Protein AF-A0A1Y1WB66-F1 (afdb_monomer)

Secondary structure (DSSP, 8-state):
--------------HHHHHHHHTTS----TT-PPPHHHHHHHHHHHHHHHHHHHHHHHHHHHHHHHTT--SS-HHHHHHHHHHHHHHHHHHS--HHHHHHHS--HHHIIIIIHHHHHHHHHHH--HHHHHHHHHHHHHIIIIIHHHHHHHHHHHHHHHHHTTGGG----HHHHHHHHHHTT---SHHHHHHHHHHTB-HHHHHHHHHHHHHHHHHHHHHHHHHHHHHHTT----GGGHHHHHHHHHHHHHHHHHHHHHHHHHHHHHHHHS-GGG-HHHHHHHHHHHHHHHHHHHHHTTS-HHHHHHHHHHHHHHTHHHHS-HHHHHHHHHHHHHHHHHHHHHHHHHHHHHHHH-S-----HHHHHHHHHHHHHHHHHHHHHHHHHHHHHHHHH-TT--GGG-SS-HHHHHHHHHT----HHHHHHHHH--STTHHHHHHHHHHHHHHHIIIIIHHHHHHHHHTT--B-PPPTTTTSSS--------------------S-PPPPPPP---------------------PPPPPPP----

Sequence (539 aa):
MADSIPTSTATGPSMTALATEIATLGVPDSTEEPLPEEEEKVSAQALLILVSLLIMALLTSYYLQRWRIRTVHETVLSIFAGMAVGLVLRFSTGHYIKRMVTFDHTVFFNMLLPPIILNCGYGLQKTQVGRNLVPVLTFAFLGTAISAVVIGVLVQIYSWTGIERIEFSLLDSLILGTILSATDPVTILAVFEQLKVEPKLFSIIFGETVFNDAVAIVLFVTLSGLRAAGREFTLAAVPGMLGSFMFVFSMSLLVGVGMGVMVSLMCKHTRLYEYPSIEASLVLLISYQSYLFANAIELSGIVSLLFCAATTRQYAYKSLSKKSKRATRYLFHLLSGLAENFVFIYLGISLFTAEDVKLKPVFIVFVMVATCISRYSAIFPLARVLNAVFKYRHPSAPSSAQPVTHEEQTMLFWAGLRGAVAVALASEVSGENGALLRTTVLCVVVLSVTIFGGTTPQVVQKLGIRTGVGQPDSSDDDDGEDGPDGEAPRLSSVLWASSNMPVRAPAGDDACRALPALSTDGSFSALPPLPAPTNTAPF

Foldseek 3Di:
DDDDDDDDDDDDDDPVVVVVVVVPDDDPPPDDPDDPVVLVVLLVVLVVVLVVLLVVLVVVVVVCVVVVVPLDASLLVLLVSLQVVLQVVLVDPPPSSLVSLADDLCCCQQPLQLLQLLLLLLPQDPPQCVVLVVLLVLCLAQLLQLQLLLQLVLVCVVCVVCVVNDHDASLNSSLLSLLLSAFDLPLLLVLCVVQAFDPNLNNNLSSNRLSNLLNSVLLNVLSVVCVVVVHHDDPVCVVVSVVVSVVLLVVLLVLLLVLLVVLLVCLQVDPCQVPLVVNLVCLSVSLSVSLVVCVVVVGHSSSSSSNSSNSNSVRNLVSHHPSNNVVNNVVSVVSSVSSSSSLSSSLSSNLSSPPLPPDDPVVLVSSLVSSLVSLCVSQPVSLVVQQVVVCVVPVPDDPVPGSADPLSSVLSSLSRQNGSSSLSSLCVDDDPCSSVSNNSSSSSNSVRCNVSSSCNSVSCVVSVGDGDDPDPPVPPSDDDDDDDDDDDDDDDDDDDDDDDDDDDDDDDDDDDDDDDDDDDDDDDDDDDDDDDDDDDDDD

InterPro domains:
  IPR004709 Na+/H+ exchanger [PR01084] (107-118)
  IPR004709 Na+/H+ exchanger [PR01084] (121-135)
  IPR004709 Na+/H+ exchanger [PR01084] (136-144)
  IPR004709 Na+/H+ exchanger [PR01084] (177-187)
  IPR004709 Na+/H+ exchanger [TIGR00840] (39-478)
  IPR006153 Cation/H+ exchanger, transmembrane domain [PF00999] (57-461)
  IPR018422 Cation/H+ exchanger, CPA1 family [PTHR10110] (35-474)

Mean predicted aligned error: 13.96 Å

Radius of gyration: 33.6 Å; Cα contacts (8 Å, |Δi|>4): 610; chains: 1; bounding box: 82×120×128 Å

Solvent-accessible surface area (backbone atoms only — not comparable to full-atom values): 30304 Å² total; per-residue (Å²): 133,89,88,89,86,86,90,83,90,79,93,76,83,59,74,66,59,61,55,54,59,61,71,68,59,85,69,84,74,91,76,73,79,75,56,71,71,56,52,51,52,45,52,52,52,33,51,48,55,52,52,51,50,47,52,50,41,53,50,48,42,52,50,38,64,74,68,64,54,83,72,64,49,61,64,51,49,26,23,52,54,17,32,54,51,13,45,52,52,57,73,44,87,54,66,67,48,51,63,68,59,42,86,54,52,66,54,40,61,71,62,37,44,53,37,38,41,38,29,50,20,48,61,62,53,70,78,56,43,69,75,43,39,66,64,18,52,45,45,13,51,54,23,28,54,44,17,11,50,44,26,11,51,53,48,38,54,49,31,72,68,47,66,90,73,45,88,62,53,67,56,58,22,32,44,52,9,21,32,66,36,18,32,33,42,62,74,52,48,58,56,36,62,77,49,24,44,46,67,69,59,51,45,37,51,46,43,20,23,56,45,15,37,47,48,23,52,54,51,32,54,53,52,51,52,38,53,74,69,72,50,79,86,47,82,84,49,50,65,57,54,54,50,51,49,53,48,41,52,51,53,15,37,50,51,4,39,50,49,11,48,49,54,23,49,47,46,62,76,41,79,39,56,82,42,35,72,59,42,31,48,48,55,52,52,55,37,54,45,32,20,56,54,28,45,76,71,77,30,42,18,65,46,5,21,28,38,10,22,36,34,27,50,70,53,24,56,75,54,49,31,78,64,18,51,53,50,40,55,49,50,30,49,51,46,18,55,53,32,50,51,47,50,34,22,47,53,19,21,33,74,49,55,55,88,60,73,59,82,51,67,69,59,37,54,49,50,46,53,36,51,52,51,15,45,50,63,20,48,57,55,50,44,51,52,53,39,49,55,47,42,70,77,39,74,87,58,58,85,87,71,46,90,61,49,74,61,55,50,53,47,53,52,59,54,61,26,39,26,68,66,24,46,48,53,30,62,74,44,74,63,97,61,20,46,39,50,30,49,36,45,45,52,40,25,55,50,33,36,49,55,39,56,44,42,43,68,60,50,47,62,72,60,65,58,62,54,70,56,77,65,90,72,77,73,81,79,79,88,80,88,86,74,84,90,82,82,86,87,83,90,78,77,86,87,88,89,88,84,85,80,86,88,80,84,83,88,83,83,85,82,86,87,81,90,83,84,88,81,90,86,88,83,89,83,85,88,85,83,88,83,82,91,82,88,78,84,90,135

pLDDT: mean 74.99, std 20.72, range [24.7, 96.19]

Organism: NCBI:txid61395

Structure (mmCIF, N/CA/C/O backbone):
data_AF-A0A1Y1WB66-F1
#
_entry.id   AF-A0A1Y1WB66-F1
#
loop_
_atom_site.group_PDB
_atom_site.id
_atom_site.type_symbol
_atom_site.label_atom_id
_atom_site.label_alt_id
_atom_site.label_comp_id
_atom_site.label_asym_id
_atom_site.label_entity_id
_atom_site.label_seq_id
_atom_site.pdbx_PDB_ins_code
_atom_site.Cartn_x
_atom_site.Cartn_y
_atom_site.Cartn_z
_atom_site.occupancy
_atom_site.B_iso_or_equiv
_atom_site.auth_seq_id
_atom_site.auth_comp_id
_atom_site.auth_asym_id
_atom_site.auth_atom_id
_atom_site.pdbx_PDB_model_num
ATOM 1 N N . MET A 1 1 ? 23.326 58.570 -72.887 1.00 34.72 1 MET A N 1
ATOM 2 C CA . MET A 1 1 ? 22.345 59.427 -73.582 1.00 34.72 1 MET A CA 1
ATOM 3 C C . MET A 1 1 ? 21.018 58.699 -73.555 1.00 34.72 1 MET A C 1
ATOM 5 O O . MET A 1 1 ? 21.008 57.507 -73.829 1.00 34.72 1 MET A O 1
ATOM 9 N N . ALA A 1 2 ? 19.978 59.408 -73.124 1.00 35.00 2 ALA A N 1
ATOM 10 C CA . ALA A 1 2 ? 18.569 59.015 -73.146 1.00 35.00 2 ALA A CA 1
ATOM 11 C C . ALA A 1 2 ? 18.114 58.663 -74.590 1.00 35.00 2 ALA A C 1
ATOM 13 O O . ALA A 1 2 ? 18.864 58.931 -75.525 1.00 35.00 2 ALA A O 1
ATOM 14 N N . ASP A 1 3 ? 16.986 58.021 -74.899 1.00 34.19 3 ASP A N 1
ATOM 15 C CA . ASP A 1 3 ? 15.620 58.107 -74.365 1.00 34.19 3 ASP A CA 1
ATOM 16 C C . ASP A 1 3 ? 14.772 56.933 -74.908 1.00 34.19 3 ASP A C 1
ATOM 18 O O . ASP A 1 3 ? 15.042 56.440 -76.005 1.00 34.19 3 ASP A O 1
ATOM 22 N N . SER A 1 4 ? 13.701 56.542 -74.202 1.00 30.31 4 SER A N 1
ATOM 23 C CA . SER A 1 4 ? 12.356 56.307 -74.790 1.00 30.31 4 SER A CA 1
ATOM 24 C C . SER A 1 4 ? 11.309 55.872 -73.737 1.00 30.31 4 SER A C 1
ATOM 26 O O . SER A 1 4 ? 11.440 54.851 -73.071 1.00 30.31 4 SER A O 1
ATOM 28 N N . ILE A 1 5 ? 10.246 56.676 -73.620 1.00 32.59 5 ILE A N 1
ATOM 29 C CA . ILE A 1 5 ? 8.922 56.443 -72.976 1.00 32.59 5 ILE A CA 1
ATOM 30 C C . ILE A 1 5 ? 7.933 56.037 -74.133 1.00 32.59 5 ILE A C 1
ATOM 32 O O . ILE A 1 5 ? 8.358 56.239 -75.276 1.00 32.59 5 ILE A O 1
ATOM 36 N N . PRO A 1 6 ? 6.641 55.592 -73.989 1.00 45.53 6 PRO A N 1
ATOM 37 C CA . PRO A 1 6 ? 5.776 55.445 -72.798 1.00 45.53 6 PRO A CA 1
ATOM 38 C C . PRO A 1 6 ? 4.659 54.340 -72.759 1.00 45.53 6 PRO A C 1
ATOM 40 O O . PRO A 1 6 ? 4.404 53.620 -73.716 1.00 45.53 6 PRO A O 1
ATOM 43 N N . THR A 1 7 ? 3.924 54.330 -71.623 1.00 30.83 7 THR A N 1
ATOM 44 C CA . THR A 1 7 ? 2.486 53.984 -71.379 1.00 30.83 7 THR A CA 1
ATOM 45 C C . THR A 1 7 ? 1.939 52.551 -71.534 1.00 30.83 7 THR A C 1
ATOM 47 O O . THR A 1 7 ? 1.812 52.053 -72.642 1.00 30.83 7 THR A O 1
ATOM 50 N N . SER A 1 8 ? 1.409 51.979 -70.435 1.00 28.14 8 SER A N 1
ATOM 51 C CA . SER A 1 8 ? 0.009 51.496 -70.306 1.00 28.14 8 SER A CA 1
ATOM 52 C C . SER A 1 8 ? -0.240 50.839 -68.937 1.00 28.14 8 SER A C 1
ATOM 54 O O . SER A 1 8 ? 0.510 49.978 -68.490 1.00 28.14 8 SER A O 1
ATOM 56 N N . THR A 1 9 ? -1.335 51.232 -68.295 1.00 35.47 9 THR A N 1
ATOM 57 C CA . THR A 1 9 ? -1.962 50.638 -67.106 1.00 35.47 9 THR A CA 1
ATOM 58 C C . THR A 1 9 ? -2.423 49.194 -67.333 1.00 35.47 9 THR A C 1
ATOM 60 O O . THR A 1 9 ? -3.138 48.934 -68.298 1.00 35.47 9 THR A O 1
ATOM 63 N N . ALA A 1 10 ? -2.118 48.287 -66.399 1.00 31.36 10 ALA A N 1
ATOM 64 C CA . ALA A 1 10 ? -2.863 47.045 -66.185 1.00 31.36 10 ALA A CA 1
ATOM 65 C C . ALA A 1 10 ? -2.767 46.622 -64.708 1.00 31.36 10 ALA A C 1
ATOM 67 O O . ALA A 1 10 ? -1.688 46.480 -64.140 1.00 31.36 10 ALA A O 1
ATOM 68 N N . THR A 1 11 ? -3.933 46.475 -64.096 1.00 43.31 11 THR A N 1
ATOM 69 C CA . THR A 1 11 ? -4.220 45.964 -62.751 1.00 43.31 11 THR A CA 1
ATOM 70 C C . THR A 1 11 ? -3.697 44.534 -62.538 1.00 43.31 11 THR A C 1
ATOM 72 O O . THR A 1 11 ? -3.990 43.660 -63.351 1.00 43.31 11 THR A O 1
ATOM 75 N N . GLY A 1 12 ? -2.993 44.285 -61.426 1.00 33.22 12 GLY A N 1
ATOM 76 C CA . GLY A 1 12 ? -2.552 42.963 -60.939 1.00 33.22 12 GLY A CA 1
ATOM 77 C C . GLY A 1 12 ? -2.828 42.824 -59.430 1.00 33.22 12 GLY A C 1
ATOM 78 O O . GLY A 1 12 ? -2.974 43.847 -58.764 1.00 33.22 12 GLY A O 1
ATOM 79 N N . PRO A 1 13 ? -3.010 41.599 -58.905 1.00 42.41 13 PRO A N 1
ATOM 80 C CA . PRO A 1 13 ? -4.152 41.237 -58.065 1.00 42.41 13 PRO A CA 1
ATOM 81 C C . PRO A 1 13 ? -4.098 41.760 -56.623 1.00 42.41 13 PRO A C 1
ATOM 83 O O . PRO A 1 13 ? -3.043 42.003 -56.043 1.00 42.41 13 PRO A O 1
ATOM 86 N N . SER A 1 14 ? -5.293 41.920 -56.054 1.00 43.06 14 SER A N 1
ATOM 87 C CA . SER A 1 14 ? -5.564 42.385 -54.697 1.00 43.06 14 SER A CA 1
ATOM 88 C C . SER A 1 14 ? -4.943 41.479 -53.630 1.00 43.06 14 SER A C 1
ATOM 90 O O . SER A 1 14 ? -4.904 40.259 -53.780 1.00 43.06 14 SER A O 1
ATOM 92 N N . MET A 1 15 ? -4.554 42.065 -52.492 1.00 42.28 15 MET A N 1
ATOM 93 C CA . MET A 1 15 ? -4.077 41.349 -51.295 1.00 42.28 15 MET A CA 1
ATOM 94 C C . MET A 1 15 ? -5.018 40.235 -50.791 1.00 42.28 15 MET A C 1
ATOM 96 O O . MET A 1 15 ? -4.600 39.386 -50.011 1.00 42.28 15 MET A O 1
ATOM 100 N N . THR A 1 16 ? -6.264 40.185 -51.264 1.00 46.97 16 THR A N 1
ATOM 101 C CA . THR A 1 16 ? -7.198 39.079 -51.024 1.00 46.97 16 THR A CA 1
ATOM 102 C C . THR A 1 16 ? -6.836 37.783 -51.762 1.00 46.97 16 THR A C 1
ATOM 104 O O . THR A 1 16 ? -7.143 36.710 -51.252 1.00 46.97 16 THR A O 1
ATOM 107 N N . ALA A 1 17 ? -6.136 37.835 -52.902 1.00 41.78 17 ALA A N 1
ATOM 108 C CA . ALA A 1 17 ? -5.668 36.633 -53.604 1.00 41.78 17 ALA A CA 1
ATOM 109 C C . ALA A 1 17 ? -4.502 35.956 -52.855 1.00 41.78 17 ALA A C 1
ATOM 111 O O . ALA A 1 17 ? -4.525 34.745 -52.660 1.00 41.78 17 ALA A O 1
ATOM 112 N N . LEU A 1 18 ? -3.563 36.748 -52.321 1.00 41.66 18 LEU A N 1
ATOM 113 C CA . LEU A 1 18 ? -2.471 36.266 -51.459 1.00 41.66 18 LEU A CA 1
ATOM 114 C C . LEU A 1 18 ? -2.978 35.730 -50.110 1.00 41.66 18 LEU A C 1
ATOM 116 O O . LEU A 1 18 ? -2.454 34.742 -49.607 1.00 41.66 18 LEU A O 1
ATOM 120 N N . ALA A 1 19 ? -4.032 36.329 -49.545 1.00 45.28 19 ALA A N 1
ATOM 121 C CA . ALA A 1 19 ? -4.661 35.817 -48.325 1.00 45.28 19 ALA A CA 1
ATOM 122 C C . ALA A 1 19 ? -5.396 34.480 -48.547 1.00 45.28 19 ALA A C 1
ATOM 124 O O . ALA A 1 19 ? -5.445 33.648 -47.645 1.00 45.28 19 ALA A O 1
ATOM 125 N N . THR A 1 20 ? -5.931 34.248 -49.751 1.00 41.88 20 THR A N 1
ATOM 126 C CA . THR A 1 20 ? -6.630 32.995 -50.082 1.00 41.88 20 THR A CA 1
ATOM 127 C C . THR A 1 20 ? -5.644 31.852 -50.348 1.00 41.88 20 THR A C 1
ATOM 129 O O . THR A 1 20 ? -5.933 30.709 -50.014 1.00 41.88 20 THR A O 1
ATOM 132 N N . GLU A 1 21 ? -4.448 32.152 -50.861 1.00 38.41 21 GLU A N 1
ATOM 133 C CA . GLU A 1 21 ? -3.402 31.151 -51.122 1.00 38.41 21 GLU A CA 1
ATOM 134 C C . GLU A 1 21 ? -2.678 30.699 -49.833 1.00 38.41 21 GLU A C 1
ATOM 136 O O . GLU A 1 21 ? -2.302 29.532 -49.706 1.00 38.41 21 GLU A O 1
ATOM 141 N N . ILE A 1 22 ? -2.589 31.576 -48.822 1.00 43.69 22 ILE A N 1
ATOM 142 C CA . ILE A 1 22 ? -2.098 31.232 -47.472 1.00 43.69 22 ILE A CA 1
ATOM 143 C C . ILE A 1 22 ? -3.127 30.386 -46.696 1.00 43.69 22 ILE A C 1
ATOM 145 O O . ILE A 1 22 ? -2.740 29.538 -45.898 1.00 43.69 22 ILE A O 1
ATOM 149 N N . ALA A 1 23 ? -4.428 30.531 -46.975 1.00 41.09 23 ALA A N 1
ATOM 150 C CA . ALA A 1 23 ? -5.478 29.715 -46.356 1.00 41.09 23 ALA A CA 1
ATOM 151 C C . ALA A 1 23 ? -5.558 28.271 -46.904 1.00 41.09 23 ALA A C 1
ATOM 153 O O . ALA A 1 23 ? -6.207 27.422 -46.297 1.00 41.09 23 ALA A O 1
ATOM 154 N N . THR A 1 24 ? -4.905 27.969 -48.034 1.00 41.78 24 THR A N 1
ATOM 155 C CA . THR A 1 24 ? -4.929 26.633 -48.669 1.00 41.78 24 THR A CA 1
ATOM 156 C C . THR A 1 24 ? -3.708 25.757 -48.390 1.00 41.78 24 THR A C 1
ATOM 158 O O . THR A 1 24 ? -3.686 24.597 -48.804 1.00 41.78 24 THR A O 1
ATOM 161 N N . LEU A 1 25 ? -2.709 26.250 -47.656 1.00 39.06 25 LEU A N 1
ATOM 162 C CA . LEU A 1 25 ? -1.602 25.427 -47.172 1.00 39.06 25 LEU A CA 1
ATOM 163 C C . LEU A 1 25 ? -1.852 25.084 -45.707 1.00 39.06 25 LEU A C 1
ATOM 165 O O . LEU A 1 25 ? -1.447 25.807 -44.803 1.00 39.06 25 LEU A O 1
ATOM 169 N N . GLY A 1 26 ? -2.546 23.965 -45.495 1.00 41.31 26 GLY A N 1
ATOM 170 C CA . GLY A 1 26 ? -2.695 23.335 -44.190 1.00 41.31 26 GLY A CA 1
ATOM 171 C C . GLY A 1 26 ? -1.330 22.998 -43.595 1.00 41.31 26 GLY A C 1
ATOM 172 O O . GLY A 1 26 ? -0.776 21.929 -43.841 1.00 41.31 26 GLY A O 1
ATOM 173 N N . VAL A 1 27 ? -0.797 23.925 -42.810 1.00 35.38 27 VAL A N 1
ATOM 174 C CA . VAL A 1 27 ? 0.196 23.643 -41.783 1.00 35.38 27 VAL A CA 1
ATOM 175 C C . VAL A 1 27 ? -0.613 23.211 -40.561 1.00 35.38 27 VAL A C 1
ATOM 177 O O . VAL A 1 27 ? -1.422 24.006 -40.085 1.00 35.38 27 VAL A O 1
ATOM 180 N N . PRO A 1 28 ? -0.485 21.967 -40.069 1.00 36.00 28 PRO A N 1
ATOM 181 C CA . PRO A 1 28 ? -1.092 21.607 -38.801 1.00 36.00 28 PRO A CA 1
ATOM 182 C C . PRO A 1 28 ? -0.326 22.364 -37.716 1.00 36.00 28 PRO A C 1
ATOM 184 O O . PRO A 1 28 ? 0.794 21.992 -37.368 1.00 36.00 28 PRO A O 1
ATOM 187 N N . ASP A 1 29 ? -0.901 23.464 -37.239 1.00 34.03 29 ASP A N 1
ATOM 188 C CA . ASP A 1 29 ? -0.399 24.167 -36.068 1.00 34.03 29 ASP A CA 1
ATOM 189 C C . ASP A 1 29 ? -0.696 23.296 -34.842 1.00 34.03 29 ASP A C 1
ATOM 191 O O . ASP A 1 29 ? -1.828 23.163 -34.384 1.00 34.03 29 ASP A O 1
ATOM 195 N N . SER A 1 30 ? 0.318 22.573 -34.378 1.00 44.97 30 SER A N 1
ATOM 196 C CA . SER A 1 30 ? 0.210 21.572 -33.319 1.00 44.97 30 SER A CA 1
ATOM 197 C C . SER A 1 30 ? 0.326 22.175 -31.914 1.00 44.97 30 SER A C 1
ATOM 199 O O . SER A 1 30 ? 0.967 21.571 -31.055 1.00 44.97 30 SER A O 1
ATOM 201 N N . THR A 1 31 ? -0.267 23.348 -31.671 1.00 46.69 31 THR A N 1
ATOM 202 C CA . THR A 1 31 ? -0.260 24.025 -30.357 1.00 46.69 31 THR A CA 1
ATOM 203 C C . THR A 1 31 ? -1.493 24.910 -30.104 1.00 46.69 31 THR A C 1
ATOM 205 O O . THR A 1 31 ? -1.377 25.969 -29.497 1.00 46.69 31 THR A O 1
ATOM 208 N N . GLU A 1 32 ? -2.694 24.494 -30.516 1.00 51.09 32 GLU A N 1
ATOM 209 C CA . GLU A 1 32 ? -3.918 25.040 -29.904 1.00 51.09 32 GLU A CA 1
ATOM 210 C C . GLU A 1 32 ? -4.180 24.296 -28.585 1.00 51.09 32 GLU A C 1
ATOM 212 O O . GLU A 1 32 ? -4.456 23.093 -28.582 1.00 51.09 32 GLU A O 1
ATOM 217 N N . GLU A 1 33 ? -4.048 24.991 -27.447 1.00 50.94 33 GLU A N 1
ATOM 218 C CA . GLU A 1 33 ? -4.640 24.506 -26.197 1.00 50.94 33 GLU A CA 1
ATOM 219 C C . GLU A 1 33 ? -6.156 24.368 -26.423 1.00 50.94 33 GLU A C 1
ATOM 221 O O . GLU A 1 33 ? -6.780 25.308 -26.927 1.00 50.94 33 GLU A O 1
ATOM 226 N N . PRO A 1 34 ? -6.751 23.199 -26.134 1.00 56.69 34 PRO A N 1
ATOM 227 C CA . PRO A 1 34 ? -8.159 22.959 -26.419 1.00 56.69 34 PRO A CA 1
ATOM 228 C C . PRO A 1 34 ? -9.040 23.973 -25.679 1.00 56.69 34 PRO A C 1
ATOM 230 O O . PRO A 1 34 ? -8.752 24.379 -24.554 1.00 56.69 34 PRO A O 1
ATOM 233 N N . LEU A 1 35 ? -10.138 24.386 -26.315 1.00 63.56 35 LEU A N 1
ATOM 234 C CA . LEU A 1 35 ? -11.121 25.275 -25.695 1.00 63.56 35 LEU A CA 1
ATOM 235 C C . LEU A 1 35 ? -11.609 24.668 -24.359 1.00 63.56 35 LEU A C 1
ATOM 237 O O . LEU A 1 35 ? -11.873 23.463 -24.320 1.00 63.56 35 LEU A O 1
ATOM 241 N N . PRO A 1 36 ? -11.830 25.471 -23.296 1.00 71.81 36 PRO A N 1
ATOM 242 C CA . PRO A 1 36 ? -12.272 24.968 -21.988 1.00 71.81 36 PRO A CA 1
ATOM 243 C C . PRO A 1 36 ? -13.527 24.080 -22.057 1.00 71.81 36 PRO A C 1
ATOM 245 O O . PRO A 1 36 ? -13.664 23.116 -21.308 1.00 71.81 36 PRO A O 1
ATOM 248 N N . GLU A 1 37 ? -14.431 24.367 -23.000 1.00 74.31 37 GLU A N 1
ATOM 249 C CA . GLU A 1 37 ? -15.646 23.577 -23.230 1.00 74.31 37 GLU A CA 1
ATOM 250 C C . GLU A 1 37 ? -15.372 22.177 -23.810 1.00 74.31 37 GLU A C 1
ATOM 252 O O . GLU A 1 37 ? -16.155 21.251 -23.588 1.00 74.31 37 GLU A O 1
ATOM 257 N N . GLU A 1 38 ? -14.297 22.000 -24.581 1.00 75.88 38 GLU A N 1
ATOM 258 C CA . GLU A 1 38 ? -13.908 20.689 -25.111 1.00 75.88 38 GLU A CA 1
ATOM 259 C C . GLU A 1 38 ? -13.222 19.839 -24.038 1.00 75.88 38 GLU A C 1
ATOM 261 O O . GLU A 1 38 ? -13.521 18.648 -23.926 1.00 75.88 38 GLU A O 1
ATOM 266 N N . GLU A 1 39 ? -12.396 20.445 -23.181 1.00 75.94 39 GLU A N 1
ATOM 267 C CA . GLU A 1 39 ? -11.810 19.764 -22.019 1.00 75.94 39 GLU A CA 1
ATOM 268 C C . GLU A 1 39 ? -12.880 19.312 -21.014 1.00 75.94 39 GLU A C 1
ATOM 270 O O . GLU A 1 39 ? -12.841 18.181 -20.516 1.00 75.94 39 GLU A O 1
ATOM 275 N N . GLU A 1 40 ? -13.890 20.149 -20.755 1.00 82.19 40 GLU A N 1
ATOM 276 C CA . GLU A 1 40 ? -15.018 19.787 -19.892 1.00 82.19 40 GLU A CA 1
ATOM 277 C C . GLU A 1 40 ? -15.805 18.598 -20.472 1.00 82.19 40 GLU A C 1
ATOM 279 O O . GLU A 1 40 ? -16.113 17.636 -19.767 1.00 82.19 40 GLU A O 1
ATOM 284 N N . LYS A 1 41 ? -16.068 18.591 -21.785 1.00 83.56 41 LYS A N 1
ATOM 285 C CA . LYS A 1 41 ? -16.752 17.466 -22.445 1.00 83.56 41 LYS A CA 1
ATOM 286 C C . LYS A 1 41 ? -15.933 16.176 -22.386 1.00 83.56 41 LYS A C 1
ATOM 288 O O . LYS A 1 41 ? -16.493 15.118 -22.096 1.00 83.56 41 LYS A O 1
ATOM 293 N N . VAL A 1 42 ? -14.627 16.241 -22.643 1.00 80.00 42 VAL A N 1
ATOM 294 C CA . VAL A 1 42 ? -13.742 15.064 -22.607 1.00 80.00 42 VAL A CA 1
ATOM 295 C C . VAL A 1 42 ? -13.608 14.520 -21.184 1.00 80.00 42 VAL A C 1
ATOM 297 O O . VAL A 1 42 ? -13.692 13.306 -20.979 1.00 80.00 42 VAL A O 1
ATOM 300 N N . SER A 1 43 ? -13.462 15.395 -20.187 1.00 81.00 43 SER A N 1
ATOM 301 C CA . SER A 1 43 ? -13.413 14.994 -18.778 1.00 81.00 43 SER A CA 1
ATOM 302 C C . SER A 1 43 ? -14.726 14.358 -18.319 1.00 81.00 43 SER A C 1
ATOM 304 O O . SER A 1 43 ? -14.703 13.293 -17.698 1.00 81.00 43 SER A O 1
ATOM 306 N N . ALA A 1 44 ? -15.874 14.918 -18.712 1.00 86.38 44 ALA A N 1
ATOM 307 C CA . ALA A 1 44 ? -17.183 14.329 -18.445 1.00 86.38 44 ALA A CA 1
ATOM 308 C C . ALA A 1 44 ? -17.334 12.937 -19.084 1.00 86.38 44 ALA A C 1
ATOM 310 O O . ALA A 1 44 ? -17.836 12.017 -18.438 1.00 86.38 44 ALA A O 1
ATOM 311 N N . GLN A 1 45 ? -16.861 12.741 -20.320 1.00 85.44 45 GLN A N 1
ATOM 312 C CA . GLN A 1 45 ? -16.870 11.433 -20.986 1.00 85.44 45 GLN A CA 1
ATOM 313 C C . GLN A 1 45 ? -15.977 10.407 -20.274 1.00 85.44 45 GLN A C 1
ATOM 315 O O . GLN A 1 45 ? -16.396 9.267 -20.066 1.00 85.44 45 GLN A O 1
ATOM 320 N N . ALA A 1 46 ? -14.769 10.803 -19.869 1.00 82.62 46 ALA A N 1
ATOM 321 C CA . ALA A 1 46 ? -13.845 9.940 -19.137 1.00 82.62 46 ALA A CA 1
ATOM 322 C C . ALA A 1 46 ? -14.418 9.519 -17.774 1.00 82.62 46 ALA A C 1
ATOM 324 O O . ALA A 1 46 ? -14.431 8.330 -17.441 1.00 82.62 46 ALA A O 1
ATOM 325 N N . LEU A 1 47 ? -14.965 10.476 -17.020 1.00 84.62 47 LEU A N 1
ATOM 326 C CA . LEU A 1 47 ? -15.633 10.214 -15.746 1.00 84.62 47 LEU A CA 1
ATOM 327 C C . LEU A 1 47 ? -16.869 9.330 -15.926 1.00 84.62 47 LEU A C 1
ATOM 329 O O . LEU A 1 47 ? -17.087 8.430 -15.120 1.00 84.62 47 LEU A O 1
ATOM 333 N N . LEU A 1 48 ? -17.648 9.521 -16.995 1.00 88.00 48 LEU A N 1
ATOM 334 C CA . LEU A 1 48 ? -18.798 8.672 -17.303 1.00 88.00 48 LEU A CA 1
ATOM 335 C C . LEU A 1 48 ? -18.374 7.220 -17.538 1.00 88.00 48 LEU A C 1
ATOM 337 O O . LEU A 1 48 ? -18.981 6.315 -16.964 1.00 88.00 48 LEU A O 1
ATOM 341 N N . ILE A 1 49 ? -17.320 6.982 -18.328 1.00 86.56 49 ILE A N 1
ATOM 342 C CA . ILE A 1 49 ? -16.775 5.632 -18.545 1.00 86.56 49 ILE A CA 1
ATOM 343 C C . ILE A 1 49 ? -16.374 5.013 -17.203 1.00 86.56 49 ILE A C 1
ATOM 345 O O . ILE A 1 49 ? -16.762 3.887 -16.895 1.00 86.56 49 ILE A O 1
ATOM 349 N N . LEU A 1 50 ? -15.662 5.765 -16.372 1.00 83.56 50 LEU A N 1
ATOM 350 C CA . LEU A 1 50 ? -15.141 5.287 -15.098 1.00 83.56 50 LEU A CA 1
ATOM 351 C C . LEU A 1 50 ? -16.244 4.982 -14.073 1.00 83.56 50 LEU A C 1
ATOM 353 O O . LEU A 1 50 ? -16.234 3.923 -13.446 1.00 83.56 50 LEU A O 1
ATOM 357 N N . VAL A 1 51 ? -17.246 5.856 -13.959 1.00 88.44 51 VAL A N 1
ATOM 358 C CA . VAL A 1 51 ? -18.430 5.637 -13.115 1.00 88.44 51 VAL A CA 1
ATOM 359 C C . VAL A 1 51 ? -19.257 4.462 -13.636 1.00 88.44 51 VAL A C 1
ATOM 361 O O . VAL A 1 51 ? -19.704 3.636 -12.843 1.00 88.44 51 VAL A O 1
ATOM 364 N N . SER A 1 52 ? -19.424 4.326 -14.956 1.00 89.12 52 SER A N 1
ATOM 365 C CA . SER A 1 52 ? -20.143 3.188 -15.542 1.00 89.12 52 SER A CA 1
ATOM 366 C C . SER A 1 52 ? -19.446 1.855 -15.249 1.00 89.12 52 SER A C 1
ATOM 368 O O . SER A 1 52 ? -20.110 0.883 -14.889 1.00 89.12 52 SER A O 1
ATOM 370 N N . LEU A 1 53 ? -18.111 1.822 -15.302 1.00 86.44 53 LEU A N 1
ATOM 371 C CA . LEU A 1 53 ? -17.314 0.659 -14.923 1.00 86.44 53 LEU A CA 1
ATOM 372 C C . LEU A 1 53 ? -17.455 0.329 -13.441 1.00 86.44 53 LEU A C 1
ATOM 374 O O . LEU A 1 53 ? -17.601 -0.841 -13.097 1.00 86.44 53 LEU A O 1
ATOM 378 N N . LEU A 1 54 ? -17.458 1.341 -12.573 1.00 87.44 54 LEU A N 1
ATOM 379 C CA . LEU A 1 54 ? -17.657 1.151 -11.140 1.00 87.44 54 LEU A CA 1
ATOM 380 C C . LEU A 1 54 ? -19.049 0.575 -10.840 1.00 87.44 54 LEU A C 1
ATOM 382 O O . LEU A 1 54 ? -19.163 -0.387 -10.083 1.00 87.44 54 LEU A O 1
ATOM 386 N N . ILE A 1 55 ? -20.100 1.097 -11.482 1.00 90.31 55 ILE A N 1
ATOM 387 C CA . ILE A 1 55 ? -21.464 0.558 -11.369 1.00 90.31 55 ILE A CA 1
ATOM 388 C C . ILE A 1 55 ? -21.501 -0.900 -11.842 1.00 90.31 55 ILE A C 1
ATOM 390 O O . ILE A 1 55 ? -22.047 -1.756 -11.148 1.00 90.31 55 ILE A O 1
ATOM 394 N N . MET A 1 56 ? -20.895 -1.206 -12.991 1.00 88.00 56 MET A N 1
ATOM 395 C CA . MET A 1 56 ? -20.834 -2.572 -13.518 1.00 88.00 56 MET A CA 1
ATOM 396 C C . MET A 1 56 ? -20.051 -3.519 -12.603 1.00 88.00 56 MET A C 1
ATOM 398 O O . MET A 1 56 ? -20.479 -4.657 -12.408 1.00 88.00 56 MET A O 1
ATOM 402 N N . ALA A 1 57 ? -18.947 -3.070 -12.004 1.00 84.44 57 ALA A N 1
ATOM 403 C CA . ALA A 1 57 ? -18.177 -3.853 -11.042 1.00 84.44 57 ALA A CA 1
ATOM 404 C C . ALA A 1 57 ? -19.015 -4.188 -9.798 1.00 84.44 57 ALA A C 1
ATOM 406 O O . ALA A 1 57 ? -19.118 -5.358 -9.430 1.00 84.44 57 ALA A O 1
ATOM 407 N N . LEU A 1 58 ? -19.709 -3.197 -9.227 1.00 85.19 58 LEU A N 1
ATOM 408 C CA . LEU A 1 58 ? -20.599 -3.393 -8.077 1.00 85.19 58 LEU A CA 1
ATOM 409 C C . LEU A 1 58 ? -21.782 -4.313 -8.407 1.00 85.19 58 LEU A C 1
ATOM 411 O O . LEU A 1 58 ? -22.101 -5.218 -7.634 1.00 85.19 58 LEU A O 1
ATOM 415 N N . LEU A 1 59 ? -22.414 -4.133 -9.571 1.00 87.56 59 LEU A N 1
ATOM 416 C CA . LEU A 1 59 ? -23.481 -5.023 -10.034 1.00 87.56 59 LEU A CA 1
ATOM 417 C C . LEU A 1 59 ? -22.969 -6.451 -10.198 1.00 87.56 59 LEU A C 1
ATOM 419 O O . LEU A 1 59 ? -23.645 -7.400 -9.798 1.00 87.56 59 LEU A O 1
ATOM 423 N N . THR A 1 60 ? -21.773 -6.622 -10.758 1.00 83.88 60 THR A N 1
ATOM 424 C CA . THR A 1 60 ? -21.232 -7.964 -10.951 1.00 83.88 60 THR A CA 1
ATOM 425 C C . THR A 1 60 ? -20.829 -8.605 -9.627 1.00 83.88 60 THR A C 1
ATOM 427 O O . THR A 1 60 ? -21.086 -9.794 -9.450 1.00 83.88 60 THR A O 1
ATOM 430 N N . SER A 1 61 ? -20.312 -7.834 -8.662 1.00 78.62 61 SER A N 1
ATOM 431 C CA . SER A 1 61 ? -20.123 -8.301 -7.282 1.00 78.62 61 SER A CA 1
ATOM 432 C C . SER A 1 61 ? -21.438 -8.789 -6.671 1.00 78.62 61 SER A C 1
ATOM 434 O O . SER A 1 61 ? -21.518 -9.917 -6.179 1.00 78.62 61 SER A O 1
ATOM 436 N N . TYR A 1 62 ? -22.511 -8.003 -6.796 1.00 83.19 62 TYR A N 1
ATOM 437 C CA . TYR A 1 62 ? -23.840 -8.394 -6.328 1.00 83.19 62 TYR A CA 1
ATOM 438 C C . TYR A 1 62 ? -24.317 -9.714 -6.960 1.00 83.19 62 TYR A C 1
ATOM 440 O O . TYR A 1 62 ? -24.771 -10.619 -6.252 1.00 83.19 62 TYR A O 1
ATOM 448 N N . TYR A 1 63 ? -24.182 -9.870 -8.282 1.00 84.62 63 TYR A N 1
ATOM 449 C CA . TYR A 1 63 ? -24.564 -11.109 -8.963 1.00 84.62 63 TYR A CA 1
ATOM 450 C C . TYR A 1 63 ? -23.685 -12.300 -8.559 1.00 84.62 63 TYR A C 1
ATOM 452 O O . TYR A 1 63 ? -24.224 -13.380 -8.321 1.00 84.62 63 TYR A O 1
ATOM 460 N N . LEU A 1 64 ? -22.370 -12.116 -8.405 1.00 80.25 64 LEU A N 1
ATOM 461 C CA . LEU A 1 64 ? -21.439 -13.148 -7.928 1.00 80.25 64 LEU A CA 1
ATOM 462 C C . LEU A 1 64 ? -21.818 -13.651 -6.530 1.00 80.25 64 LEU A C 1
ATOM 464 O O . LEU A 1 64 ? -21.893 -14.865 -6.307 1.00 80.25 64 LEU A O 1
ATOM 468 N N . GLN A 1 65 ? -22.116 -12.731 -5.608 1.00 76.56 65 GLN A N 1
ATOM 469 C CA . GLN A 1 65 ? -22.570 -13.064 -4.257 1.00 76.56 65 GLN A CA 1
ATOM 470 C C . GLN A 1 65 ? -23.906 -13.813 -4.291 1.00 76.56 65 GLN A C 1
ATOM 472 O O . GLN A 1 65 ? -24.054 -14.852 -3.642 1.00 76.56 65 GLN A O 1
ATOM 477 N N . ARG A 1 66 ? -24.858 -13.345 -5.109 1.00 81.94 66 ARG A N 1
ATOM 478 C CA . ARG A 1 66 ? -26.168 -13.988 -5.281 1.00 81.94 66 ARG A CA 1
ATOM 479 C C . ARG A 1 66 ? -26.062 -15.390 -5.885 1.00 81.94 66 ARG A C 1
ATOM 481 O O . ARG A 1 66 ? -26.822 -16.274 -5.500 1.00 81.94 66 ARG A O 1
ATOM 488 N N . TRP A 1 67 ? -25.139 -15.603 -6.821 1.00 79.19 67 TRP A N 1
ATOM 489 C CA . TRP A 1 67 ? -24.943 -16.883 -7.517 1.00 79.19 67 TRP A CA 1
ATOM 490 C C . TRP A 1 67 ? -23.998 -17.828 -6.764 1.00 79.19 67 TRP A C 1
ATOM 492 O O . TRP A 1 67 ? -23.775 -18.959 -7.193 1.00 79.19 67 TRP A O 1
ATOM 502 N N . ARG A 1 68 ? -23.475 -17.392 -5.608 1.00 70.56 68 ARG A N 1
ATOM 503 C CA . ARG A 1 68 ? -22.643 -18.181 -4.689 1.00 70.56 68 ARG A CA 1
ATOM 504 C C . ARG A 1 68 ? -21.376 -18.755 -5.343 1.00 70.56 68 ARG A C 1
ATOM 506 O O . ARG A 1 68 ? -20.853 -19.775 -4.887 1.00 70.56 68 ARG A O 1
ATOM 513 N N . ILE A 1 69 ? -20.858 -18.096 -6.381 1.00 69.88 69 ILE A N 1
ATOM 514 C CA . ILE A 1 69 ? -19.620 -18.494 -7.059 1.00 69.88 69 ILE A CA 1
ATOM 515 C C . ILE A 1 69 ? -18.443 -18.038 -6.191 1.00 69.88 69 ILE A C 1
ATOM 517 O O . ILE A 1 69 ? -18.039 -16.884 -6.218 1.00 69.88 69 ILE A O 1
ATOM 521 N N . ARG A 1 70 ? -17.892 -18.956 -5.392 1.00 60.50 70 ARG A N 1
ATOM 522 C CA . ARG A 1 70 ? -16.792 -18.678 -4.444 1.00 60.50 70 ARG A CA 1
ATOM 523 C C . ARG A 1 70 ? -15.391 -18.717 -5.065 1.00 60.50 70 ARG A C 1
ATOM 525 O O . ARG A 1 70 ? -14.411 -18.506 -4.359 1.00 60.50 70 ARG A O 1
ATOM 532 N N . THR A 1 71 ? -15.287 -19.043 -6.352 1.00 59.16 71 THR A N 1
ATOM 533 C CA . THR A 1 71 ? -13.997 -19.304 -7.010 1.00 59.16 71 THR A CA 1
ATOM 534 C C . THR A 1 71 ? -13.357 -18.043 -7.594 1.00 59.16 71 THR A C 1
ATOM 536 O O . THR A 1 71 ? -12.150 -18.032 -7.801 1.00 59.16 71 THR A O 1
ATOM 539 N N . VAL A 1 72 ? -14.130 -16.980 -7.848 1.00 65.00 72 VAL A N 1
ATOM 540 C CA . VAL A 1 72 ? -13.621 -15.737 -8.451 1.00 65.00 72 VAL A CA 1
ATOM 541 C C . VAL A 1 72 ? -13.838 -14.584 -7.480 1.00 65.00 72 VAL A C 1
ATOM 543 O O . VAL A 1 72 ? -14.971 -14.308 -7.093 1.00 65.00 72 VAL A O 1
ATOM 546 N N . HIS A 1 73 ? -12.749 -13.933 -7.070 1.00 68.12 73 HIS A N 1
ATOM 547 C CA . HIS A 1 73 ? -12.809 -12.759 -6.203 1.00 68.12 73 HIS A CA 1
ATOM 548 C C . HIS A 1 73 ? -13.277 -11.524 -6.987 1.00 68.12 73 HIS A C 1
ATOM 550 O O . HIS A 1 73 ? -12.913 -11.356 -8.153 1.00 68.12 73 HIS A O 1
ATOM 556 N N . GLU A 1 74 ? -14.042 -10.646 -6.336 1.00 74.50 74 GLU A N 1
ATOM 557 C CA . GLU A 1 74 ? -14.571 -9.405 -6.923 1.00 74.50 74 GLU A CA 1
ATOM 558 C C . GLU A 1 74 ? -13.468 -8.544 -7.551 1.00 74.50 74 GLU A C 1
ATOM 560 O O . GLU A 1 74 ? -13.587 -8.116 -8.696 1.00 74.50 74 GLU A O 1
ATOM 565 N N . THR A 1 75 ? -12.351 -8.365 -6.843 1.00 76.88 75 THR A N 1
ATOM 566 C CA . THR A 1 75 ? -11.247 -7.501 -7.295 1.00 76.88 75 THR A CA 1
ATOM 567 C C . THR A 1 75 ? -10.606 -7.992 -8.591 1.00 76.88 75 THR A C 1
ATOM 569 O O . THR A 1 75 ? -10.275 -7.191 -9.461 1.00 76.88 75 THR A O 1
ATOM 572 N N . VAL A 1 76 ? -10.494 -9.312 -8.771 1.00 81.25 76 VAL A N 1
ATOM 573 C CA . VAL A 1 76 ? -9.955 -9.916 -9.996 1.00 81.25 76 VAL A CA 1
ATOM 574 C C . VAL A 1 76 ? -10.859 -9.580 -11.179 1.00 81.25 76 VAL A C 1
ATOM 576 O O . VAL A 1 76 ? -10.376 -9.166 -12.231 1.00 81.25 76 VAL A O 1
ATOM 579 N N . LEU A 1 77 ? -12.176 -9.685 -10.997 1.00 84.62 77 LEU A N 1
ATOM 580 C CA . LEU A 1 77 ? -13.135 -9.330 -12.033 1.00 84.62 77 LEU A CA 1
ATOM 581 C C . LEU A 1 77 ? -13.081 -7.833 -12.383 1.00 84.62 77 LEU A C 1
ATOM 583 O O . LEU A 1 77 ? -13.097 -7.499 -13.567 1.00 84.62 77 LEU A O 1
ATOM 587 N N . SER A 1 78 ? -12.970 -6.948 -11.389 1.00 85.56 78 SER A N 1
ATOM 588 C CA . SER A 1 78 ? -12.816 -5.501 -11.601 1.00 85.56 78 SER A CA 1
ATOM 589 C C . SER A 1 78 ? -11.575 -5.171 -12.442 1.00 85.56 78 SER A C 1
ATOM 591 O O . SER A 1 78 ? -11.654 -4.352 -13.360 1.00 85.56 78 SER A O 1
ATOM 593 N N . ILE A 1 79 ? -10.453 -5.869 -12.214 1.00 87.62 79 ILE A N 1
ATOM 594 C CA . ILE A 1 79 ? -9.244 -5.742 -13.046 1.00 87.62 79 ILE A CA 1
ATOM 595 C C . ILE A 1 79 ? -9.515 -6.228 -14.476 1.00 87.62 79 ILE A C 1
ATOM 597 O O . ILE A 1 79 ? -9.166 -5.529 -15.424 1.00 87.62 79 ILE A O 1
ATOM 601 N N . PHE A 1 80 ? -10.154 -7.389 -14.667 1.00 88.69 80 PHE A N 1
ATOM 602 C CA . PHE A 1 80 ? -10.489 -7.898 -16.008 1.00 88.69 80 PHE A CA 1
ATOM 603 C C . PHE A 1 80 ? -11.447 -6.978 -16.773 1.00 88.69 80 PHE A C 1
ATOM 605 O O . PHE A 1 80 ? -11.254 -6.765 -17.970 1.00 88.69 80 PHE A O 1
ATOM 612 N N . ALA A 1 81 ? -12.438 -6.395 -16.097 1.00 88.06 81 ALA A N 1
ATOM 613 C CA . ALA A 1 81 ? -13.333 -5.403 -16.684 1.00 88.06 81 ALA A CA 1
ATOM 614 C C . ALA A 1 81 ? -12.563 -4.141 -17.111 1.00 88.06 81 ALA A C 1
ATOM 616 O O . ALA A 1 81 ? -12.716 -3.680 -18.245 1.00 88.06 81 ALA A O 1
ATOM 617 N N . GLY A 1 82 ? -11.674 -3.635 -16.247 1.00 88.62 82 GLY A N 1
ATOM 618 C CA . GLY A 1 82 ? -10.775 -2.528 -16.573 1.00 88.62 82 GLY A CA 1
ATOM 619 C C . GLY A 1 82 ? -9.853 -2.845 -17.753 1.00 88.62 82 GLY A C 1
ATOM 620 O O . GLY A 1 82 ? -9.709 -2.027 -18.655 1.00 88.62 82 GLY A O 1
ATOM 621 N N . MET A 1 83 ? -9.291 -4.056 -17.809 1.00 89.00 83 MET A N 1
ATOM 622 C CA . MET A 1 83 ? -8.461 -4.528 -18.923 1.00 89.00 83 MET A CA 1
ATOM 623 C C . MET A 1 83 ? -9.236 -4.602 -20.240 1.00 89.00 83 MET A C 1
ATOM 625 O O . MET A 1 83 ? -8.716 -4.184 -21.272 1.00 89.00 83 MET A O 1
ATOM 629 N N . ALA A 1 84 ? -10.477 -5.097 -20.221 1.00 89.38 84 ALA A N 1
ATOM 630 C CA . ALA A 1 84 ? -11.324 -5.154 -21.408 1.00 89.38 84 ALA A CA 1
ATOM 631 C C . ALA A 1 84 ? -11.609 -3.747 -21.954 1.00 89.38 84 ALA A C 1
ATOM 633 O O . ALA A 1 84 ? -11.443 -3.509 -23.150 1.00 89.38 84 ALA A O 1
ATOM 634 N N . VAL A 1 85 ? -11.964 -2.795 -21.084 1.00 87.56 85 VAL A N 1
ATOM 635 C CA . VAL A 1 85 ? -12.169 -1.400 -21.503 1.00 87.56 85 VAL A CA 1
ATOM 636 C C . VAL A 1 85 ? -10.864 -0.745 -21.939 1.00 87.56 85 VAL A C 1
ATOM 638 O O . VAL A 1 85 ? -10.846 -0.089 -22.974 1.00 87.56 85 VAL A O 1
ATOM 641 N N . GLY A 1 86 ? -9.757 -0.965 -21.229 1.00 86.50 86 GLY A N 1
ATOM 642 C CA . GLY A 1 86 ? -8.437 -0.478 -21.633 1.00 86.50 86 GLY A CA 1
ATOM 643 C C . GLY A 1 86 ? -8.025 -0.987 -23.016 1.00 86.50 86 GLY A C 1
ATOM 644 O O . GLY A 1 86 ? -7.492 -0.228 -23.821 1.00 86.50 86 GLY A O 1
ATOM 645 N N . LEU A 1 87 ? -8.337 -2.245 -23.339 1.00 87.56 87 LEU A N 1
ATOM 646 C CA . LEU A 1 87 ? -8.103 -2.813 -24.665 1.00 87.56 87 LEU A CA 1
ATOM 647 C C . LEU A 1 87 ? -8.976 -2.140 -25.734 1.00 87.56 87 LEU A C 1
ATOM 649 O O . LEU A 1 87 ? -8.470 -1.790 -26.797 1.00 87.56 87 LEU A O 1
ATOM 653 N N . VAL A 1 88 ? -10.263 -1.913 -25.452 1.00 87.12 88 VAL A N 1
ATOM 654 C CA . VAL A 1 88 ? -11.167 -1.187 -26.363 1.00 87.12 88 VAL A CA 1
ATOM 655 C C . VAL A 1 88 ? -10.682 0.247 -26.591 1.00 87.12 88 VAL A C 1
ATOM 657 O O . VAL A 1 88 ? -10.623 0.696 -27.734 1.00 87.12 88 VAL A O 1
ATOM 660 N N . LEU A 1 89 ? -10.267 0.949 -25.533 1.00 84.25 89 LEU A N 1
ATOM 661 C CA . LEU A 1 89 ? -9.706 2.300 -25.617 1.00 84.25 89 LEU A CA 1
ATOM 662 C C . LEU A 1 89 ? -8.398 2.334 -26.408 1.00 84.25 89 LEU A C 1
ATOM 664 O O . LEU A 1 89 ? -8.164 3.290 -27.135 1.00 84.25 89 LEU A O 1
ATOM 668 N N . ARG A 1 90 ? -7.568 1.288 -26.320 1.00 82.81 90 ARG A N 1
ATOM 669 C CA . ARG A 1 90 ? -6.338 1.170 -27.114 1.00 82.81 90 ARG A CA 1
ATOM 670 C C . ARG A 1 90 ? -6.614 1.078 -28.617 1.00 82.81 90 ARG A C 1
ATOM 672 O O . ARG A 1 90 ? -5.810 1.574 -29.400 1.00 82.81 90 ARG A O 1
ATOM 679 N N . PHE A 1 91 ? -7.708 0.428 -29.015 1.00 83.38 91 PHE A N 1
ATOM 680 C CA . PHE A 1 91 ? -8.126 0.343 -30.420 1.00 83.38 91 PHE A CA 1
ATOM 681 C C . PHE A 1 91 ? -8.955 1.550 -30.880 1.00 83.38 91 PHE A C 1
ATOM 683 O O . PHE A 1 91 ? -9.052 1.798 -32.080 1.00 83.38 91 PHE A O 1
ATOM 690 N N . SER A 1 92 ? -9.543 2.300 -29.949 1.00 80.56 92 SER A N 1
ATOM 691 C CA . SER A 1 92 ? -10.272 3.531 -30.242 1.00 80.56 92 SER A CA 1
ATOM 692 C C . SER A 1 92 ? -9.306 4.693 -30.507 1.00 80.56 92 SER A C 1
ATOM 694 O O . SER A 1 92 ? -8.343 4.903 -29.776 1.00 80.56 92 SER A O 1
ATOM 696 N N . THR A 1 93 ? -9.565 5.493 -31.541 1.00 59.19 93 THR A N 1
ATOM 697 C CA . THR A 1 93 ? -8.707 6.607 -31.997 1.00 59.19 93 THR A CA 1
ATOM 698 C C . THR A 1 93 ? -8.740 7.862 -31.103 1.00 59.19 93 THR A C 1
ATOM 700 O O . THR A 1 93 ? -8.092 8.865 -31.416 1.00 59.19 93 THR A O 1
ATOM 703 N N . GLY A 1 94 ? -9.461 7.831 -29.976 1.00 65.06 94 GLY A N 1
ATOM 704 C CA . GLY A 1 94 ? -9.622 8.958 -29.049 1.00 65.06 94 GLY A CA 1
ATOM 705 C C . GLY A 1 94 ? -8.415 9.193 -28.132 1.00 65.06 94 GLY A C 1
ATOM 706 O O . GLY A 1 94 ? -8.445 8.814 -26.962 1.00 65.06 94 GLY A O 1
ATOM 707 N N . HIS A 1 95 ? -7.376 9.868 -28.635 1.00 65.69 95 HIS A N 1
ATOM 708 C CA . HIS A 1 95 ? -6.144 10.173 -27.886 1.00 65.69 95 HIS A CA 1
ATOM 709 C C . HIS A 1 95 ? -6.390 11.009 -26.610 1.00 65.69 95 HIS A C 1
ATOM 711 O O . HIS A 1 95 ? -5.730 10.794 -25.596 1.00 65.69 95 HIS A O 1
ATOM 717 N N . TYR A 1 96 ? -7.379 11.909 -26.617 1.00 63.56 96 TYR A N 1
ATOM 718 C CA . TYR A 1 96 ? -7.710 12.754 -25.461 1.00 63.56 96 TYR A CA 1
ATOM 719 C C . TYR A 1 96 ? -8.392 11.976 -24.323 1.00 63.56 96 TYR A C 1
ATOM 721 O O . TYR A 1 96 ? -8.015 12.111 -23.161 1.00 63.56 96 TYR A O 1
ATOM 729 N N . ILE A 1 97 ? -9.330 11.082 -24.656 1.00 68.38 97 ILE A N 1
ATOM 730 C CA . ILE A 1 97 ? -9.995 10.198 -23.680 1.00 68.38 97 ILE A CA 1
ATOM 731 C C . ILE A 1 97 ? -8.962 9.262 -23.045 1.00 68.38 97 ILE A C 1
ATOM 733 O O . ILE A 1 97 ? -9.001 9.003 -21.846 1.00 68.38 97 ILE A O 1
ATOM 737 N N . LYS A 1 98 ? -7.995 8.800 -23.844 1.00 67.56 98 LYS A N 1
ATOM 738 C CA . LYS A 1 98 ? -6.901 7.946 -23.392 1.00 67.56 98 LYS A CA 1
ATOM 739 C C . LYS A 1 98 ? -6.108 8.596 -22.250 1.00 67.56 98 LYS A C 1
ATOM 741 O O . LYS A 1 98 ? -5.968 7.978 -21.201 1.00 67.56 98 LYS A O 1
ATOM 746 N N . ARG A 1 99 ? -5.669 9.848 -22.427 1.00 67.12 99 ARG A N 1
ATOM 747 C CA . ARG A 1 99 ? -4.896 10.612 -21.429 1.00 67.12 99 ARG A CA 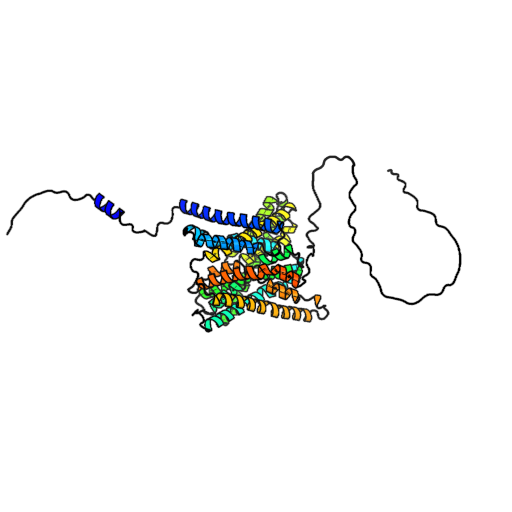1
ATOM 748 C C . ARG A 1 99 ? -5.709 10.973 -20.182 1.00 67.12 99 ARG A C 1
ATOM 750 O O . ARG A 1 99 ? -5.176 10.998 -19.080 1.00 67.12 99 ARG A O 1
ATOM 757 N N . MET A 1 100 ? -7.008 11.216 -20.330 1.00 66.12 100 MET A N 1
ATOM 758 C CA . MET A 1 100 ? -7.861 11.522 -19.178 1.00 66.12 100 MET A CA 1
ATOM 759 C C . MET A 1 100 ? -8.140 10.284 -18.306 1.00 66.12 100 MET A C 1
ATOM 761 O O . MET A 1 100 ? -8.410 10.403 -17.114 1.00 66.12 100 MET A O 1
ATOM 765 N N . VAL A 1 101 ? -8.081 9.087 -18.900 1.00 68.06 101 VAL A N 1
ATOM 766 C CA . VAL A 1 101 ? -8.315 7.805 -18.214 1.00 68.06 101 VAL A CA 1
ATOM 767 C C . VAL A 1 101 ? -6.997 7.136 -17.773 1.00 68.06 101 VAL A C 1
ATOM 769 O O . VAL A 1 101 ? -7.025 6.194 -16.980 1.00 68.06 101 VAL A O 1
ATOM 772 N N . THR A 1 102 ? -5.829 7.604 -18.236 1.00 70.31 102 THR A N 1
ATOM 773 C CA . THR A 1 102 ? -4.526 7.127 -17.730 1.00 70.31 102 THR A CA 1
ATOM 774 C C . THR A 1 102 ? -4.313 7.462 -16.261 1.00 70.31 102 THR A C 1
ATOM 776 O O . THR A 1 102 ? -4.896 8.414 -15.752 1.00 70.31 102 THR A O 1
ATOM 779 N N . PHE A 1 103 ? -3.446 6.681 -15.605 1.00 73.06 103 PHE A N 1
ATOM 780 C CA . PHE A 1 103 ? -3.183 6.778 -14.176 1.00 73.06 103 PHE A CA 1
ATOM 781 C C . PHE A 1 103 ? -2.656 8.150 -13.728 1.00 73.06 103 PHE A C 1
ATOM 783 O O . PHE A 1 103 ? -1.555 8.534 -14.116 1.00 73.06 103 PHE A O 1
ATOM 790 N N . ASP A 1 104 ? -3.390 8.826 -12.838 1.00 80.62 104 ASP A N 1
ATOM 791 C CA . ASP A 1 104 ? -2.964 10.033 -12.130 1.00 80.62 104 ASP A CA 1
ATOM 792 C C . ASP A 1 104 ? -2.650 9.725 -10.659 1.00 80.62 104 ASP A C 1
ATOM 794 O O . ASP A 1 104 ? -3.500 9.357 -9.841 1.00 80.62 104 ASP A O 1
ATOM 798 N N . HIS A 1 105 ? -1.382 9.917 -10.324 1.00 78.00 105 HIS A N 1
ATOM 799 C CA . HIS A 1 105 ? -0.815 9.690 -9.002 1.00 78.00 105 HIS A CA 1
ATOM 800 C C . HIS A 1 105 ? -1.309 10.695 -7.978 1.00 78.00 105 HIS A C 1
ATOM 802 O O . HIS A 1 105 ? -1.523 10.335 -6.820 1.00 78.00 105 HIS A O 1
ATOM 808 N N . THR A 1 106 ? -1.577 11.922 -8.411 1.00 84.38 106 THR A N 1
ATOM 809 C CA . THR A 1 106 ? -2.098 12.984 -7.556 1.00 84.38 106 THR A CA 1
ATOM 810 C C . THR A 1 106 ? -3.483 12.617 -7.050 1.00 84.38 106 THR A C 1
ATOM 812 O O . THR A 1 106 ? -3.751 12.719 -5.851 1.00 84.38 106 THR A O 1
ATOM 815 N N . VAL A 1 107 ? -4.352 12.136 -7.945 1.00 85.88 107 VAL A N 1
ATOM 816 C CA . VAL A 1 107 ? -5.699 11.671 -7.587 1.00 85.88 107 VAL A CA 1
ATOM 817 C C . VAL A 1 107 ? -5.610 10.433 -6.698 1.00 85.88 107 VAL A C 1
ATOM 819 O O . VAL A 1 107 ? -6.308 10.349 -5.687 1.00 85.88 107 VAL A O 1
ATOM 822 N N . PHE A 1 108 ? -4.713 9.495 -7.008 1.00 85.31 108 PHE A N 1
ATOM 823 C CA . PHE A 1 108 ? -4.525 8.309 -6.179 1.00 85.31 108 PHE A CA 1
ATOM 824 C C . PHE A 1 108 ? -4.132 8.651 -4.735 1.00 85.31 108 PHE A C 1
ATOM 826 O O . PHE A 1 108 ? -4.830 8.247 -3.802 1.00 85.31 108 PHE A O 1
ATOM 833 N N . PHE A 1 109 ? -3.054 9.415 -4.539 1.00 82.75 109 PHE A N 1
ATOM 834 C CA . PHE A 1 109 ? -2.547 9.725 -3.203 1.00 82.75 109 PHE A CA 1
ATOM 835 C C . PHE A 1 109 ? -3.473 10.654 -2.428 1.00 82.75 109 PHE A C 1
ATOM 837 O O . PHE A 1 109 ? -3.700 10.416 -1.243 1.00 82.75 109 PHE A O 1
ATOM 844 N N . ASN A 1 110 ? -4.035 11.676 -3.079 1.00 87.94 110 ASN A N 1
ATOM 845 C CA . ASN A 1 110 ? -4.843 12.663 -2.376 1.00 87.94 110 ASN A CA 1
ATOM 846 C C . ASN A 1 110 ? -6.301 12.249 -2.212 1.00 87.94 110 ASN A C 1
ATOM 848 O O . ASN A 1 110 ? -6.885 12.665 -1.229 1.00 87.94 110 ASN A O 1
ATOM 852 N N . MET A 1 111 ? -6.900 11.464 -3.113 1.00 88.00 111 MET A N 1
ATOM 853 C CA . MET A 1 111 ? -8.346 11.189 -3.089 1.00 88.00 111 MET A CA 1
ATOM 854 C C . MET A 1 111 ? -8.686 9.728 -2.781 1.00 88.00 111 MET A C 1
ATOM 856 O O . MET A 1 111 ? -9.595 9.473 -1.992 1.00 88.00 111 MET A O 1
ATOM 860 N N . LEU A 1 112 ? -7.975 8.764 -3.377 1.00 87.31 112 LEU A N 1
ATOM 861 C CA . LEU A 1 112 ? -8.324 7.337 -3.274 1.00 87.31 112 LEU A CA 1
ATOM 862 C C . LEU A 1 112 ? -7.712 6.666 -2.044 1.00 87.31 112 LEU A C 1
ATOM 864 O O . LEU A 1 112 ? -8.359 5.864 -1.378 1.00 87.31 112 LEU A O 1
ATOM 868 N N . LEU A 1 113 ? -6.467 7.005 -1.724 1.00 85.25 113 LEU A N 1
ATOM 869 C CA . LEU A 1 113 ? -5.709 6.384 -0.645 1.00 85.25 113 LEU A CA 1
ATOM 870 C C . LEU A 1 113 ? -6.192 6.779 0.770 1.00 85.25 113 LEU A C 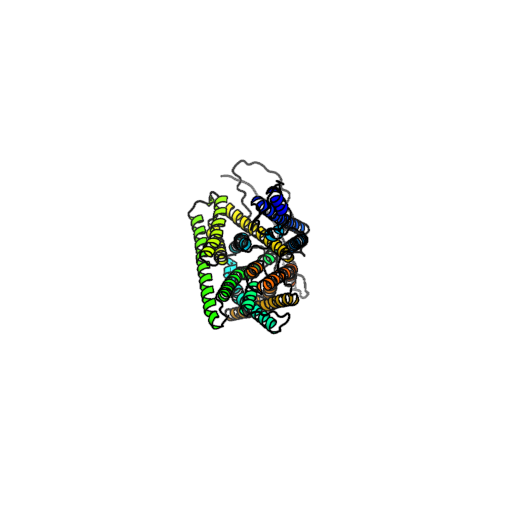1
ATOM 872 O O . LEU A 1 113 ? -6.263 5.891 1.626 1.00 85.25 113 LEU A O 1
ATOM 876 N N . PRO A 1 114 ? -6.590 8.037 1.065 1.00 90.56 114 PRO A N 1
ATOM 877 C CA . PRO A 1 114 ? -6.996 8.403 2.420 1.00 90.56 114 PRO A CA 1
ATOM 878 C C . PRO A 1 114 ? -8.235 7.654 2.939 1.00 90.56 114 PRO A C 1
ATOM 880 O O . PRO A 1 114 ? -8.180 7.167 4.069 1.00 90.56 114 PRO A O 1
ATOM 883 N N . PRO A 1 115 ? -9.333 7.480 2.173 1.00 90.88 115 PRO A N 1
ATOM 884 C CA . PRO A 1 115 ? -10.470 6.681 2.631 1.00 90.88 115 PRO A CA 1
ATOM 885 C C . PRO A 1 115 ? -10.122 5.225 2.964 1.00 90.88 115 PRO A C 1
ATOM 887 O O . PRO A 1 115 ? -10.615 4.697 3.963 1.00 90.88 115 PRO A O 1
ATOM 890 N N . ILE A 1 116 ? -9.230 4.607 2.180 1.00 85.94 116 ILE A N 1
ATOM 891 C CA . ILE A 1 116 ? -8.761 3.231 2.398 1.00 85.94 116 ILE A CA 1
ATOM 892 C C . ILE A 1 116 ? -8.027 3.136 3.740 1.00 85.94 116 ILE A C 1
ATOM 894 O O . ILE A 1 116 ? -8.357 2.310 4.596 1.00 85.94 116 ILE A O 1
ATOM 898 N N . ILE A 1 117 ? -7.076 4.045 3.978 1.00 85.56 117 ILE A N 1
ATOM 899 C CA . ILE A 1 117 ? -6.309 4.089 5.229 1.00 85.56 117 ILE A CA 1
ATOM 900 C C . ILE A 1 117 ? -7.194 4.441 6.421 1.00 85.56 117 ILE A C 1
ATOM 902 O O . ILE A 1 117 ? -6.999 3.878 7.495 1.00 85.56 117 ILE A O 1
ATOM 906 N N . LEU A 1 118 ? -8.161 5.349 6.265 1.00 89.12 118 LEU A N 1
ATOM 907 C CA . LEU A 1 118 ? -9.101 5.704 7.330 1.00 89.12 118 LEU A CA 1
ATOM 908 C C . LEU A 1 118 ? -9.895 4.486 7.796 1.00 89.12 118 LEU A C 1
ATOM 910 O O . LEU A 1 118 ? -9.947 4.216 8.996 1.00 89.12 118 LEU A O 1
ATOM 914 N N . ASN A 1 119 ? -10.473 3.734 6.859 1.00 86.50 119 ASN A N 1
ATOM 915 C CA . ASN A 1 119 ? -11.209 2.511 7.164 1.00 86.50 119 ASN A CA 1
ATOM 916 C C . ASN A 1 119 ? -10.312 1.473 7.845 1.00 86.50 119 ASN A C 1
ATOM 918 O O . ASN A 1 119 ? -10.683 0.909 8.876 1.00 86.50 119 ASN A O 1
ATOM 922 N N . CYS A 1 120 ? -9.088 1.307 7.341 1.00 78.31 120 CYS A N 1
ATOM 923 C CA . CYS A 1 120 ? -8.093 0.439 7.952 1.00 78.31 120 CYS A CA 1
ATOM 924 C C . CYS A 1 120 ? -7.770 0.881 9.395 1.00 78.31 120 CYS A C 1
ATOM 926 O O . CYS A 1 120 ? -7.966 0.133 10.358 1.00 78.31 120 CYS A O 1
ATOM 928 N N . GLY A 1 121 ? -7.319 2.118 9.585 1.00 82.50 121 GLY A N 1
ATOM 929 C CA . GLY A 1 121 ? -6.943 2.641 10.894 1.00 82.50 121 GLY A CA 1
ATOM 930 C C . GLY A 1 121 ? -8.091 2.585 11.905 1.00 82.50 121 GLY A C 1
ATOM 931 O O . GLY A 1 121 ? -7.875 2.275 13.076 1.00 82.50 121 GLY A O 1
ATOM 932 N N . TYR A 1 122 ? -9.328 2.796 11.450 1.00 85.75 122 TYR A N 1
ATOM 933 C CA . TYR A 1 122 ? -10.522 2.698 12.286 1.00 85.75 122 TYR A CA 1
ATOM 934 C C . TYR A 1 122 ? -10.949 1.248 12.584 1.00 85.75 122 TYR A C 1
ATOM 936 O O . TYR A 1 122 ? -11.601 0.985 13.597 1.00 85.75 122 TYR A O 1
ATOM 944 N N . GLY A 1 123 ? -10.568 0.291 11.736 1.00 77.19 123 GLY A N 1
ATOM 945 C CA . GLY A 1 123 ? -10.774 -1.145 11.932 1.00 77.19 123 GLY A CA 1
ATOM 946 C C . GLY A 1 123 ? -9.801 -1.801 12.923 1.00 77.19 123 GLY A C 1
ATOM 947 O O . GLY A 1 123 ? -10.078 -2.902 13.402 1.00 77.19 123 GLY A O 1
ATOM 948 N N . LEU A 1 124 ? -8.689 -1.139 13.283 1.00 70.25 124 LEU A N 1
ATOM 949 C CA . LEU A 1 124 ? -7.681 -1.660 14.222 1.00 70.25 124 LEU A CA 1
ATOM 950 C C . LEU A 1 124 ? -8.294 -1.973 15.602 1.00 70.25 124 LEU A C 1
ATOM 952 O O . LEU A 1 124 ? -8.588 -1.085 16.409 1.00 70.25 124 LEU A O 1
ATOM 956 N N . GLN A 1 125 ? -8.440 -3.264 15.916 1.00 62.38 125 GLN A N 1
ATOM 957 C CA . GLN A 1 125 ? -8.967 -3.725 17.202 1.00 62.38 125 GLN A CA 1
ATOM 958 C C . GLN A 1 125 ? -7.916 -3.603 18.319 1.00 62.38 125 GLN A C 1
ATOM 960 O O . GLN A 1 125 ? -6.897 -4.298 18.327 1.00 62.38 125 GLN A O 1
ATOM 965 N N . LYS A 1 126 ? -8.205 -2.764 19.324 1.00 56.88 126 LYS A N 1
ATOM 966 C CA . LYS A 1 126 ? -7.314 -2.441 20.457 1.00 56.88 126 LYS A CA 1
ATOM 967 C C . LYS A 1 126 ? -6.738 -3.672 21.177 1.00 56.88 126 LYS A C 1
ATOM 969 O O . LYS A 1 126 ? -5.556 -3.693 21.510 1.00 56.88 126 LYS A O 1
ATOM 974 N N . THR A 1 127 ? -7.561 -4.688 21.431 1.00 55.66 127 THR A N 1
ATOM 975 C CA . THR A 1 127 ? -7.189 -5.829 22.289 1.00 55.66 127 THR A CA 1
ATOM 976 C C . THR A 1 127 ? -6.242 -6.812 21.597 1.00 55.66 127 THR A C 1
ATOM 978 O O . THR A 1 127 ? -5.412 -7.437 22.258 1.00 55.66 127 THR A O 1
ATOM 981 N N . GLN A 1 128 ? -6.337 -6.943 20.272 1.00 61.22 128 GLN A N 1
ATOM 982 C CA . GLN A 1 128 ? -5.564 -7.930 19.513 1.00 61.22 128 GLN A CA 1
ATOM 983 C C . GLN A 1 128 ? -4.294 -7.338 18.915 1.00 61.22 128 GLN A C 1
ATOM 985 O O . GLN A 1 128 ? -3.229 -7.947 19.031 1.00 61.22 128 GLN A O 1
ATOM 990 N N . VAL A 1 129 ? -4.379 -6.109 18.396 1.00 59.88 129 VAL A N 1
ATOM 991 C CA . VAL A 1 129 ? -3.212 -5.371 17.900 1.00 59.88 129 VAL A CA 1
ATOM 992 C C . VAL A 1 129 ? -2.215 -5.152 19.035 1.00 59.88 129 VAL A C 1
ATOM 994 O O . VAL A 1 129 ? -1.036 -5.407 18.847 1.00 59.88 129 VAL A O 1
ATOM 997 N N . GLY A 1 130 ? -2.666 -4.786 20.243 1.00 62.50 130 GLY A N 1
ATOM 998 C CA . GLY A 1 130 ? -1.769 -4.590 21.390 1.00 62.50 130 GLY A CA 1
ATOM 999 C C . GLY A 1 130 ? -1.031 -5.860 21.838 1.00 62.50 130 GLY A C 1
ATOM 1000 O O . GLY A 1 130 ? 0.123 -5.781 22.250 1.00 62.50 130 GLY A O 1
ATOM 1001 N N . ARG A 1 131 ? -1.660 -7.040 21.722 1.00 71.12 131 ARG A N 1
ATOM 1002 C CA . ARG A 1 131 ? -1.040 -8.330 22.089 1.00 71.12 131 ARG A CA 1
ATOM 1003 C C . ARG A 1 131 ? -0.083 -8.855 21.017 1.00 71.12 131 ARG A C 1
ATOM 1005 O O . ARG A 1 131 ? 0.911 -9.484 21.363 1.00 71.12 131 ARG A O 1
ATOM 1012 N N . ASN A 1 132 ? -0.360 -8.567 19.745 1.00 75.25 132 ASN A N 1
ATOM 1013 C CA . ASN A 1 132 ? 0.421 -9.041 18.597 1.00 75.25 132 ASN A CA 1
ATOM 1014 C C . ASN A 1 132 ? 1.270 -7.935 17.942 1.00 75.25 132 ASN A C 1
ATOM 1016 O O . ASN A 1 132 ? 1.788 -8.127 16.842 1.00 75.25 132 ASN A O 1
ATOM 1020 N N . LEU A 1 133 ? 1.445 -6.792 18.615 1.00 81.81 133 LEU A N 1
ATOM 1021 C CA . LEU A 1 133 ? 2.102 -5.609 18.052 1.00 81.81 133 LEU A CA 1
ATOM 1022 C C . LEU A 1 133 ? 3.555 -5.884 17.660 1.00 81.81 133 LEU A C 1
ATOM 1024 O O . LEU A 1 133 ? 4.007 -5.446 16.609 1.00 81.81 133 LEU A O 1
ATOM 1028 N N . VAL A 1 134 ? 4.286 -6.625 18.496 1.00 86.69 134 VAL A N 1
ATOM 1029 C CA . VAL A 1 134 ? 5.697 -6.954 18.245 1.00 86.69 134 VAL A CA 1
ATOM 1030 C C . VAL A 1 134 ? 5.859 -7.769 16.952 1.00 86.69 134 VAL A C 1
ATOM 1032 O O . VAL A 1 134 ? 6.634 -7.330 16.101 1.00 86.69 134 VAL A O 1
ATOM 1035 N N . PRO A 1 135 ? 5.135 -8.893 16.745 1.00 86.44 135 PRO A N 1
ATOM 1036 C CA . PRO A 1 135 ? 5.101 -9.580 15.455 1.00 86.44 135 PRO A CA 1
ATOM 1037 C C . PRO A 1 135 ? 4.788 -8.649 14.279 1.00 86.44 135 PRO A C 1
ATOM 1039 O O . PRO A 1 135 ? 5.550 -8.610 13.317 1.00 86.44 135 PRO A O 1
ATOM 1042 N N . VAL A 1 136 ? 3.708 -7.866 14.387 1.00 88.25 136 VAL A N 1
ATOM 1043 C CA . VAL A 1 136 ? 3.235 -6.958 13.330 1.00 88.25 136 VAL A CA 1
ATOM 1044 C C . VAL A 1 136 ? 4.314 -5.960 12.923 1.00 88.25 136 VAL A C 1
ATOM 1046 O O . VAL A 1 136 ? 4.670 -5.886 11.750 1.00 88.25 136 VAL A O 1
ATOM 1049 N N . LEU A 1 137 ? 4.881 -5.232 13.888 1.00 88.06 137 LEU A N 1
ATOM 1050 C CA . LEU A 1 137 ? 5.921 -4.237 13.623 1.00 88.06 137 LEU A CA 1
ATOM 1051 C C . LEU A 1 137 ? 7.209 -4.887 13.108 1.00 88.06 137 LEU A C 1
ATOM 1053 O O . LEU A 1 137 ? 7.883 -4.321 12.253 1.00 88.06 137 LEU A O 1
ATOM 1057 N N . THR A 1 138 ? 7.548 -6.089 13.583 1.00 90.81 138 THR A N 1
ATOM 1058 C CA . THR A 1 138 ? 8.734 -6.808 13.097 1.00 90.81 138 THR A CA 1
ATOM 1059 C C . THR A 1 138 ? 8.599 -7.132 11.611 1.00 90.81 138 THR A C 1
ATOM 1061 O O . THR A 1 138 ? 9.516 -6.838 10.846 1.00 90.81 138 THR A O 1
ATOM 1064 N N . PHE A 1 139 ? 7.463 -7.682 11.172 1.00 90.69 139 PHE A N 1
ATOM 1065 C CA . PHE A 1 139 ? 7.249 -7.957 9.749 1.00 90.69 139 PHE A CA 1
ATOM 1066 C C . PHE A 1 139 ? 7.113 -6.674 8.922 1.00 90.69 139 PHE A C 1
ATOM 1068 O O . PHE A 1 139 ? 7.730 -6.582 7.866 1.00 90.69 139 PHE A O 1
ATOM 1075 N N . ALA A 1 140 ? 6.398 -5.665 9.423 1.00 89.06 140 ALA A N 1
ATOM 1076 C CA . ALA A 1 140 ? 6.181 -4.419 8.694 1.00 89.06 140 ALA A CA 1
ATOM 1077 C C . ALA A 1 140 ? 7.456 -3.587 8.483 1.00 89.06 140 ALA A C 1
ATOM 1079 O O . ALA A 1 140 ? 7.598 -2.945 7.449 1.00 89.06 140 ALA A O 1
ATOM 1080 N N . PHE A 1 141 ? 8.389 -3.572 9.440 1.00 89.19 141 PHE A N 1
ATOM 1081 C CA . PHE A 1 141 ? 9.636 -2.811 9.304 1.00 89.19 141 PHE A CA 1
ATOM 1082 C C . PHE A 1 141 ? 10.762 -3.672 8.734 1.00 89.19 141 PHE A C 1
ATOM 1084 O O . PHE A 1 141 ? 11.295 -3.373 7.665 1.00 89.19 141 PHE A O 1
ATOM 1091 N N . LEU A 1 142 ? 11.132 -4.755 9.429 1.00 91.75 142 LEU A N 1
ATOM 1092 C CA . LEU A 1 142 ? 12.263 -5.586 9.008 1.00 91.75 142 LEU A CA 1
ATOM 1093 C C . LEU A 1 142 ? 11.908 -6.398 7.764 1.00 91.75 142 LEU A C 1
ATOM 1095 O O . LEU A 1 142 ? 12.747 -6.534 6.880 1.00 91.75 142 LEU A O 1
ATOM 1099 N N . GLY A 1 143 ? 10.685 -6.924 7.670 1.00 92.31 143 GLY A N 1
ATOM 1100 C CA . GLY A 1 143 ? 10.263 -7.709 6.508 1.00 92.31 143 GLY A CA 1
ATOM 1101 C C . GLY A 1 143 ? 10.249 -6.879 5.225 1.00 92.31 143 GLY A C 1
ATOM 1102 O O . GLY A 1 143 ? 10.743 -7.341 4.196 1.00 92.31 143 GLY A O 1
ATOM 1103 N N . THR A 1 144 ? 9.780 -5.635 5.301 1.00 92.44 144 THR A N 1
ATOM 1104 C CA . THR A 1 144 ? 9.793 -4.668 4.190 1.00 92.44 144 THR A CA 1
ATOM 1105 C C . THR A 1 144 ? 11.211 -4.292 3.784 1.00 92.44 144 THR A C 1
ATOM 1107 O O . THR A 1 144 ? 11.556 -4.394 2.608 1.00 92.44 144 THR A O 1
ATOM 1110 N N . ALA A 1 145 ? 12.073 -3.952 4.750 1.00 91.25 145 ALA A N 1
ATOM 1111 C CA . ALA A 1 145 ? 13.473 -3.624 4.481 1.00 91.25 145 ALA A CA 1
ATOM 1112 C C . ALA A 1 145 ? 14.232 -4.801 3.841 1.00 91.25 145 ALA A C 1
ATOM 1114 O O . ALA A 1 145 ? 14.922 -4.620 2.838 1.00 91.25 145 ALA A O 1
ATOM 1115 N N . ILE A 1 146 ? 14.062 -6.019 4.371 1.00 93.62 146 ILE A N 1
ATOM 1116 C CA . ILE A 1 146 ? 14.648 -7.238 3.795 1.00 93.62 146 ILE A CA 1
ATOM 1117 C C . ILE A 1 146 ? 14.099 -7.470 2.385 1.00 93.62 146 ILE A C 1
ATOM 1119 O O . ILE A 1 146 ? 14.877 -7.726 1.471 1.00 93.62 146 ILE A O 1
ATOM 1123 N N . SER A 1 147 ? 12.785 -7.336 2.182 1.00 93.75 147 SER A N 1
ATOM 1124 C CA . SER A 1 147 ? 12.168 -7.523 0.864 1.00 93.75 147 SER A CA 1
ATOM 1125 C C . SER A 1 147 ? 12.724 -6.540 -0.165 1.00 93.75 147 SER A C 1
ATOM 1127 O O . SER A 1 147 ? 13.071 -6.954 -1.270 1.00 93.75 147 SER A O 1
ATOM 1129 N N . ALA A 1 148 ? 12.865 -5.264 0.205 1.00 93.44 148 ALA A N 1
ATOM 1130 C CA . ALA A 1 148 ? 13.408 -4.231 -0.666 1.00 93.44 148 ALA A CA 1
ATOM 1131 C C . ALA A 1 148 ? 14.869 -4.506 -1.047 1.00 93.44 148 ALA A C 1
ATOM 1133 O O . ALA A 1 148 ? 15.219 -4.460 -2.227 1.00 93.44 148 ALA A O 1
ATOM 1134 N N . VAL A 1 149 ? 15.707 -4.867 -0.070 1.00 93.38 149 VAL A N 1
ATOM 1135 C CA . VAL A 1 149 ? 17.116 -5.205 -0.314 1.00 93.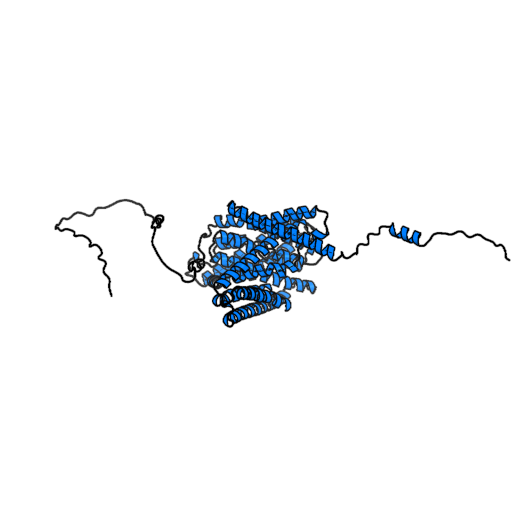38 149 VAL A CA 1
ATOM 1136 C C . VAL A 1 149 ? 17.241 -6.458 -1.176 1.00 93.38 149 VAL A C 1
ATOM 1138 O O . VAL A 1 149 ? 18.020 -6.463 -2.122 1.00 93.38 149 VAL A O 1
ATOM 1141 N N . VAL A 1 150 ? 16.469 -7.513 -0.900 1.00 95.62 150 VAL A N 1
ATOM 1142 C CA . VAL A 1 150 ? 16.550 -8.770 -1.659 1.00 95.62 150 VAL A CA 1
ATOM 1143 C C . VAL A 1 150 ? 16.108 -8.573 -3.106 1.00 95.62 150 VAL A C 1
ATOM 1145 O O . VAL A 1 150 ? 16.809 -9.030 -4.006 1.00 95.62 150 VAL A O 1
ATOM 1148 N N . ILE A 1 151 ? 15.006 -7.857 -3.358 1.00 95.00 151 ILE A N 1
ATOM 1149 C CA . ILE A 1 151 ? 14.594 -7.531 -4.733 1.00 95.00 151 ILE A CA 1
ATOM 1150 C C . ILE A 1 151 ? 15.674 -6.688 -5.415 1.00 95.00 151 ILE A C 1
ATOM 1152 O O . ILE A 1 151 ? 16.070 -7.015 -6.532 1.00 95.00 151 ILE A O 1
ATOM 1156 N N . GLY A 1 152 ? 16.196 -5.658 -4.741 1.00 93.31 152 GLY A N 1
ATOM 1157 C CA . GLY A 1 152 ? 17.236 -4.801 -5.306 1.00 93.31 152 GLY A CA 1
ATOM 1158 C C . GLY A 1 152 ? 18.517 -5.560 -5.654 1.00 93.31 152 GLY A C 1
ATOM 1159 O O . GLY A 1 152 ? 19.051 -5.390 -6.745 1.00 93.31 152 GLY A O 1
ATOM 1160 N N . VAL A 1 153 ? 18.976 -6.465 -4.788 1.00 93.75 153 VAL A N 1
ATOM 1161 C CA . VAL A 1 153 ? 20.148 -7.310 -5.059 1.00 93.75 153 VAL A CA 1
ATOM 1162 C C . VAL A 1 153 ? 19.879 -8.279 -6.212 1.00 93.75 153 VAL A C 1
ATOM 1164 O O . VAL A 1 153 ? 20.720 -8.408 -7.097 1.00 93.75 153 VAL A O 1
ATOM 1167 N N . LEU A 1 154 ? 18.715 -8.935 -6.251 1.00 94.50 154 LEU A N 1
ATOM 1168 C CA . LEU A 1 154 ? 18.369 -9.861 -7.336 1.00 94.50 154 LEU A CA 1
ATOM 1169 C C . LEU A 1 154 ? 18.286 -9.147 -8.692 1.00 94.50 154 LEU A C 1
ATOM 1171 O O . LEU A 1 154 ? 18.819 -9.647 -9.680 1.00 94.50 154 LEU A O 1
ATOM 1175 N N . VAL A 1 155 ? 17.674 -7.963 -8.740 1.00 92.69 155 VAL A N 1
ATOM 1176 C CA . VAL A 1 155 ? 17.600 -7.137 -9.956 1.00 92.69 155 VAL A CA 1
ATOM 1177 C C . VAL A 1 155 ? 18.985 -6.641 -10.371 1.00 92.69 155 VAL A C 1
ATOM 1179 O O . VAL A 1 155 ? 19.304 -6.670 -11.559 1.00 92.69 155 VAL A O 1
ATOM 1182 N N . GLN A 1 156 ? 19.846 -6.280 -9.416 1.00 90.75 156 GLN A N 1
ATOM 1183 C CA . GLN A 1 156 ? 21.226 -5.903 -9.713 1.00 90.75 156 GLN A CA 1
ATOM 1184 C C . GLN A 1 156 ? 22.023 -7.066 -10.318 1.00 90.75 156 GLN A C 1
ATOM 1186 O O . GLN A 1 156 ? 22.727 -6.881 -11.310 1.00 90.75 156 GLN A O 1
ATOM 1191 N N . ILE A 1 157 ? 21.875 -8.273 -9.760 1.00 91.38 157 ILE A N 1
ATOM 1192 C CA . ILE A 1 157 ? 22.487 -9.492 -10.303 1.00 91.38 157 ILE A CA 1
ATOM 1193 C C . ILE A 1 157 ? 21.979 -9.746 -11.725 1.00 91.38 157 ILE A C 1
ATOM 1195 O O . ILE A 1 157 ? 22.781 -10.037 -12.609 1.00 91.38 157 ILE A O 1
ATOM 1199 N N . TYR A 1 158 ? 20.673 -9.591 -11.975 1.00 89.62 158 TYR A N 1
ATOM 1200 C CA . TYR A 1 158 ? 20.112 -9.717 -13.322 1.00 89.62 158 TYR A CA 1
ATOM 1201 C C . TYR A 1 158 ? 20.721 -8.697 -14.289 1.00 89.62 158 TYR A C 1
ATOM 1203 O O . TYR A 1 158 ? 21.116 -9.073 -15.390 1.00 89.62 158 TYR A O 1
ATOM 1211 N N . SER A 1 159 ? 20.886 -7.437 -13.878 1.00 87.31 159 SER A N 1
ATOM 1212 C CA . SER A 1 159 ? 21.526 -6.414 -14.716 1.00 87.31 159 SER A CA 1
ATOM 1213 C C . SER A 1 159 ? 22.962 -6.798 -15.107 1.00 87.31 159 SER A C 1
ATOM 1215 O O . SER A 1 159 ? 23.334 -6.659 -16.271 1.00 87.31 159 SER A O 1
ATOM 1217 N N . TRP A 1 160 ? 23.741 -7.397 -14.197 1.00 86.88 160 TRP A N 1
ATOM 1218 C CA . TRP A 1 160 ? 25.098 -7.882 -14.501 1.00 86.88 160 TRP A CA 1
ATOM 1219 C C . TRP A 1 160 ? 25.151 -9.035 -15.501 1.00 86.88 160 TRP A C 1
ATOM 1221 O O . TRP A 1 160 ? 26.153 -9.188 -16.196 1.00 86.88 160 TRP A O 1
ATOM 1231 N N . THR A 1 161 ? 24.092 -9.840 -15.612 1.00 83.19 161 THR A N 1
ATOM 1232 C CA . THR A 1 161 ? 24.046 -10.906 -16.627 1.00 83.19 161 THR A CA 1
ATOM 1233 C C . THR A 1 161 ? 23.960 -10.361 -18.057 1.00 83.19 161 THR A C 1
ATOM 1235 O O . THR A 1 161 ? 24.162 -11.116 -19.006 1.00 83.19 161 THR A O 1
ATOM 1238 N N . GLY A 1 162 ? 23.670 -9.064 -18.234 1.00 75.75 162 GLY A N 1
ATOM 1239 C CA . GLY A 1 162 ? 23.598 -8.409 -19.543 1.00 75.75 162 GLY A CA 1
ATOM 1240 C C . GLY A 1 162 ? 22.419 -8.865 -20.410 1.00 75.75 162 GLY A C 1
ATOM 1241 O O . GLY A 1 162 ? 22.314 -8.473 -21.576 1.00 75.75 162 GLY A O 1
ATOM 1242 N N . ILE A 1 163 ? 21.517 -9.678 -19.855 1.00 73.50 163 ILE A N 1
ATOM 1243 C CA . ILE A 1 163 ? 20.317 -10.156 -20.536 1.00 73.50 163 ILE A CA 1
ATOM 1244 C C . ILE A 1 163 ? 19.438 -8.933 -20.856 1.00 73.50 163 ILE A C 1
ATOM 1246 O O . ILE A 1 163 ? 19.156 -8.103 -19.997 1.00 73.50 163 ILE A O 1
ATOM 1250 N N . GLU A 1 164 ? 19.067 -8.779 -22.132 1.00 73.00 164 GLU A N 1
ATOM 1251 C CA . GLU A 1 164 ? 18.297 -7.642 -22.675 1.00 73.00 164 GLU A CA 1
ATOM 1252 C C . GLU A 1 164 ? 18.975 -6.251 -22.613 1.00 73.00 164 GLU A C 1
ATOM 1254 O O . GLU A 1 164 ? 18.292 -5.253 -22.873 1.00 73.00 164 GLU A O 1
ATOM 1259 N N . ARG A 1 165 ? 20.289 -6.166 -22.329 1.00 69.94 165 ARG A N 1
ATOM 1260 C CA . ARG A 1 165 ? 21.083 -4.913 -22.275 1.00 69.94 165 ARG A CA 1
ATOM 1261 C C . ARG A 1 165 ? 20.434 -3.814 -21.420 1.00 69.94 165 ARG A C 1
ATOM 1263 O O . ARG A 1 165 ? 20.246 -2.691 -21.883 1.00 69.94 165 ARG A O 1
ATOM 1270 N N . ILE A 1 166 ? 20.015 -4.157 -20.203 1.00 71.69 166 ILE A N 1
ATOM 1271 C CA . ILE A 1 166 ? 19.474 -3.183 -19.247 1.00 71.69 166 ILE A CA 1
ATOM 1272 C C . ILE A 1 166 ? 20.542 -2.880 -18.205 1.00 71.69 166 ILE A C 1
ATOM 1274 O O . ILE A 1 166 ? 20.906 -3.752 -17.414 1.00 71.69 166 ILE A O 1
ATOM 1278 N N . GLU A 1 167 ? 21.016 -1.643 -18.189 1.00 77.06 167 GLU A N 1
ATOM 1279 C CA . GLU A 1 167 ? 21.940 -1.162 -17.169 1.00 77.06 167 GLU A CA 1
ATOM 1280 C C . GLU A 1 167 ? 21.133 -0.501 -16.051 1.00 77.06 167 GLU A C 1
ATOM 1282 O O . GLU A 1 167 ? 20.549 0.568 -16.231 1.00 77.06 167 GLU A O 1
ATOM 1287 N N . PHE A 1 168 ? 21.058 -1.173 -14.901 1.00 81.50 168 PHE A N 1
ATOM 1288 C CA . PHE A 1 168 ? 20.483 -0.615 -13.685 1.00 81.50 168 PHE A CA 1
ATOM 1289 C C . PHE A 1 168 ? 21.598 -0.225 -12.718 1.00 81.50 168 PHE A C 1
ATOM 1291 O O . PHE A 1 168 ? 22.483 -1.021 -12.389 1.00 81.50 168 PHE A O 1
ATOM 1298 N N . SER A 1 169 ? 21.517 1.008 -12.219 1.00 86.50 169 SER A N 1
ATOM 1299 C CA . SER A 1 169 ? 22.256 1.396 -11.021 1.00 86.50 169 SER A CA 1
ATOM 1300 C C . SER A 1 169 ? 21.704 0.639 -9.812 1.00 86.50 169 SER A C 1
ATOM 1302 O O . SER A 1 169 ? 20.503 0.368 -9.738 1.00 86.50 169 SER A O 1
ATOM 1304 N N . LEU A 1 170 ? 22.560 0.367 -8.822 1.00 87.12 170 LEU A N 1
ATOM 1305 C CA . LEU A 1 170 ? 22.150 -0.231 -7.547 1.00 87.12 170 LEU A CA 1
ATOM 1306 C C . LEU A 1 170 ? 20.996 0.547 -6.902 1.00 87.12 170 LEU A C 1
ATOM 1308 O O . LEU A 1 170 ? 20.103 -0.049 -6.302 1.00 87.12 170 LEU A O 1
ATOM 1312 N N . LEU A 1 171 ? 20.994 1.872 -7.060 1.00 88.31 171 LEU A N 1
ATOM 1313 C CA . LEU A 1 171 ? 19.944 2.734 -6.536 1.00 88.31 171 LEU A CA 1
ATOM 1314 C C . LEU A 1 171 ? 18.598 2.504 -7.241 1.00 88.31 171 LEU A C 1
ATOM 1316 O O . LEU A 1 171 ? 17.582 2.390 -6.565 1.00 88.31 171 LEU A O 1
ATOM 1320 N N . ASP A 1 172 ? 18.590 2.356 -8.568 1.00 89.31 172 ASP A N 1
ATOM 1321 C CA . ASP A 1 172 ? 17.375 2.069 -9.345 1.00 89.31 172 ASP A CA 1
ATOM 1322 C C . ASP A 1 172 ? 16.813 0.682 -8.998 1.00 89.31 172 ASP A C 1
ATOM 1324 O O . ASP A 1 172 ? 15.601 0.519 -8.834 1.00 89.31 172 ASP A O 1
ATOM 1328 N N . SER A 1 173 ? 17.697 -0.301 -8.803 1.00 91.69 173 SER A N 1
ATOM 1329 C CA . SER A 1 173 ? 17.331 -1.644 -8.346 1.00 91.69 173 SER A CA 1
ATOM 1330 C C . SER A 1 173 ? 16.730 -1.623 -6.934 1.00 91.69 173 SER A C 1
ATOM 1332 O O . SER A 1 173 ? 15.716 -2.274 -6.680 1.00 91.69 173 SER A O 1
ATOM 1334 N N . LEU A 1 174 ? 17.312 -0.851 -6.007 1.00 91.75 174 LEU A N 1
ATOM 1335 C CA . LEU A 1 174 ? 16.779 -0.690 -4.651 1.00 91.75 174 LEU A CA 1
ATOM 1336 C C . LEU A 1 174 ? 15.438 0.049 -4.645 1.00 91.75 174 LEU A C 1
ATOM 1338 O O . LEU A 1 174 ? 14.531 -0.401 -3.955 1.00 91.75 174 LEU A O 1
ATOM 1342 N N . ILE A 1 175 ? 15.275 1.111 -5.442 1.00 91.69 175 ILE A N 1
ATOM 1343 C CA . ILE A 1 175 ? 13.996 1.821 -5.612 1.00 91.69 175 ILE A CA 1
ATOM 1344 C C . ILE A 1 175 ? 12.913 0.857 -6.117 1.00 91.69 175 ILE A C 1
ATOM 1346 O O . ILE A 1 175 ? 11.815 0.806 -5.557 1.00 91.69 175 ILE A O 1
ATOM 1350 N N . LEU A 1 176 ? 13.229 0.022 -7.114 1.00 93.56 176 LEU A N 1
ATOM 1351 C CA . LEU A 1 176 ? 12.315 -1.030 -7.568 1.00 93.56 176 LEU A CA 1
ATOM 1352 C C . LEU A 1 176 ? 11.974 -2.006 -6.431 1.00 93.56 176 LEU A C 1
ATOM 1354 O O . LEU A 1 176 ? 10.813 -2.383 -6.262 1.00 93.56 176 LEU A O 1
ATOM 1358 N N . GLY A 1 177 ? 12.965 -2.379 -5.623 1.00 93.56 177 GLY A N 1
ATOM 1359 C CA . GLY A 1 177 ? 12.764 -3.205 -4.439 1.00 93.56 177 GLY A CA 1
ATOM 1360 C C . GLY A 1 177 ? 11.839 -2.572 -3.404 1.00 93.56 177 GLY A C 1
ATOM 1361 O O . GLY A 1 177 ? 10.968 -3.263 -2.880 1.00 93.56 177 GLY A O 1
ATOM 1362 N N . THR A 1 178 ? 11.965 -1.268 -3.141 1.00 93.06 178 THR A N 1
ATOM 1363 C CA . THR A 1 178 ? 11.070 -0.559 -2.214 1.00 93.06 178 THR A CA 1
ATOM 1364 C C . THR A 1 178 ? 9.643 -0.529 -2.727 1.00 93.06 178 THR A C 1
ATOM 1366 O O . THR A 1 178 ? 8.725 -0.874 -1.988 1.00 93.06 178 THR A O 1
ATOM 1369 N N . ILE A 1 179 ? 9.461 -0.231 -4.014 1.00 93.38 179 ILE A N 1
ATOM 1370 C CA . ILE A 1 179 ? 8.145 -0.181 -4.654 1.00 93.38 179 ILE A CA 1
ATOM 1371 C C . ILE A 1 179 ? 7.446 -1.536 -4.541 1.00 93.38 179 ILE A C 1
ATOM 1373 O O . ILE A 1 179 ? 6.298 -1.627 -4.117 1.00 93.38 179 ILE A O 1
ATOM 1377 N N . LEU A 1 180 ? 8.163 -2.608 -4.879 1.00 93.31 180 LEU A N 1
ATOM 1378 C CA . LEU A 1 180 ? 7.635 -3.966 -4.853 1.00 93.31 180 LEU A CA 1
ATOM 1379 C C . LEU A 1 180 ? 7.622 -4.593 -3.460 1.00 93.31 180 LEU A C 1
ATOM 1381 O O . LEU A 1 180 ? 7.188 -5.732 -3.343 1.00 93.31 180 LEU A O 1
ATOM 1385 N N . SER A 1 181 ? 8.100 -3.908 -2.419 1.00 92.25 181 SER A N 1
ATOM 1386 C CA . SER A 1 181 ? 7.976 -4.368 -1.033 1.00 92.25 181 SER A CA 1
ATOM 1387 C C . SER A 1 181 ? 6.625 -4.020 -0.407 1.00 92.25 181 SER A C 1
ATOM 1389 O O . SER A 1 181 ? 6.170 -4.803 0.430 1.00 92.25 181 SER A O 1
ATOM 1391 N N . ALA A 1 182 ? 5.947 -2.971 -0.895 1.00 88.38 182 ALA A N 1
ATOM 1392 C CA . ALA A 1 182 ? 4.582 -2.602 -0.515 1.00 88.38 182 ALA A CA 1
ATOM 1393 C C . ALA A 1 182 ? 3.584 -3.726 -0.853 1.00 88.38 182 ALA A C 1
ATOM 1395 O O . ALA A 1 182 ? 3.734 -4.428 -1.864 1.00 88.38 182 ALA A O 1
ATOM 1396 N N . THR A 1 183 ? 2.584 -3.935 -0.000 1.00 88.00 183 THR A N 1
ATOM 1397 C CA . THR A 1 183 ? 1.628 -5.053 -0.105 1.00 88.00 183 THR A CA 1
ATOM 1398 C C . THR A 1 183 ? 0.199 -4.558 0.065 1.00 88.00 183 THR A C 1
ATOM 1400 O O . THR A 1 183 ? -0.033 -3.633 0.822 1.00 88.00 183 THR A O 1
ATOM 1403 N N . ASP A 1 184 ? -0.770 -5.194 -0.590 1.00 79.25 184 ASP A N 1
ATOM 1404 C CA . ASP A 1 184 ? -2.180 -4.804 -0.524 1.00 79.25 184 ASP A CA 1
ATOM 1405 C C . ASP A 1 184 ? -2.943 -5.537 0.589 1.00 79.25 184 ASP A C 1
ATOM 1407 O O . ASP A 1 184 ? -3.060 -6.766 0.521 1.00 79.25 184 ASP A O 1
ATOM 1411 N N . PRO A 1 185 ? -3.508 -4.831 1.590 1.00 67.50 185 PRO A N 1
ATOM 1412 C CA . PRO A 1 185 ? -4.272 -5.489 2.650 1.00 67.50 185 PRO A CA 1
ATOM 1413 C C . PRO A 1 185 ? -5.655 -5.888 2.142 1.00 67.50 185 PRO A C 1
ATOM 1415 O O . PRO A 1 185 ? -6.224 -6.896 2.561 1.00 67.50 185 PRO A O 1
ATOM 1418 N N . VAL A 1 186 ? -6.187 -5.103 1.213 1.00 63.97 186 VAL A N 1
ATOM 1419 C CA . VAL A 1 186 ? -7.597 -5.068 0.847 1.00 63.97 186 VAL A CA 1
ATOM 1420 C C . VAL A 1 186 ? -8.071 -6.405 0.301 1.00 63.97 186 VAL A C 1
ATOM 1422 O O . VAL A 1 186 ? -9.030 -6.992 0.806 1.00 63.97 186 VAL A O 1
ATOM 1425 N N . THR A 1 187 ? -7.372 -6.920 -0.712 1.00 70.62 187 THR A N 1
ATOM 1426 C CA . THR A 1 187 ? -7.819 -8.121 -1.423 1.00 70.62 187 THR A CA 1
ATOM 1427 C C . THR A 1 187 ? -7.881 -9.346 -0.501 1.00 70.62 187 THR A C 1
ATOM 1429 O O . THR A 1 187 ? -8.812 -10.142 -0.598 1.00 70.62 187 THR A O 1
ATOM 1432 N N . ILE A 1 188 ? -6.931 -9.502 0.429 1.00 75.62 188 ILE A N 1
ATOM 1433 C CA . ILE A 1 188 ? -6.946 -10.625 1.383 1.00 75.62 188 ILE A CA 1
ATOM 1434 C C . ILE A 1 188 ? -7.963 -10.400 2.490 1.00 75.62 188 ILE A C 1
ATOM 1436 O O . ILE A 1 188 ? -8.638 -11.348 2.893 1.00 75.62 188 ILE A O 1
ATOM 1440 N N . LEU A 1 189 ? -8.083 -9.169 2.991 1.00 72.00 189 LEU A N 1
ATOM 1441 C CA . LEU A 1 189 ? -9.001 -8.872 4.081 1.00 72.00 189 LEU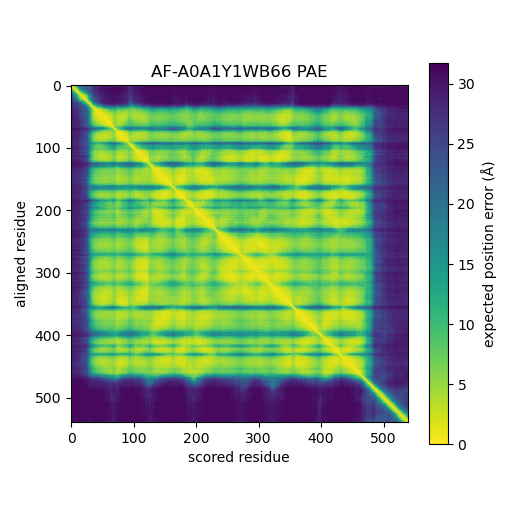 A CA 1
ATOM 1442 C C . LEU A 1 189 ? -10.455 -9.126 3.686 1.00 72.00 189 LEU A C 1
ATOM 1444 O O . LEU A 1 189 ? -11.183 -9.731 4.471 1.00 72.00 189 LEU A O 1
ATOM 1448 N N . ALA A 1 190 ? -10.844 -8.765 2.462 1.00 68.69 190 ALA A N 1
ATOM 1449 C CA . ALA A 1 190 ? -12.173 -9.059 1.936 1.00 68.69 190 ALA A CA 1
ATOM 1450 C C . ALA A 1 190 ? -12.464 -10.573 1.933 1.00 68.69 190 ALA A C 1
ATOM 1452 O O . ALA A 1 190 ? -13.514 -11.015 2.409 1.00 68.69 190 ALA A O 1
ATOM 1453 N N . VAL A 1 191 ? -11.503 -11.397 1.490 1.00 73.12 191 VAL A N 1
ATOM 1454 C CA . VAL A 1 191 ? -11.605 -12.869 1.556 1.00 73.12 191 VAL A CA 1
ATOM 1455 C C . VAL A 1 191 ? -11.713 -13.351 3.005 1.00 73.12 191 VAL A C 1
ATOM 1457 O O . VAL A 1 191 ? -12.490 -14.255 3.317 1.00 73.12 191 VAL A O 1
ATOM 1460 N N . PHE A 1 192 ? -10.935 -12.768 3.909 1.00 74.50 192 PHE A N 1
ATOM 1461 C CA . PHE A 1 192 ? -10.856 -13.198 5.303 1.00 74.50 192 PHE A CA 1
ATOM 1462 C C . PHE A 1 192 ? -12.118 -12.878 6.091 1.00 74.50 192 PHE A C 1
ATOM 1464 O O . PHE A 1 192 ? -12.534 -13.684 6.927 1.00 74.50 192 PHE A O 1
ATOM 1471 N N . GLU A 1 193 ? -12.737 -11.736 5.810 1.00 70.25 193 GLU A N 1
ATOM 1472 C CA . GLU A 1 193 ? -14.003 -11.327 6.406 1.00 70.25 193 GLU A CA 1
ATOM 1473 C C . GLU A 1 193 ? -15.141 -12.250 5.950 1.00 70.25 193 GLU A C 1
ATOM 1475 O O . GLU A 1 193 ? -15.914 -12.736 6.779 1.00 70.25 193 GLU A O 1
ATOM 1480 N N . GLN A 1 194 ? -15.165 -12.626 4.665 1.00 72.56 194 GLN A N 1
ATOM 1481 C CA . GLN A 1 194 ? -16.109 -13.621 4.141 1.00 72.56 194 GLN A CA 1
ATOM 1482 C C . GLN A 1 194 ? -15.915 -15.012 4.762 1.00 72.56 194 GLN A C 1
ATOM 1484 O O . GLN A 1 194 ? -16.891 -15.714 5.042 1.00 72.56 194 GLN A O 1
ATOM 1489 N N . LEU A 1 195 ? -14.662 -15.428 4.978 1.00 74.38 195 LEU A N 1
ATOM 1490 C CA . LEU A 1 195 ? -14.324 -16.730 5.562 1.00 74.38 195 LEU A CA 1
ATOM 1491 C C . LEU A 1 195 ? -14.350 -16.737 7.101 1.00 74.38 195 LEU A C 1
ATOM 1493 O O . LEU A 1 195 ? -14.244 -17.809 7.697 1.00 74.38 195 LEU A O 1
ATOM 1497 N N . LYS A 1 196 ? -14.523 -15.579 7.757 1.00 76.38 196 LYS A N 1
ATOM 1498 C CA . LYS A 1 196 ? -14.469 -15.411 9.222 1.00 76.38 196 LYS A CA 1
ATOM 1499 C C . LYS A 1 196 ? -13.236 -16.087 9.838 1.00 76.38 196 LYS A C 1
ATOM 1501 O O . LYS A 1 196 ? -13.358 -16.962 10.699 1.00 76.38 196 LYS A O 1
ATOM 1506 N N . VAL A 1 197 ? -12.060 -15.727 9.329 1.00 78.50 197 VAL A N 1
ATOM 1507 C CA . VAL A 1 197 ? -10.757 -16.252 9.776 1.00 78.50 197 VAL A CA 1
ATOM 1508 C C . VAL A 1 197 ? -10.458 -15.838 11.223 1.00 78.50 197 VAL A C 1
ATOM 1510 O O . VAL A 1 197 ? -10.961 -14.823 11.706 1.00 78.50 197 VAL A O 1
ATOM 1513 N N . GLU A 1 198 ? -9.629 -16.624 11.916 1.00 79.88 198 GLU A N 1
ATOM 1514 C CA . GLU A 1 198 ? -9.170 -16.332 13.274 1.00 79.88 198 GLU A CA 1
ATOM 1515 C C . GLU A 1 198 ? -8.700 -14.866 13.444 1.00 79.88 198 GLU A C 1
ATOM 1517 O O . GLU A 1 198 ? -7.811 -14.407 12.714 1.00 79.88 198 GLU A O 1
ATOM 1522 N N . PRO A 1 199 ? -9.229 -14.140 14.449 1.00 76.94 199 PRO A N 1
ATOM 1523 C CA . PRO A 1 199 ? -8.912 -12.729 14.667 1.00 76.94 199 PRO A CA 1
ATOM 1524 C C . PRO A 1 199 ? -7.414 -12.414 14.836 1.00 76.94 199 PRO A C 1
ATOM 1526 O O . PRO A 1 199 ? -6.948 -11.358 14.403 1.00 76.94 199 PRO A O 1
ATOM 1529 N N . LYS A 1 200 ? -6.639 -13.347 15.410 1.00 82.31 200 LYS A N 1
ATOM 1530 C CA . LYS A 1 200 ? -5.185 -13.215 15.582 1.00 82.31 200 LYS A CA 1
ATOM 1531 C C . LYS A 1 200 ? -4.485 -13.055 14.231 1.00 82.31 200 LYS A C 1
ATOM 1533 O O . LYS A 1 200 ? -3.742 -12.094 14.040 1.00 82.31 200 LYS A O 1
ATOM 1538 N N . LEU A 1 201 ? -4.739 -13.977 13.301 1.00 82.81 201 LEU A N 1
ATOM 1539 C CA . LEU A 1 201 ? -4.126 -13.976 11.974 1.00 82.81 201 LEU A CA 1
ATOM 1540 C C . LEU A 1 201 ? -4.607 -12.786 11.143 1.00 82.81 201 LEU A C 1
ATOM 1542 O O . LEU A 1 201 ? -3.790 -12.130 10.498 1.00 82.81 201 LEU A O 1
ATOM 1546 N N . PHE A 1 202 ? -5.904 -12.469 11.230 1.00 82.69 202 PHE A N 1
ATOM 1547 C CA . PHE A 1 202 ? -6.471 -11.264 10.629 1.00 82.69 202 PHE A CA 1
ATOM 1548 C C . PHE A 1 202 ? -5.701 -10.019 11.081 1.00 82.69 202 PHE A C 1
ATOM 1550 O O . PHE A 1 202 ? -5.212 -9.268 10.247 1.00 82.69 202 PHE A O 1
ATOM 1557 N N . SER A 1 203 ? -5.508 -9.840 12.392 1.00 80.06 203 SER A N 1
ATOM 1558 C CA . SER A 1 203 ? -4.793 -8.685 12.943 1.00 80.06 203 SER A CA 1
ATOM 1559 C C . SER A 1 203 ? -3.315 -8.637 12.545 1.00 80.06 203 SER A C 1
ATOM 1561 O O . SER A 1 203 ? -2.780 -7.535 12.421 1.00 80.06 203 SER A O 1
ATOM 1563 N N . ILE A 1 204 ? -2.646 -9.788 12.392 1.00 85.75 204 ILE A N 1
ATOM 1564 C CA . ILE A 1 204 ? -1.227 -9.839 12.009 1.00 85.75 204 ILE A CA 1
ATOM 1565 C C . ILE A 1 204 ? -1.046 -9.432 10.549 1.00 85.75 204 ILE A C 1
ATOM 1567 O O . ILE A 1 204 ? -0.253 -8.533 10.285 1.00 85.75 204 ILE A O 1
ATOM 1571 N N . ILE A 1 205 ? -1.783 -10.062 9.628 1.00 85.94 205 ILE A N 1
ATOM 1572 C CA . ILE A 1 205 ? -1.714 -9.750 8.191 1.00 85.94 205 ILE A CA 1
ATOM 1573 C C . ILE A 1 205 ? -2.117 -8.298 7.971 1.00 85.94 205 ILE A C 1
ATOM 1575 O O . ILE A 1 205 ? -1.379 -7.530 7.372 1.00 85.94 205 ILE A O 1
ATOM 1579 N N . PHE A 1 206 ? -3.248 -7.899 8.547 1.00 79.88 206 PHE A N 1
ATOM 1580 C CA . PHE A 1 206 ? -3.746 -6.544 8.420 1.00 79.88 206 PHE A CA 1
ATOM 1581 C C . PHE A 1 206 ? -2.730 -5.493 8.883 1.00 79.88 206 PHE A C 1
ATOM 1583 O O . PHE A 1 206 ? -2.437 -4.546 8.158 1.00 79.88 206 PHE A O 1
ATOM 1590 N N . GLY A 1 207 ? -2.160 -5.673 10.077 1.00 81.25 207 GLY A N 1
ATOM 1591 C CA . GLY A 1 207 ? -1.157 -4.755 10.598 1.00 81.25 207 GLY A CA 1
ATOM 1592 C C . GLY A 1 207 ? 0.121 -4.750 9.760 1.00 81.25 207 GLY A C 1
ATOM 1593 O O . GLY A 1 207 ? 0.629 -3.678 9.447 1.00 81.25 207 GLY A O 1
ATOM 1594 N N . GLU A 1 208 ? 0.638 -5.926 9.389 1.00 87.25 208 GLU A N 1
ATOM 1595 C CA . GLU A 1 208 ? 1.845 -6.052 8.564 1.00 87.25 208 GLU A CA 1
ATOM 1596 C C . GLU A 1 208 ? 1.697 -5.266 7.273 1.00 87.25 208 GLU A C 1
ATOM 1598 O O . GLU A 1 208 ? 2.532 -4.423 6.971 1.00 87.25 208 GLU A O 1
ATOM 1603 N N . THR A 1 209 ? 0.603 -5.501 6.565 1.00 84.75 209 THR A N 1
ATOM 1604 C CA . THR A 1 209 ? 0.376 -4.946 5.246 1.00 84.75 209 THR A CA 1
ATOM 1605 C C . THR A 1 209 ? 0.127 -3.431 5.285 1.00 84.75 209 THR A C 1
ATOM 1607 O O . THR A 1 209 ? 0.712 -2.693 4.497 1.00 84.75 209 THR A O 1
ATOM 1610 N N . VAL A 1 210 ? -0.634 -2.936 6.269 1.00 79.56 210 VAL A N 1
ATOM 1611 C CA . VAL A 1 210 ? -0.894 -1.494 6.432 1.00 79.56 210 VAL A CA 1
ATOM 1612 C C . VAL A 1 210 ? 0.357 -0.717 6.859 1.00 79.56 210 VAL A C 1
ATOM 1614 O O . VAL A 1 210 ? 0.631 0.361 6.332 1.00 79.56 210 VAL A O 1
ATOM 1617 N N . PHE A 1 211 ? 1.134 -1.235 7.817 1.00 83.69 211 PHE A N 1
ATOM 1618 C CA . PHE A 1 211 ? 2.374 -0.572 8.231 1.00 83.69 211 PHE A CA 1
ATOM 1619 C C . PHE A 1 211 ? 3.471 -0.695 7.165 1.00 83.69 211 PHE A C 1
ATOM 1621 O O . PHE A 1 211 ? 4.254 0.240 7.012 1.00 83.69 211 PHE A O 1
ATOM 1628 N N . ASN A 1 212 ? 3.521 -1.801 6.417 1.00 88.69 212 ASN A N 1
ATOM 1629 C CA . ASN A 1 212 ? 4.452 -1.994 5.305 1.00 88.69 212 ASN A CA 1
ATOM 1630 C C . ASN A 1 212 ? 4.297 -0.892 4.247 1.00 88.69 212 ASN A C 1
ATOM 1632 O O . ASN A 1 212 ? 5.295 -0.266 3.906 1.00 88.69 212 ASN A O 1
ATOM 1636 N N . ASP A 1 213 ? 3.075 -0.566 3.813 1.00 85.56 213 ASP A N 1
ATOM 1637 C CA . ASP A 1 213 ? 2.851 0.496 2.819 1.00 85.56 213 ASP A CA 1
ATOM 1638 C C . ASP A 1 213 ? 3.442 1.841 3.255 1.00 85.56 213 ASP A C 1
ATOM 1640 O O . ASP A 1 213 ? 4.154 2.499 2.495 1.00 85.56 213 ASP A O 1
ATOM 1644 N N . ALA A 1 214 ? 3.233 2.222 4.516 1.00 79.69 214 ALA A N 1
ATOM 1645 C CA . ALA A 1 214 ? 3.841 3.422 5.073 1.00 79.69 214 ALA A CA 1
ATOM 1646 C C . ALA A 1 214 ? 5.380 3.362 5.069 1.00 79.69 214 ALA A C 1
ATOM 1648 O O . ALA A 1 214 ? 6.036 4.331 4.685 1.00 79.69 214 ALA A O 1
ATOM 1649 N N . VAL A 1 215 ? 5.968 2.234 5.479 1.00 86.50 215 VAL A N 1
ATOM 1650 C CA . VAL A 1 215 ? 7.427 2.047 5.508 1.00 86.50 215 VAL A CA 1
ATOM 1651 C C . VAL A 1 215 ? 8.017 2.083 4.093 1.00 86.50 215 VAL A C 1
ATOM 1653 O O . VAL A 1 215 ? 9.026 2.755 3.873 1.00 86.50 215 VAL A O 1
ATOM 1656 N N . ALA A 1 216 ? 7.383 1.410 3.131 1.00 88.88 216 ALA A N 1
ATOM 1657 C CA . ALA A 1 216 ? 7.811 1.336 1.739 1.00 88.88 216 ALA A CA 1
ATOM 1658 C C . ALA A 1 216 ? 7.794 2.710 1.056 1.00 88.88 216 ALA A C 1
ATOM 1660 O O . ALA A 1 216 ? 8.766 3.058 0.386 1.00 88.88 216 ALA A O 1
ATOM 1661 N N . ILE A 1 217 ? 6.750 3.520 1.278 1.00 83.00 217 ILE A N 1
ATOM 1662 C CA . ILE A 1 217 ? 6.665 4.892 0.749 1.00 83.00 217 ILE A CA 1
ATOM 1663 C C . ILE A 1 217 ? 7.794 5.763 1.313 1.00 83.00 217 ILE A C 1
ATOM 1665 O O . ILE A 1 217 ? 8.486 6.440 0.555 1.00 83.00 217 ILE A O 1
ATOM 1669 N N . VAL A 1 218 ? 8.029 5.745 2.631 1.00 82.12 218 VAL A N 1
ATOM 1670 C CA . VAL A 1 218 ? 9.094 6.576 3.225 1.00 82.12 218 VAL A CA 1
ATOM 1671 C C . VAL A 1 218 ? 10.475 6.124 2.734 1.00 82.12 218 VAL A C 1
ATOM 1673 O O . VAL A 1 218 ? 11.336 6.961 2.452 1.00 82.12 218 VAL A O 1
ATOM 1676 N N . LEU A 1 219 ? 10.693 4.814 2.578 1.00 86.12 219 LEU A N 1
ATOM 1677 C CA . LEU A 1 219 ? 11.940 4.284 2.027 1.00 86.12 219 LEU A CA 1
ATOM 1678 C C . LEU A 1 219 ? 12.123 4.691 0.555 1.00 86.12 219 LEU A C 1
ATOM 1680 O O . LEU A 1 219 ? 13.221 5.092 0.174 1.00 86.12 219 LEU A O 1
ATOM 1684 N N . PHE A 1 220 ? 11.049 4.675 -0.239 1.00 88.38 220 PHE A N 1
ATOM 1685 C CA . PHE A 1 220 ? 11.039 5.178 -1.611 1.00 88.38 220 PHE A CA 1
ATOM 1686 C C . PHE A 1 220 ? 11.412 6.664 -1.677 1.00 88.38 220 PHE A C 1
ATOM 1688 O O . PHE A 1 220 ? 12.351 7.011 -2.385 1.00 88.38 220 PHE A O 1
ATOM 1695 N N . VAL A 1 221 ? 10.747 7.533 -0.905 1.00 82.31 221 VAL A N 1
ATOM 1696 C CA . VAL A 1 221 ? 11.037 8.981 -0.880 1.00 82.31 221 VAL A CA 1
ATOM 1697 C C . VAL A 1 221 ? 12.494 9.234 -0.495 1.00 82.31 221 VAL A C 1
ATOM 1699 O O . VAL A 1 221 ? 13.174 10.048 -1.118 1.00 82.31 221 VAL A O 1
ATOM 1702 N N . THR A 1 222 ? 13.009 8.483 0.480 1.00 83.50 222 THR A N 1
ATOM 1703 C CA . THR A 1 222 ? 14.403 8.595 0.923 1.00 83.50 222 THR A CA 1
ATOM 1704 C C . THR A 1 222 ? 15.381 8.228 -0.201 1.00 83.50 222 THR A C 1
ATOM 1706 O O . THR A 1 222 ? 16.309 8.986 -0.482 1.00 83.50 222 THR A O 1
ATOM 1709 N N . LEU A 1 223 ? 15.175 7.094 -0.881 1.00 85.88 223 LEU A N 1
ATOM 1710 C CA . LEU A 1 223 ? 16.045 6.655 -1.981 1.00 85.88 223 LEU A CA 1
ATOM 1711 C C . LEU A 1 223 ? 15.922 7.548 -3.225 1.00 85.88 223 LEU A C 1
ATOM 1713 O O . LEU A 1 223 ? 16.931 7.867 -3.855 1.00 85.88 223 LEU A O 1
ATOM 1717 N N . SER A 1 224 ? 14.711 7.994 -3.553 1.00 85.19 224 SER A N 1
ATOM 1718 C CA . SER A 1 224 ? 14.449 8.939 -4.641 1.00 85.19 224 SER A CA 1
ATOM 1719 C C . SER A 1 224 ? 15.098 10.300 -4.371 1.00 85.19 224 SER A C 1
ATOM 1721 O O . SER A 1 224 ? 15.678 10.891 -5.281 1.00 85.19 224 SER A O 1
ATOM 1723 N N . GLY A 1 225 ? 15.110 10.763 -3.116 1.00 82.12 225 GLY A N 1
ATOM 1724 C CA . GLY A 1 225 ? 15.849 11.958 -2.703 1.00 82.12 225 GLY A CA 1
ATOM 1725 C C . GLY A 1 225 ? 17.365 11.816 -2.882 1.00 82.12 225 GLY A C 1
ATOM 1726 O O . GLY A 1 225 ? 18.021 12.737 -3.371 1.00 82.12 225 GLY A O 1
ATOM 1727 N N . LEU A 1 226 ? 17.934 10.642 -2.570 1.00 82.38 226 LEU A N 1
ATOM 1728 C CA . LEU A 1 226 ? 19.348 10.349 -2.851 1.00 82.38 226 LEU A CA 1
ATOM 1729 C C . LEU A 1 226 ? 19.649 10.379 -4.356 1.00 82.38 226 LEU A C 1
ATOM 1731 O O . LEU A 1 226 ? 20.669 10.944 -4.761 1.00 82.38 226 LEU A O 1
ATOM 1735 N N . ARG A 1 227 ? 18.750 9.811 -5.171 1.00 83.69 227 ARG A N 1
ATOM 1736 C CA . ARG A 1 227 ? 18.858 9.811 -6.636 1.00 83.69 227 ARG A CA 1
ATOM 1737 C C . ARG A 1 227 ? 18.862 11.233 -7.185 1.00 83.69 227 ARG A C 1
ATOM 1739 O O . ARG A 1 227 ? 19.727 11.569 -7.988 1.00 83.69 227 ARG A O 1
ATOM 1746 N N . ALA A 1 228 ? 17.927 12.066 -6.731 1.00 82.56 228 ALA A N 1
ATOM 1747 C CA . ALA A 1 228 ? 17.819 13.463 -7.145 1.00 82.56 228 ALA A CA 1
ATOM 1748 C C . ALA A 1 228 ? 19.059 14.286 -6.756 1.00 82.56 228 ALA A C 1
ATOM 1750 O O . ALA A 1 228 ? 19.481 15.161 -7.506 1.00 82.56 228 ALA A O 1
ATOM 1751 N N . ALA A 1 229 ? 19.693 13.964 -5.624 1.00 81.19 229 ALA A N 1
ATOM 1752 C CA . ALA A 1 229 ? 20.945 14.584 -5.194 1.00 81.19 229 ALA A CA 1
ATOM 1753 C C . ALA A 1 229 ? 22.189 14.103 -5.976 1.00 81.19 229 ALA A C 1
ATOM 1755 O O . ALA A 1 229 ? 23.298 14.548 -5.672 1.00 81.19 229 ALA A O 1
ATOM 1756 N N . GLY A 1 230 ? 22.039 13.176 -6.932 1.00 76.81 230 GLY A N 1
ATOM 1757 C CA . GLY A 1 230 ? 23.141 12.619 -7.722 1.00 76.81 230 GLY A CA 1
ATOM 1758 C C . GLY A 1 230 ? 24.148 11.809 -6.900 1.00 76.81 230 GLY A C 1
ATOM 1759 O O . GLY A 1 230 ? 25.289 11.635 -7.325 1.00 76.81 230 GLY A O 1
ATOM 1760 N N . ARG A 1 231 ? 23.766 11.348 -5.701 1.00 73.69 231 ARG A N 1
ATOM 1761 C CA . ARG A 1 231 ? 24.646 10.569 -4.822 1.00 73.69 231 ARG A CA 1
ATOM 1762 C C . ARG A 1 231 ? 24.502 9.084 -5.118 1.00 73.69 231 ARG A C 1
ATOM 1764 O O . ARG A 1 231 ? 23.391 8.562 -5.190 1.00 73.69 231 ARG A O 1
ATOM 1771 N N . GLU A 1 232 ? 25.629 8.391 -5.218 1.00 73.44 232 GLU A N 1
ATOM 1772 C CA . GLU A 1 232 ? 25.625 6.933 -5.270 1.00 73.44 232 GLU A CA 1
ATOM 1773 C C . GLU A 1 232 ? 25.230 6.334 -3.915 1.00 73.44 232 GLU A C 1
ATOM 1775 O O . GLU A 1 232 ? 25.453 6.917 -2.847 1.00 73.44 232 GLU A O 1
ATOM 1780 N N . PHE A 1 233 ? 24.627 5.147 -3.960 1.00 70.81 233 PHE A N 1
ATOM 1781 C CA . PHE A 1 233 ? 24.298 4.407 -2.752 1.00 70.81 233 PHE A CA 1
ATOM 1782 C C . PHE A 1 233 ? 25.578 3.845 -2.124 1.00 70.81 233 PHE A C 1
ATOM 1784 O O . PHE A 1 233 ? 26.113 2.830 -2.566 1.00 70.81 233 PHE A O 1
ATOM 1791 N N . THR A 1 234 ? 26.047 4.487 -1.056 1.00 75.62 234 THR A N 1
ATOM 1792 C CA . THR A 1 234 ? 27.185 4.013 -0.256 1.00 75.62 234 THR A CA 1
ATOM 1793 C C . THR A 1 234 ? 26.689 3.422 1.061 1.00 75.62 234 THR A C 1
ATOM 1795 O O . THR A 1 234 ? 25.799 3.980 1.701 1.00 75.62 234 THR A O 1
ATOM 1798 N N . LEU A 1 235 ? 27.316 2.342 1.544 1.00 74.12 235 LEU A N 1
ATOM 1799 C CA . LEU A 1 235 ? 27.024 1.739 2.860 1.00 74.12 235 LEU A CA 1
ATOM 1800 C C . LEU A 1 235 ? 27.087 2.753 4.022 1.00 74.12 235 LEU A C 1
ATOM 1802 O O . LEU A 1 235 ? 26.341 2.637 4.990 1.00 74.12 235 LEU A O 1
ATOM 1806 N N . ALA A 1 236 ? 27.918 3.791 3.900 1.00 76.19 236 ALA A N 1
ATOM 1807 C CA . ALA A 1 236 ? 28.017 4.886 4.865 1.00 76.19 236 ALA A CA 1
ATOM 1808 C C . ALA A 1 236 ? 26.767 5.790 4.926 1.00 76.19 236 ALA A C 1
ATOM 1810 O O . ALA A 1 236 ? 26.570 6.484 5.920 1.00 76.19 236 ALA A O 1
ATOM 1811 N N . ALA A 1 237 ? 25.910 5.784 3.899 1.00 74.31 237 ALA A N 1
ATOM 1812 C CA . ALA A 1 237 ? 24.662 6.548 3.882 1.00 74.31 237 ALA A CA 1
ATOM 1813 C C . ALA A 1 237 ? 23.533 5.854 4.664 1.00 74.31 237 ALA A C 1
ATOM 1815 O O . ALA A 1 237 ? 22.565 6.508 5.051 1.00 74.31 237 ALA A O 1
ATOM 1816 N N . VAL A 1 238 ? 23.651 4.544 4.925 1.00 78.00 238 VAL A N 1
ATOM 1817 C CA . VAL A 1 238 ? 22.606 3.730 5.574 1.00 78.00 238 VAL A CA 1
ATOM 1818 C C . VAL A 1 238 ? 22.192 4.272 6.948 1.00 78.00 238 VAL A C 1
ATOM 1820 O O . VAL A 1 238 ? 20.989 4.423 7.166 1.00 78.00 238 VAL A O 1
ATOM 1823 N N . PRO A 1 239 ? 23.113 4.648 7.860 1.00 80.81 239 PRO A N 1
ATOM 1824 C CA . PRO A 1 239 ? 22.729 5.235 9.145 1.00 80.81 239 PRO A CA 1
ATOM 1825 C C . PRO A 1 239 ? 21.987 6.570 8.998 1.00 80.81 239 PRO A C 1
ATOM 1827 O O . PRO A 1 239 ? 21.046 6.832 9.744 1.00 80.81 239 PRO A O 1
ATOM 1830 N N . GLY A 1 240 ? 22.374 7.399 8.022 1.00 78.06 240 GLY A N 1
ATOM 1831 C CA . GLY A 1 240 ? 21.717 8.680 7.744 1.00 78.06 240 GLY A CA 1
ATOM 1832 C C . GLY A 1 240 ? 20.297 8.503 7.202 1.00 78.06 240 GLY A C 1
ATOM 1833 O O . GLY A 1 240 ? 19.376 9.169 7.670 1.00 78.06 240 GLY A O 1
ATOM 1834 N N . MET A 1 241 ? 20.104 7.552 6.283 1.00 74.62 241 MET A N 1
ATOM 1835 C CA . MET A 1 241 ? 18.778 7.185 5.770 1.00 74.62 241 MET A CA 1
ATOM 1836 C C . MET A 1 241 ? 17.881 6.631 6.879 1.00 74.62 241 MET A C 1
ATOM 1838 O O . MET A 1 241 ? 16.735 7.052 7.004 1.00 74.62 241 MET A O 1
ATOM 1842 N N . LEU A 1 242 ? 18.412 5.746 7.729 1.00 80.56 242 LEU A N 1
ATOM 1843 C CA . LEU A 1 242 ? 17.667 5.204 8.866 1.00 80.56 242 LEU A CA 1
ATOM 1844 C C . LEU A 1 242 ? 17.290 6.302 9.874 1.00 80.56 242 LEU A C 1
ATOM 1846 O O . LEU A 1 242 ? 16.171 6.306 10.381 1.00 80.56 242 LEU A O 1
ATOM 1850 N N . GLY A 1 243 ? 18.193 7.249 10.140 1.00 83.56 243 GLY A N 1
ATOM 1851 C CA . GLY A 1 243 ? 17.929 8.390 11.018 1.00 83.56 243 GLY A CA 1
ATOM 1852 C C . GLY A 1 243 ? 16.833 9.313 10.479 1.00 83.56 243 GLY A C 1
ATOM 1853 O O . GLY A 1 243 ? 15.897 9.639 11.207 1.00 83.56 243 GLY A O 1
ATOM 1854 N N . SER A 1 244 ? 16.910 9.683 9.196 1.00 80.19 244 SER A N 1
ATOM 1855 C CA . SER A 1 244 ? 15.887 10.500 8.528 1.00 80.19 244 SER A CA 1
ATOM 1856 C C . SER A 1 244 ? 14.526 9.798 8.509 1.00 80.19 244 SER A C 1
ATOM 1858 O O . SER A 1 244 ? 13.520 10.395 8.892 1.00 80.19 244 SER A O 1
ATOM 1860 N N . PHE A 1 245 ? 14.506 8.503 8.186 1.00 81.75 245 PHE A N 1
ATOM 1861 C CA . PHE A 1 245 ? 13.306 7.673 8.243 1.00 81.75 245 PHE A CA 1
ATOM 1862 C C . PHE A 1 245 ? 12.668 7.678 9.642 1.00 81.75 245 PHE A C 1
ATOM 1864 O O . PHE A 1 245 ? 11.476 7.952 9.775 1.00 81.75 245 PHE A O 1
ATOM 1871 N N . MET A 1 246 ? 13.452 7.420 10.697 1.00 84.75 246 MET A N 1
ATOM 1872 C CA . MET A 1 246 ? 12.937 7.381 12.074 1.00 84.75 246 MET A CA 1
ATOM 1873 C C . MET A 1 246 ? 12.403 8.740 12.532 1.00 84.75 246 MET A C 1
ATOM 1875 O O . MET A 1 246 ? 11.421 8.792 13.278 1.00 84.75 246 MET A O 1
ATOM 1879 N N . PHE A 1 247 ? 13.020 9.829 12.067 1.00 88.56 247 PHE A N 1
ATOM 1880 C CA . PHE A 1 247 ? 12.561 11.189 12.324 1.00 88.56 247 PHE A CA 1
ATOM 1881 C C . PHE A 1 247 ? 11.208 11.466 11.654 1.00 88.56 247 PHE A C 1
ATOM 1883 O O . PHE A 1 247 ? 10.247 11.798 12.351 1.00 88.56 247 PHE A O 1
ATOM 1890 N N . VAL A 1 248 ? 11.102 11.262 10.333 1.00 86.00 248 VAL A N 1
ATOM 1891 C CA . VAL A 1 248 ? 9.854 11.481 9.579 1.00 86.00 248 VAL A CA 1
ATOM 1892 C C . VAL A 1 248 ? 8.736 10.597 10.129 1.00 86.00 248 VAL A C 1
ATOM 1894 O O . VAL A 1 248 ? 7.631 11.085 10.368 1.00 86.00 248 VAL A O 1
ATOM 1897 N N . PHE A 1 249 ? 9.018 9.322 10.410 1.00 85.12 249 PHE A N 1
ATOM 1898 C CA . PHE A 1 249 ? 8.044 8.393 10.980 1.00 85.12 249 PHE A CA 1
ATOM 1899 C C . PHE A 1 249 ? 7.548 8.845 12.364 1.00 85.12 249 PHE A C 1
ATOM 1901 O O . PHE A 1 249 ? 6.339 8.917 12.586 1.00 85.12 249 PHE A O 1
ATOM 1908 N N . SER A 1 250 ? 8.455 9.200 13.284 1.00 90.19 250 SER A N 1
ATOM 1909 C CA . SER A 1 250 ? 8.084 9.614 14.649 1.00 90.19 250 SER A CA 1
ATOM 1910 C C . SER A 1 250 ? 7.300 10.925 14.672 1.00 90.19 250 SER A C 1
ATOM 1912 O O . SER A 1 250 ? 6.315 11.036 15.401 1.00 90.19 250 SER A O 1
ATOM 1914 N N . MET A 1 251 ? 7.694 11.907 13.856 1.00 93.50 251 MET A N 1
ATOM 1915 C CA . MET A 1 251 ? 6.974 13.179 13.753 1.00 93.50 251 MET A CA 1
ATOM 1916 C C . MET A 1 251 ? 5.589 12.992 13.124 1.00 93.50 251 MET A C 1
ATOM 1918 O O . MET A 1 251 ? 4.613 13.551 13.620 1.00 93.50 251 MET A O 1
ATOM 1922 N N . SER A 1 252 ? 5.471 12.144 12.096 1.00 92.38 252 SER A N 1
ATOM 1923 C CA . SER A 1 252 ? 4.175 11.812 11.483 1.00 92.38 252 SER A CA 1
ATOM 1924 C C . SER A 1 252 ? 3.242 11.113 12.476 1.00 92.38 252 SER A C 1
ATOM 1926 O O . SER A 1 252 ? 2.055 11.427 12.540 1.00 92.38 252 SER A O 1
ATOM 1928 N N . LEU A 1 253 ? 3.783 10.203 13.295 1.00 91.12 253 LEU A N 1
ATOM 1929 C CA . LEU A 1 253 ? 3.048 9.552 14.379 1.00 91.12 253 LEU A CA 1
ATOM 1930 C C . LEU A 1 253 ? 2.564 10.575 15.411 1.00 91.12 253 LEU A C 1
ATOM 1932 O O . LEU A 1 253 ? 1.400 10.527 15.806 1.00 91.12 253 LEU A O 1
ATOM 1936 N N . LEU A 1 254 ? 3.422 11.514 15.824 1.00 95.38 254 LEU A N 1
ATOM 1937 C CA . LEU A 1 254 ? 3.064 12.559 16.784 1.00 95.38 254 LEU A CA 1
ATOM 1938 C C . LEU A 1 254 ? 1.920 13.440 16.265 1.00 95.38 254 LEU A C 1
ATOM 1940 O O . LEU A 1 254 ? 0.968 13.690 17.002 1.00 95.38 254 LEU A O 1
ATOM 1944 N N . VAL A 1 255 ? 1.986 13.864 14.999 1.00 96.00 255 VAL A N 1
ATOM 1945 C CA . VAL A 1 255 ? 0.919 14.638 14.346 1.00 96.00 255 VAL A CA 1
ATOM 1946 C C . VAL A 1 255 ? -0.379 13.832 14.293 1.00 96.00 255 VAL A C 1
ATOM 1948 O O . VAL A 1 255 ? -1.418 14.329 14.723 1.00 96.00 255 VAL A O 1
ATOM 1951 N N . GLY A 1 256 ? -0.323 12.573 13.849 1.00 94.75 256 GLY A N 1
ATOM 1952 C CA . GLY A 1 256 ? -1.496 11.703 13.756 1.00 94.75 256 GLY A CA 1
ATOM 1953 C C . GLY A 1 256 ? -2.182 11.469 15.101 1.00 94.75 256 GLY A C 1
ATOM 1954 O O . GLY A 1 256 ? -3.391 11.669 15.240 1.00 94.75 256 GLY A O 1
ATOM 1955 N N . VAL A 1 257 ? -1.408 11.101 16.127 1.00 94.62 257 VAL A N 1
ATOM 1956 C CA . VAL A 1 257 ? -1.919 10.933 17.496 1.00 94.62 257 VAL A CA 1
ATOM 1957 C C . VAL A 1 257 ? -2.452 12.259 18.039 1.00 94.62 257 VAL A C 1
ATOM 1959 O O . VAL A 1 257 ? -3.541 12.281 18.607 1.00 94.62 257 VAL A O 1
ATOM 1962 N N . GLY A 1 258 ? -1.740 13.370 17.829 1.00 96.19 258 GLY A N 1
ATOM 1963 C CA . GLY A 1 258 ? -2.167 14.705 18.251 1.00 96.19 258 GLY A CA 1
ATOM 1964 C C . GLY A 1 258 ? -3.524 15.101 17.663 1.00 96.19 258 GLY A C 1
ATOM 1965 O O . GLY A 1 258 ? -4.433 15.468 18.408 1.00 96.19 258 GLY A O 1
ATOM 1966 N N . MET A 1 259 ? -3.701 14.935 16.349 1.00 95.38 259 MET A N 1
ATOM 1967 C CA . MET A 1 259 ? -4.967 15.197 15.655 1.00 95.38 259 MET A CA 1
ATOM 1968 C C . MET A 1 259 ? -6.082 14.250 16.118 1.00 95.38 259 MET A C 1
ATOM 1970 O O . MET A 1 259 ? -7.206 14.687 16.356 1.00 95.38 259 MET A O 1
ATOM 1974 N N . GLY A 1 260 ? -5.792 12.961 16.322 1.00 93.62 260 GLY A N 1
ATOM 1975 C CA . GLY A 1 260 ? -6.779 12.002 16.835 1.00 93.62 260 GLY A CA 1
ATOM 1976 C C . GLY A 1 260 ? -7.221 12.293 18.277 1.00 93.62 260 GLY A C 1
ATOM 1977 O O . GLY A 1 260 ? -8.403 12.170 18.617 1.00 93.62 260 GLY A O 1
ATOM 1978 N N . VAL A 1 261 ? -6.297 12.736 19.136 1.00 94.38 261 VAL A N 1
ATOM 1979 C CA . VAL A 1 261 ? -6.612 13.215 20.491 1.00 94.38 261 VAL A CA 1
ATOM 1980 C C . VAL A 1 261 ? -7.436 14.499 20.421 1.00 94.38 261 VAL A C 1
ATOM 1982 O O . VAL A 1 261 ? -8.420 14.611 21.150 1.00 94.38 261 VAL A O 1
ATOM 1985 N N . MET A 1 262 ? -7.102 15.428 19.521 1.00 93.88 262 MET A N 1
ATOM 1986 C CA . MET A 1 262 ? -7.874 16.652 19.297 1.00 93.88 262 MET A CA 1
ATOM 1987 C C . MET A 1 262 ? -9.331 16.339 18.924 1.00 93.88 262 MET A C 1
ATOM 1989 O O . MET A 1 262 ? -10.236 16.860 19.574 1.00 93.88 262 MET A O 1
ATOM 1993 N N . VAL A 1 263 ? -9.571 15.426 17.971 1.00 92.12 263 VAL A N 1
ATOM 1994 C CA . VAL A 1 263 ? -10.928 14.946 17.626 1.00 92.12 263 VAL A CA 1
ATOM 1995 C C . VAL A 1 263 ? -11.630 14.370 18.851 1.00 92.12 263 VAL A C 1
ATOM 1997 O O . VAL A 1 263 ? -12.775 14.707 19.144 1.00 92.12 263 VAL A O 1
ATOM 2000 N N . SER A 1 264 ? -10.929 13.529 19.609 1.00 91.12 264 SER A N 1
ATOM 2001 C CA . SER A 1 264 ? -11.490 12.865 20.788 1.00 91.12 264 SER A CA 1
ATOM 2002 C C . SER A 1 264 ? -11.878 13.854 21.892 1.00 91.12 264 SER A C 1
ATOM 2004 O O . SER A 1 264 ? -12.912 13.687 22.541 1.00 91.12 264 SER A O 1
ATOM 2006 N N . LEU A 1 265 ? -11.066 14.894 22.105 1.00 91.50 265 LEU A N 1
ATOM 2007 C CA . LEU A 1 265 ? -11.344 15.965 23.058 1.00 91.50 265 LEU A CA 1
ATOM 2008 C C . LEU A 1 265 ? -12.481 16.864 22.577 1.00 91.50 265 LEU A C 1
ATOM 2010 O O . LEU A 1 265 ? -13.323 17.225 23.396 1.00 91.50 265 LEU A O 1
ATOM 2014 N N . MET A 1 266 ? -12.539 17.177 21.283 1.00 90.88 266 MET A N 1
ATOM 2015 C CA . MET A 1 266 ? -13.626 17.950 20.684 1.00 90.88 266 MET A CA 1
ATOM 2016 C C . MET A 1 266 ? -14.968 17.229 20.861 1.00 90.88 266 MET A C 1
ATOM 2018 O O . MET A 1 266 ? -15.890 17.796 21.438 1.00 90.88 266 MET A O 1
ATOM 2022 N N . CYS A 1 267 ? -15.055 15.947 20.492 1.00 88.19 267 CYS A N 1
ATOM 2023 C CA . CYS A 1 267 ? -16.262 15.139 20.704 1.00 88.19 267 CYS A CA 1
ATOM 2024 C C . CYS A 1 267 ? -16.649 15.024 22.187 1.00 88.19 267 CYS A C 1
ATOM 2026 O O . CYS A 1 267 ? -17.823 14.876 22.504 1.00 88.19 267 CYS A O 1
ATOM 2028 N N . LYS A 1 268 ? -15.678 15.079 23.109 1.00 88.56 268 LYS A N 1
ATOM 2029 C CA . LYS A 1 268 ? -15.944 15.012 24.553 1.00 88.56 268 LYS A CA 1
ATOM 2030 C C . LYS A 1 268 ? -16.462 16.334 25.133 1.00 88.56 268 LYS A C 1
ATOM 2032 O O . LYS A 1 268 ? -17.300 16.302 26.029 1.00 88.56 268 LYS A O 1
ATOM 2037 N N . HIS A 1 269 ? -15.927 17.475 24.696 1.00 87.44 269 HIS A N 1
ATOM 2038 C CA . HIS A 1 269 ? -16.256 18.787 25.273 1.00 87.44 269 HIS A CA 1
ATOM 2039 C C . HIS A 1 269 ? -17.404 19.494 24.547 1.00 87.44 269 HIS A C 1
ATOM 2041 O O . HIS A 1 269 ? -18.057 20.356 25.132 1.00 87.44 269 HIS A O 1
ATOM 2047 N N . THR A 1 270 ? -17.679 19.132 23.298 1.00 86.31 270 THR A N 1
ATOM 2048 C CA . THR A 1 270 ? -18.819 19.651 22.542 1.00 86.31 270 THR A CA 1
ATOM 2049 C C . THR A 1 270 ? -19.998 18.682 22.642 1.00 86.31 270 THR A C 1
ATOM 2051 O O . THR A 1 270 ? -19.820 17.469 22.589 1.00 86.31 270 THR A O 1
ATOM 2054 N N . ARG A 1 271 ? -21.233 19.193 22.722 1.00 82.50 271 ARG A N 1
ATOM 2055 C CA . ARG A 1 271 ? -22.462 18.373 22.674 1.00 82.50 271 ARG A CA 1
ATOM 2056 C C . ARG A 1 271 ? -22.816 17.919 21.247 1.00 82.50 271 ARG A C 1
ATOM 2058 O O . ARG A 1 271 ? -23.961 17.990 20.823 1.00 82.50 271 ARG A O 1
ATOM 2065 N N . LEU A 1 272 ? -21.817 17.467 20.486 1.00 81.38 272 LEU A N 1
ATOM 2066 C CA . LEU A 1 272 ? -21.986 17.028 19.092 1.00 81.38 272 LEU A CA 1
ATOM 2067 C C . LEU A 1 272 ? -22.857 15.774 18.966 1.00 81.38 272 LEU A C 1
ATOM 2069 O O . LEU A 1 272 ? -23.484 15.579 17.930 1.00 81.38 272 LEU A O 1
ATOM 2073 N N . TYR A 1 273 ? -22.952 14.975 20.031 1.00 80.94 273 TYR A N 1
ATOM 2074 C CA . TYR A 1 273 ? -23.785 13.774 20.083 1.00 80.94 273 TYR A CA 1
ATOM 2075 C C . TYR A 1 273 ? -25.282 14.048 19.831 1.00 80.94 273 TYR A C 1
ATOM 2077 O O . TYR A 1 273 ? -26.006 13.129 19.447 1.00 80.94 273 TYR A O 1
ATOM 2085 N N . GLU A 1 274 ? -25.747 15.291 20.023 1.00 84.06 274 GLU A N 1
ATOM 2086 C CA . GLU A 1 274 ? -27.116 15.729 19.707 1.00 84.06 274 GLU A CA 1
ATOM 2087 C C . GLU A 1 274 ? -27.373 15.776 18.185 1.00 84.06 274 GLU A C 1
ATOM 2089 O O . GLU A 1 274 ? -28.508 15.597 17.745 1.00 84.06 274 GLU A O 1
ATOM 2094 N N . TYR A 1 275 ? -26.320 15.925 17.366 1.00 88.19 275 TYR A N 1
ATOM 2095 C CA . TYR A 1 275 ? -26.382 16.003 15.901 1.00 88.19 275 TYR A CA 1
ATOM 2096 C C . TYR A 1 275 ? -25.452 14.965 15.235 1.00 88.19 275 TYR A C 1
ATOM 2098 O O . TYR A 1 275 ? -24.384 15.321 14.720 1.00 88.19 275 TYR A O 1
ATOM 2106 N N . PRO A 1 276 ? -25.857 13.679 15.165 1.00 86.69 276 PRO A N 1
ATOM 2107 C CA . PRO A 1 276 ? -24.997 12.581 14.709 1.00 86.69 276 PRO A CA 1
ATOM 2108 C C . PRO A 1 276 ? -24.395 12.757 13.306 1.00 86.69 276 PRO A C 1
ATOM 2110 O O . PRO A 1 276 ? -23.282 12.302 13.054 1.00 86.69 276 PRO A O 1
ATOM 2113 N N . SER A 1 277 ? -25.109 13.415 12.386 1.00 88.38 277 SER A N 1
ATOM 2114 C CA . SER A 1 277 ? -24.621 13.654 11.020 1.00 88.38 277 SER A CA 1
ATOM 2115 C C . SER A 1 277 ? -23.436 14.623 10.988 1.00 88.38 277 SER A C 1
ATOM 2117 O O . SER A 1 277 ? -22.477 14.405 10.248 1.00 88.38 277 SER A O 1
ATOM 2119 N N . ILE A 1 278 ? -23.480 15.677 11.811 1.00 90.19 278 ILE A N 1
ATOM 2120 C CA . ILE A 1 278 ? -22.391 16.658 11.930 1.00 90.19 278 ILE A CA 1
ATOM 2121 C C . ILE A 1 278 ? -21.209 16.009 12.649 1.00 90.19 278 ILE A C 1
ATOM 2123 O O . ILE A 1 278 ? -20.073 16.128 12.198 1.00 90.19 278 ILE A O 1
ATOM 2127 N N . GLU A 1 279 ? -21.486 15.267 13.723 1.00 90.56 279 GLU A N 1
ATOM 2128 C CA . GLU A 1 279 ? -20.488 14.526 14.495 1.00 90.56 279 GLU A CA 1
ATOM 2129 C C . GLU A 1 279 ? -19.666 13.578 13.602 1.00 90.56 279 GLU A C 1
ATOM 2131 O O . GLU A 1 279 ? -18.437 13.679 13.558 1.00 90.56 279 GLU A O 1
ATOM 2136 N N . ALA A 1 280 ? -20.332 12.725 12.816 1.00 90.44 280 ALA A N 1
ATOM 2137 C CA . ALA A 1 280 ? -19.666 11.795 11.905 1.00 90.44 280 ALA A CA 1
ATOM 2138 C C . ALA A 1 280 ? -18.869 12.511 10.799 1.00 90.44 280 ALA A C 1
ATOM 2140 O O . ALA A 1 280 ? -17.763 12.081 10.463 1.00 90.44 280 ALA A O 1
ATOM 2141 N N . SER A 1 281 ? -19.405 13.613 10.261 1.00 91.00 281 SER A N 1
ATOM 2142 C CA . SER A 1 281 ? -18.742 14.403 9.213 1.00 91.00 281 SER A CA 1
ATOM 2143 C C . SER A 1 281 ? -17.468 15.074 9.726 1.00 91.00 281 SER A C 1
ATOM 2145 O O . SER A 1 281 ? -16.441 15.042 9.053 1.00 91.00 281 SER A O 1
ATOM 2147 N N . LEU A 1 282 ? -17.497 15.634 10.940 1.00 91.88 282 LEU A N 1
ATOM 2148 C CA . LEU A 1 282 ? -16.326 16.252 11.562 1.00 91.88 282 LEU A CA 1
ATOM 2149 C C . LEU A 1 282 ? -15.225 15.233 11.848 1.00 91.88 282 LEU A C 1
ATOM 2151 O O . LEU A 1 282 ? -14.055 15.513 11.600 1.00 91.88 282 LEU A O 1
ATOM 2155 N N . VAL A 1 283 ? -15.590 14.043 12.334 1.00 92.38 283 VAL A N 1
ATOM 2156 C CA . VAL A 1 283 ? -14.626 12.956 12.540 1.00 92.38 283 VAL A CA 1
ATOM 2157 C C . VAL A 1 283 ? -13.920 12.605 11.228 1.00 92.38 283 VAL A C 1
ATOM 2159 O O . VAL A 1 283 ? -12.695 12.505 11.210 1.00 92.38 283 VAL A O 1
ATOM 2162 N N . LEU A 1 284 ? -14.666 12.475 10.126 1.00 92.38 284 LEU A N 1
ATOM 2163 C CA . LEU A 1 284 ? -14.091 12.199 8.808 1.00 92.38 284 LEU A CA 1
ATOM 2164 C C . LEU A 1 284 ? -13.164 13.328 8.340 1.00 92.38 284 LEU A C 1
ATOM 2166 O O . LEU A 1 284 ? -12.020 13.063 7.974 1.00 92.38 284 LEU A O 1
ATOM 2170 N N . LEU A 1 285 ? -13.639 14.576 8.371 1.00 93.38 285 LEU A N 1
ATOM 2171 C CA . LEU A 1 285 ? -12.898 15.723 7.843 1.00 93.38 285 LEU A CA 1
ATOM 2172 C C . LEU A 1 285 ? -11.621 16.000 8.634 1.00 93.38 285 LEU A C 1
ATOM 2174 O O . LEU A 1 285 ? -10.580 16.228 8.028 1.00 93.38 285 LEU A O 1
ATOM 2178 N N . ILE A 1 286 ? -11.662 15.941 9.968 1.00 93.38 286 ILE A N 1
ATOM 2179 C CA . ILE A 1 286 ? -10.473 16.207 10.790 1.00 93.38 286 ILE A CA 1
ATOM 2180 C C . ILE A 1 286 ? -9.457 15.070 10.656 1.00 93.38 286 ILE A C 1
ATOM 2182 O O . ILE A 1 286 ? -8.254 15.330 10.582 1.00 93.38 286 ILE A O 1
ATOM 2186 N N . SER A 1 287 ? -9.908 13.812 10.586 1.00 93.56 287 SER A N 1
ATOM 2187 C CA . SER A 1 287 ? -8.984 12.707 10.326 1.00 93.56 287 SER A CA 1
ATOM 2188 C C . SER A 1 287 ? -8.340 12.838 8.944 1.00 93.56 287 SER A C 1
ATOM 2190 O O . SER A 1 287 ? -7.120 12.748 8.851 1.00 93.56 287 SER A O 1
ATOM 2192 N N . TYR A 1 288 ? -9.104 13.170 7.900 1.00 94.19 288 TYR A N 1
ATOM 2193 C CA . TYR A 1 288 ? -8.559 13.461 6.570 1.00 94.19 288 TYR A CA 1
ATOM 2194 C C . TYR A 1 288 ? -7.612 14.675 6.569 1.00 94.19 288 TYR A C 1
ATOM 2196 O O . TYR A 1 288 ? -6.556 14.649 5.944 1.00 94.19 288 TYR A O 1
ATOM 2204 N N . GLN A 1 289 ? -7.922 15.729 7.324 1.00 95.25 289 GLN A N 1
ATOM 2205 C CA . GLN A 1 289 ? -7.051 16.896 7.466 1.00 95.25 289 GLN A CA 1
ATOM 2206 C C . GLN A 1 289 ? -5.681 16.523 8.054 1.00 95.25 289 GLN A C 1
ATOM 2208 O O . GLN A 1 289 ? -4.682 17.125 7.672 1.00 95.25 289 GLN A O 1
ATOM 2213 N N . SER A 1 290 ? -5.599 15.505 8.921 1.00 95.75 290 SER A N 1
ATOM 2214 C CA . SER A 1 290 ? -4.325 14.983 9.443 1.00 95.75 290 SER A CA 1
ATOM 2215 C C . SER A 1 290 ? -3.380 14.505 8.333 1.00 95.75 290 SER A C 1
ATOM 2217 O O . SER A 1 290 ? -2.163 14.654 8.464 1.00 95.75 290 SER A O 1
ATOM 2219 N N . TYR A 1 291 ? -3.928 13.955 7.242 1.00 93.69 291 TYR A N 1
ATOM 2220 C CA . TYR A 1 291 ? -3.175 13.544 6.054 1.00 93.69 291 TYR A CA 1
ATOM 2221 C C . TYR A 1 291 ? -2.623 14.760 5.306 1.00 93.69 291 TYR A C 1
ATOM 2223 O O . TYR A 1 291 ? -1.412 14.878 5.125 1.00 93.69 291 TYR A O 1
ATOM 2231 N N . LEU A 1 292 ? -3.509 15.690 4.932 1.00 93.62 292 LEU A N 1
ATOM 2232 C CA . LEU A 1 292 ? -3.135 16.885 4.171 1.00 93.62 292 LEU A CA 1
ATOM 2233 C C . LEU A 1 292 ? -2.145 17.761 4.940 1.00 93.62 292 LEU A C 1
ATOM 2235 O O . LEU A 1 292 ? -1.173 18.242 4.367 1.00 93.62 292 LEU A O 1
ATOM 2239 N N . PHE A 1 293 ? -2.369 17.940 6.243 1.00 95.00 293 PHE A N 1
ATOM 2240 C CA . PHE A 1 293 ? -1.497 18.735 7.097 1.00 95.00 293 PHE A CA 1
ATOM 2241 C C . PHE A 1 293 ? -0.093 18.137 7.178 1.00 95.00 293 PHE A C 1
ATOM 2243 O O . PHE A 1 293 ? 0.876 18.867 7.013 1.00 95.00 293 PHE A O 1
ATOM 2250 N N . ALA A 1 294 ? 0.025 16.821 7.384 1.00 93.88 294 ALA A N 1
ATOM 2251 C CA . ALA A 1 294 ? 1.323 16.154 7.426 1.00 93.88 294 ALA A CA 1
ATOM 2252 C C . ALA A 1 294 ? 2.052 16.222 6.073 1.00 93.88 294 ALA A C 1
ATOM 2254 O O . ALA A 1 294 ? 3.238 16.533 6.060 1.00 93.88 294 ALA A O 1
ATOM 2255 N N . ASN A 1 295 ? 1.352 16.033 4.949 1.00 89.69 295 ASN A N 1
ATOM 2256 C CA . ASN A 1 295 ? 1.954 16.212 3.624 1.00 89.69 295 ASN A CA 1
ATOM 2257 C C . ASN A 1 295 ? 2.428 17.657 3.385 1.00 89.69 295 ASN A C 1
ATOM 2259 O O . ASN A 1 295 ? 3.488 17.860 2.801 1.00 89.69 295 ASN A O 1
ATOM 2263 N N . ALA A 1 296 ? 1.682 18.662 3.860 1.00 91.12 296 ALA A N 1
ATOM 2264 C CA . ALA A 1 296 ? 2.036 20.074 3.693 1.00 91.12 296 ALA A CA 1
ATOM 2265 C C . ALA A 1 296 ? 3.326 20.479 4.429 1.00 91.12 296 ALA A C 1
ATOM 2267 O O . ALA A 1 296 ? 3.982 21.434 4.026 1.00 91.12 296 ALA A O 1
ATOM 2268 N N . ILE A 1 297 ? 3.692 19.760 5.494 1.00 93.25 297 ILE A N 1
ATOM 2269 C CA . ILE A 1 297 ? 4.941 19.962 6.249 1.00 93.25 297 ILE A CA 1
ATOM 2270 C C . ILE A 1 297 ? 6.021 18.928 5.894 1.00 93.25 297 ILE A C 1
ATOM 2272 O O . ILE A 1 297 ? 6.934 18.710 6.688 1.00 93.25 297 ILE A O 1
ATOM 2276 N N . GLU A 1 298 ? 5.902 18.271 4.733 1.00 87.19 298 GLU A N 1
ATOM 2277 C CA . GLU A 1 298 ? 6.850 17.263 4.225 1.00 87.19 298 GLU A CA 1
ATOM 2278 C C . GLU A 1 298 ? 7.030 16.040 5.152 1.00 87.19 298 GLU A C 1
ATOM 2280 O O . GLU A 1 298 ? 8.053 15.353 5.141 1.00 87.19 298 GLU A O 1
ATOM 2285 N N . LEU A 1 299 ? 6.012 15.738 5.964 1.00 89.25 299 LEU A N 1
ATOM 2286 C CA . LEU A 1 299 ? 5.912 14.506 6.743 1.00 89.25 299 LEU A CA 1
ATOM 2287 C C . LEU A 1 299 ? 5.066 13.456 6.003 1.00 89.25 299 LEU A C 1
ATOM 2289 O O . LEU A 1 299 ? 4.475 13.710 4.957 1.00 89.25 299 LEU A O 1
ATOM 2293 N N . SER A 1 300 ? 4.977 12.244 6.554 1.00 87.88 300 SER A N 1
ATOM 2294 C CA . SER A 1 300 ? 4.168 11.174 5.967 1.00 87.88 300 SER A CA 1
ATOM 2295 C C . SER A 1 300 ? 2.690 11.326 6.343 1.00 87.88 300 SER A C 1
ATOM 2297 O O . SER A 1 300 ? 2.263 10.931 7.436 1.00 87.88 300 SER A O 1
ATOM 2299 N N . GLY A 1 301 ? 1.881 11.844 5.411 1.00 89.06 301 GLY A N 1
ATOM 2300 C CA . GLY A 1 301 ? 0.424 11.915 5.549 1.00 89.06 301 GLY A CA 1
ATOM 2301 C C . GLY A 1 301 ? -0.227 10.561 5.809 1.00 89.06 301 GLY A C 1
ATOM 2302 O O . GLY A 1 301 ? -1.117 10.468 6.650 1.00 89.06 301 GLY A O 1
ATOM 2303 N N . ILE A 1 302 ? 0.260 9.500 5.158 1.00 87.00 302 ILE A N 1
ATOM 2304 C CA . ILE A 1 302 ? -0.190 8.107 5.336 1.00 87.00 302 ILE A CA 1
ATOM 2305 C C . ILE A 1 302 ? -0.082 7.679 6.806 1.00 87.00 302 ILE A C 1
ATOM 2307 O O . ILE A 1 302 ? -1.063 7.236 7.405 1.00 87.00 302 ILE A O 1
ATOM 2311 N N . VAL A 1 303 ? 1.106 7.840 7.402 1.00 87.50 303 VAL A N 1
ATOM 2312 C CA . VAL A 1 303 ? 1.373 7.461 8.800 1.00 87.50 303 VAL A CA 1
ATOM 2313 C C . VAL A 1 303 ? 0.514 8.295 9.748 1.00 87.50 303 VAL A C 1
ATOM 2315 O O . VAL A 1 303 ? -0.135 7.749 10.639 1.00 87.50 303 VAL A O 1
ATOM 2318 N N . SER A 1 304 ? 0.472 9.611 9.530 1.00 93.19 304 SER A N 1
ATOM 2319 C CA . SER A 1 304 ? -0.347 10.541 10.315 1.00 93.19 304 SER A CA 1
ATOM 2320 C C . SER A 1 304 ? -1.827 10.137 10.307 1.00 93.19 304 SER A C 1
ATOM 2322 O O . SER A 1 304 ? -2.444 9.993 11.363 1.00 93.19 304 SER A O 1
ATOM 2324 N N . LEU A 1 305 ? -2.386 9.863 9.128 1.00 92.81 305 LEU A N 1
ATOM 2325 C CA . LEU A 1 305 ? -3.777 9.458 8.947 1.00 92.81 305 LEU A CA 1
ATOM 2326 C C . LEU A 1 305 ? -4.101 8.135 9.644 1.00 92.81 305 LEU A C 1
ATOM 2328 O O . LEU A 1 305 ? -5.118 8.035 10.331 1.00 92.81 305 LEU A O 1
ATOM 2332 N N . LEU A 1 306 ? -3.221 7.138 9.506 1.00 87.75 306 LEU A N 1
ATOM 2333 C CA . LEU A 1 306 ? -3.383 5.826 10.127 1.00 87.75 306 LEU A CA 1
ATOM 2334 C C . LEU A 1 306 ? -3.467 5.939 11.652 1.00 87.75 306 LEU A C 1
ATOM 2336 O O . LEU A 1 306 ? -4.397 5.416 12.273 1.00 87.75 306 LEU A O 1
ATOM 2340 N N . PHE A 1 307 ? -2.507 6.637 12.265 1.00 89.12 307 PHE A N 1
ATOM 2341 C CA . PHE A 1 307 ? -2.484 6.817 13.715 1.00 89.12 307 PHE A CA 1
ATOM 2342 C C . PHE A 1 307 ? -3.599 7.746 14.201 1.00 89.12 307 PHE A C 1
ATOM 2344 O O . PHE A 1 307 ? -4.134 7.518 15.289 1.00 89.12 307 PHE A O 1
ATOM 2351 N N . CYS A 1 308 ? -4.010 8.733 13.399 1.00 93.75 308 CYS A N 1
ATOM 2352 C CA . CYS A 1 308 ? -5.185 9.552 13.683 1.00 93.75 308 CYS A CA 1
ATOM 2353 C C . CYS A 1 308 ? -6.451 8.690 13.749 1.00 93.75 308 CYS A C 1
ATOM 2355 O O . CYS A 1 308 ? -7.132 8.689 14.774 1.00 93.75 308 CYS A O 1
ATOM 2357 N N . ALA A 1 309 ? -6.721 7.879 12.722 1.00 91.31 309 ALA A N 1
ATOM 2358 C CA . ALA A 1 309 ? -7.871 6.977 12.679 1.00 91.31 309 ALA A CA 1
ATOM 2359 C C . ALA A 1 309 ? -7.852 5.948 13.823 1.00 91.31 309 ALA A C 1
ATOM 2361 O O . ALA A 1 309 ? -8.870 5.750 14.494 1.00 91.31 309 ALA A O 1
ATOM 2362 N N . ALA A 1 310 ? -6.685 5.359 14.110 1.00 87.38 310 ALA A N 1
ATOM 2363 C CA . ALA A 1 310 ? -6.503 4.428 15.223 1.00 87.38 310 ALA A CA 1
ATOM 2364 C C . ALA A 1 310 ? -6.792 5.089 16.582 1.00 87.38 310 ALA A C 1
ATOM 2366 O O . ALA A 1 310 ? -7.466 4.512 17.438 1.00 87.38 310 ALA A O 1
ATOM 2367 N N . THR A 1 311 ? -6.323 6.322 16.780 1.00 90.50 311 THR A N 1
ATOM 2368 C CA . THR A 1 311 ? -6.556 7.095 18.007 1.00 90.50 311 THR A CA 1
ATOM 2369 C C . THR A 1 311 ? -8.036 7.467 18.138 1.00 90.50 311 THR A C 1
ATOM 2371 O O . THR A 1 311 ? -8.649 7.216 19.178 1.00 90.50 311 THR A O 1
ATOM 2374 N N . THR A 1 312 ? -8.660 7.962 17.069 1.00 90.81 312 THR A N 1
ATOM 2375 C CA . THR A 1 312 ? -10.097 8.269 17.012 1.00 90.81 312 THR A CA 1
ATOM 2376 C C . THR A 1 312 ? -10.948 7.037 17.348 1.00 90.81 312 THR A C 1
ATOM 2378 O O . THR A 1 312 ? -11.881 7.116 18.150 1.00 90.81 312 THR A O 1
ATOM 2381 N N . ARG A 1 313 ? -10.600 5.855 16.827 1.00 88.62 313 ARG A N 1
ATOM 2382 C CA . ARG A 1 313 ? -11.297 4.599 17.146 1.00 88.62 313 ARG A CA 1
ATOM 2383 C C . ARG A 1 313 ? -11.203 4.203 18.621 1.00 88.62 313 ARG A C 1
ATOM 2385 O O . ARG A 1 313 ? -12.114 3.556 19.142 1.00 88.62 313 ARG A O 1
ATOM 2392 N N . GLN A 1 314 ? -10.108 4.539 19.297 1.00 85.62 314 GLN A N 1
ATOM 2393 C CA . GLN A 1 314 ? -9.880 4.147 20.690 1.00 85.62 314 GLN A CA 1
ATOM 2394 C C . GLN A 1 314 ? -10.474 5.129 21.700 1.00 85.62 314 GLN A C 1
ATOM 2396 O O . GLN A 1 314 ? -10.989 4.703 22.741 1.00 85.62 314 GLN A O 1
ATOM 2401 N N . TYR A 1 315 ? -10.376 6.423 21.405 1.00 86.88 315 TYR A N 1
ATOM 2402 C CA . TYR A 1 315 ? -10.742 7.495 22.323 1.00 86.88 315 TYR A CA 1
ATOM 2403 C C . TYR A 1 315 ? -12.062 8.154 21.917 1.00 86.88 315 TYR A C 1
ATOM 2405 O O . TYR A 1 315 ? -13.001 8.130 22.713 1.00 86.88 315 TYR A O 1
ATOM 2413 N N . ALA A 1 316 ? -12.185 8.654 20.682 1.00 85.44 316 ALA A N 1
ATOM 2414 C CA . ALA A 1 316 ? -13.408 9.315 20.218 1.00 85.44 316 ALA A CA 1
ATOM 2415 C C . ALA A 1 316 ? -14.607 8.355 20.179 1.00 85.44 316 ALA A C 1
ATOM 2417 O O . ALA A 1 316 ? -15.688 8.735 20.614 1.00 85.44 316 ALA A O 1
ATOM 2418 N N . TYR A 1 317 ? -14.419 7.086 19.782 1.00 85.06 317 TYR A N 1
ATOM 2419 C CA . TYR A 1 317 ? -15.497 6.078 19.717 1.00 85.06 317 TYR A CA 1
ATOM 2420 C C . TYR A 1 317 ? -16.314 5.940 21.011 1.00 85.06 317 TYR A C 1
ATOM 2422 O O . TYR A 1 317 ? -17.491 5.578 20.977 1.00 85.06 317 TYR A O 1
ATOM 2430 N N . LYS A 1 318 ? -15.704 6.208 22.170 1.00 84.94 318 LYS A N 1
ATOM 2431 C CA . LYS A 1 318 ? -16.396 6.143 23.463 1.00 84.94 318 LYS A CA 1
ATOM 2432 C C . LYS A 1 318 ? -17.317 7.339 23.701 1.00 84.94 318 LYS A C 1
ATOM 2434 O O . LYS A 1 318 ? -18.322 7.174 24.380 1.00 84.94 318 LYS A O 1
ATOM 2439 N N . SER A 1 319 ? -16.977 8.493 23.137 1.00 85.44 319 SER A N 1
ATOM 2440 C CA . SER A 1 319 ? -17.733 9.741 23.260 1.00 85.44 319 SER A CA 1
ATOM 2441 C C . SER A 1 319 ? -18.839 9.878 22.206 1.00 85.44 319 SER A C 1
ATOM 2443 O O . SER A 1 319 ? -19.790 10.610 22.442 1.00 85.44 319 SER A O 1
ATOM 2445 N N . LEU A 1 320 ? -18.729 9.177 21.070 1.00 85.50 320 LEU A N 1
ATOM 2446 C CA . LEU A 1 320 ? -19.697 9.260 19.967 1.00 85.50 320 LEU A CA 1
ATOM 2447 C C . LEU A 1 320 ? -21.090 8.729 20.346 1.00 85.50 320 LEU A C 1
ATOM 2449 O O . LEU A 1 320 ? -21.214 7.734 21.071 1.00 85.50 320 LEU A O 1
ATOM 2453 N N . SER A 1 321 ? -22.141 9.308 19.758 1.00 87.69 321 SER A N 1
ATOM 2454 C CA . SER A 1 321 ? -23.504 8.756 19.839 1.00 87.69 321 SER A CA 1
ATOM 2455 C C . SER A 1 321 ? -23.626 7.396 19.124 1.00 87.69 321 SER A C 1
ATOM 2457 O O . SER A 1 321 ? -22.895 7.110 18.175 1.00 87.69 321 SER A O 1
ATOM 2459 N N . LYS A 1 322 ? -24.594 6.544 19.507 1.00 87.75 322 LYS A N 1
ATOM 2460 C CA . LYS A 1 322 ? -24.836 5.240 18.837 1.00 87.75 322 LYS A CA 1
ATOM 2461 C C . LYS A 1 322 ? -25.088 5.389 17.326 1.00 87.75 322 LYS A C 1
ATOM 2463 O O . LYS A 1 322 ? -24.633 4.567 16.531 1.00 87.75 322 LYS A O 1
ATOM 2468 N N . LYS A 1 323 ? -25.809 6.444 16.925 1.00 88.75 323 LYS A N 1
ATOM 2469 C CA . LYS A 1 323 ? -26.079 6.756 15.512 1.00 88.75 323 LYS A CA 1
ATOM 2470 C C . LYS A 1 323 ? -24.796 7.180 14.790 1.00 88.75 323 LYS A C 1
ATOM 2472 O O . LYS A 1 323 ? -24.525 6.653 13.715 1.00 88.75 323 LYS A O 1
ATOM 2477 N N . SER A 1 324 ? -23.968 8.037 15.400 1.00 88.31 324 SER A N 1
ATOM 2478 C CA . SER A 1 324 ? -22.693 8.455 14.802 1.00 88.31 324 SER A CA 1
ATOM 2479 C C . SER A 1 324 ? -21.692 7.308 14.699 1.00 88.31 324 SER A C 1
ATOM 2481 O O . SER A 1 324 ? -21.001 7.223 13.694 1.00 88.31 324 SER A O 1
ATOM 2483 N N . LYS A 1 325 ? -21.628 6.390 15.674 1.00 90.62 325 LYS A N 1
ATOM 2484 C CA . LYS A 1 325 ? -20.751 5.204 15.589 1.00 90.62 325 LYS A CA 1
ATOM 2485 C C . LYS A 1 325 ? -21.060 4.367 14.350 1.00 90.62 325 LYS A C 1
ATOM 2487 O O . LYS A 1 325 ? -20.151 4.038 13.590 1.00 90.62 325 LYS A O 1
ATOM 2492 N N . ARG A 1 326 ? -22.346 4.067 14.128 1.00 89.81 326 ARG A N 1
ATOM 2493 C CA . 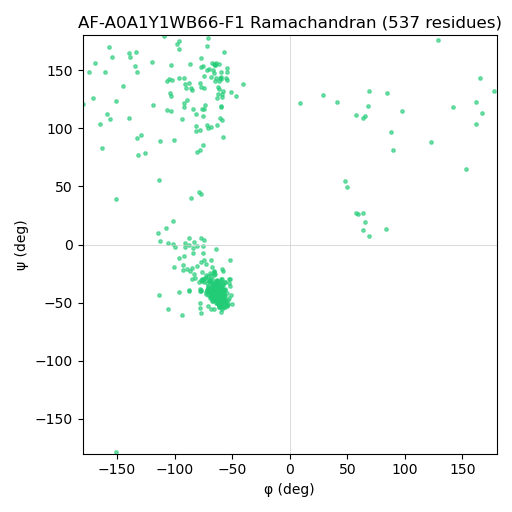ARG A 1 326 ? -22.809 3.328 12.945 1.00 89.81 326 ARG A CA 1
ATOM 2494 C C . ARG A 1 326 ? -22.546 4.112 11.661 1.00 89.81 326 ARG A C 1
ATOM 2496 O O . ARG A 1 326 ? -21.991 3.546 10.726 1.00 89.81 326 ARG A O 1
ATOM 2503 N N . ALA A 1 327 ? -22.866 5.406 11.644 1.00 90.50 327 ALA A N 1
ATOM 2504 C CA . ALA A 1 327 ? -22.650 6.266 10.483 1.00 90.50 327 ALA A CA 1
ATOM 2505 C C . ALA A 1 327 ? -21.167 6.358 10.090 1.00 90.50 327 ALA A C 1
ATOM 2507 O O . ALA A 1 327 ? -20.840 6.116 8.935 1.00 90.50 327 ALA A O 1
ATOM 2508 N N . THR A 1 328 ? -20.260 6.634 11.033 1.00 90.56 328 THR A N 1
ATOM 2509 C CA . THR A 1 328 ? -18.814 6.719 10.773 1.00 90.56 328 THR A CA 1
ATOM 2510 C C . THR A 1 328 ? -18.250 5.382 10.297 1.00 90.56 328 THR A C 1
ATOM 2512 O O . THR A 1 328 ? -17.516 5.352 9.312 1.00 90.56 328 THR A O 1
ATOM 2515 N N . ARG A 1 329 ? -18.623 4.265 10.943 1.00 88.69 329 ARG A N 1
ATOM 2516 C CA . ARG A 1 329 ? -18.169 2.926 10.534 1.00 88.69 329 ARG A CA 1
ATOM 2517 C C . ARG A 1 329 ? -18.639 2.580 9.122 1.00 88.69 329 ARG A C 1
ATOM 2519 O O . ARG A 1 329 ? -17.841 2.118 8.315 1.00 88.69 329 ARG A O 1
ATOM 2526 N N . TYR A 1 330 ? -19.913 2.827 8.827 1.00 90.19 330 TYR A N 1
ATOM 2527 C CA . TYR A 1 330 ? -20.487 2.571 7.511 1.00 90.19 330 TYR A CA 1
ATOM 2528 C C . TYR A 1 330 ? -19.867 3.471 6.438 1.00 90.19 330 TYR A C 1
ATOM 2530 O O . TYR A 1 330 ? -19.476 2.981 5.388 1.00 90.19 330 TYR A O 1
ATOM 2538 N N . LEU A 1 331 ? -19.702 4.766 6.718 1.00 92.19 331 LEU A N 1
ATOM 2539 C CA . LEU A 1 331 ? -19.118 5.729 5.785 1.00 92.19 331 LEU A CA 1
ATOM 2540 C C . LEU A 1 331 ? -17.672 5.379 5.424 1.00 92.19 331 LEU A C 1
ATOM 2542 O O . LEU A 1 331 ? -17.326 5.382 4.247 1.00 92.19 331 LEU A O 1
ATOM 2546 N N . PHE A 1 332 ? -16.838 5.040 6.411 1.00 91.12 332 PHE A N 1
ATOM 2547 C CA . PHE A 1 332 ? -15.463 4.611 6.149 1.00 91.12 332 PHE A CA 1
ATOM 2548 C C . PHE A 1 332 ? -15.420 3.318 5.336 1.00 91.12 332 PHE A C 1
ATOM 2550 O O . PHE A 1 332 ? -14.675 3.247 4.361 1.00 91.12 332 PHE A O 1
ATOM 2557 N N . HIS A 1 333 ? -16.260 2.337 5.670 1.00 87.62 333 HIS A N 1
ATOM 2558 C CA . HIS A 1 333 ? -16.330 1.082 4.926 1.00 87.62 333 HIS A CA 1
ATOM 2559 C C . HIS A 1 333 ? -16.780 1.292 3.471 1.00 87.62 333 HIS A C 1
ATOM 2561 O O . HIS A 1 333 ? -16.144 0.781 2.552 1.00 87.62 333 HIS A O 1
ATOM 2567 N N . LEU A 1 334 ? -17.823 2.100 3.247 1.00 90.69 334 LEU A N 1
ATOM 2568 C CA . LEU A 1 334 ? -18.307 2.429 1.907 1.00 90.69 334 LEU A CA 1
ATOM 2569 C C . LEU A 1 334 ? -17.256 3.160 1.069 1.00 90.69 334 LEU A C 1
ATOM 2571 O O . LEU A 1 334 ? -17.023 2.785 -0.077 1.00 90.69 334 LEU A O 1
ATOM 2575 N N . LEU A 1 335 ? -16.631 4.207 1.617 1.00 91.62 335 LEU A N 1
ATOM 2576 C CA . LEU A 1 335 ? -15.644 4.992 0.875 1.00 91.62 335 LEU A CA 1
ATOM 2577 C C . LEU A 1 335 ? -14.393 4.166 0.553 1.00 91.62 335 LEU A C 1
ATOM 2579 O O . LEU A 1 335 ? -13.876 4.286 -0.554 1.00 91.62 335 LEU A O 1
ATOM 2583 N N . SER A 1 336 ? -13.946 3.308 1.478 1.00 87.81 336 SER A N 1
ATOM 2584 C CA . SER A 1 336 ? -12.863 2.342 1.238 1.00 87.81 336 SER A CA 1
ATOM 2585 C C . SER A 1 336 ? -13.221 1.405 0.091 1.00 87.81 336 SER A C 1
ATOM 2587 O O . SER A 1 336 ? -12.496 1.364 -0.894 1.00 87.81 336 SER A O 1
ATOM 2589 N N . GLY A 1 337 ? -14.377 0.733 0.154 1.00 84.44 337 GLY A N 1
ATOM 2590 C CA . GLY A 1 337 ? -14.781 -0.230 -0.875 1.00 84.44 337 GLY A CA 1
ATOM 2591 C C . GLY A 1 337 ? -14.964 0.399 -2.262 1.00 84.44 337 GLY A C 1
ATOM 2592 O O . GLY A 1 337 ? -14.590 -0.196 -3.273 1.00 84.44 337 GLY A O 1
ATOM 2593 N N . LEU A 1 338 ? -15.486 1.630 -2.333 1.00 89.19 338 LEU A N 1
ATOM 2594 C CA . LEU A 1 338 ? -15.572 2.373 -3.595 1.00 89.19 338 LEU A CA 1
ATOM 2595 C C . LEU A 1 338 ? -14.187 2.757 -4.129 1.00 89.19 338 LEU A C 1
ATOM 2597 O O . LEU A 1 338 ? -13.925 2.551 -5.314 1.00 89.19 338 LEU A O 1
ATOM 2601 N N . ALA A 1 339 ? -13.305 3.288 -3.275 1.00 89.00 339 ALA A N 1
ATOM 2602 C CA . ALA A 1 339 ? -11.949 3.666 -3.662 1.00 89.00 339 ALA A CA 1
ATOM 2603 C C . ALA A 1 339 ? -11.133 2.451 -4.131 1.00 89.00 339 ALA A C 1
ATOM 2605 O O . ALA A 1 339 ? -10.443 2.528 -5.141 1.00 89.00 339 ALA A O 1
ATOM 2606 N N . GLU A 1 340 ? -11.260 1.310 -3.460 1.00 82.44 340 GLU A N 1
ATOM 2607 C CA . GLU A 1 340 ? -10.591 0.055 -3.817 1.00 82.44 340 GLU A CA 1
ATOM 2608 C C . GLU A 1 340 ? -11.045 -0.477 -5.177 1.00 82.44 340 GLU A C 1
ATOM 2610 O O . GLU A 1 340 ? -10.220 -0.762 -6.049 1.00 82.44 340 GLU A O 1
ATOM 2615 N N . ASN A 1 341 ? -12.360 -0.564 -5.397 1.00 86.62 341 ASN A N 1
ATOM 2616 C CA . ASN A 1 341 ? -12.903 -1.008 -6.679 1.00 86.62 341 ASN A CA 1
ATOM 2617 C C . ASN A 1 341 ? -12.489 -0.075 -7.818 1.00 86.62 341 ASN A C 1
ATOM 2619 O O . ASN A 1 341 ? -12.102 -0.540 -8.893 1.00 86.62 341 ASN A O 1
ATOM 2623 N N . PHE A 1 342 ? -12.499 1.233 -7.567 1.00 88.56 342 PHE A N 1
ATOM 2624 C CA . PHE A 1 342 ? -12.004 2.224 -8.512 1.00 88.56 342 PHE A CA 1
ATOM 2625 C C . PHE A 1 342 ? -10.527 1.993 -8.847 1.00 88.56 342 PHE A C 1
ATOM 2627 O O . PHE A 1 342 ? -10.163 1.914 -10.018 1.00 88.56 342 PHE A O 1
ATOM 2634 N N . VAL A 1 343 ? -9.685 1.807 -7.831 1.00 87.00 343 VAL A N 1
ATOM 2635 C CA . VAL A 1 343 ? -8.251 1.542 -7.973 1.00 87.00 343 VAL A CA 1
ATOM 2636 C C . VAL A 1 343 ? -7.973 0.296 -8.827 1.00 87.00 343 VAL A C 1
ATOM 2638 O O . VAL A 1 343 ? -7.112 0.339 -9.707 1.00 87.00 343 VAL A O 1
ATOM 2641 N N . PHE A 1 344 ? -8.707 -0.803 -8.630 1.00 86.25 344 PHE A N 1
ATOM 2642 C CA . PHE A 1 344 ? -8.522 -2.029 -9.418 1.00 86.25 344 PHE A CA 1
ATOM 2643 C C . PHE A 1 344 ? -8.948 -1.886 -10.880 1.00 86.25 344 PHE A C 1
ATOM 2645 O O . PHE A 1 344 ? -8.250 -2.371 -11.775 1.00 86.25 344 PHE A O 1
ATOM 2652 N N . ILE A 1 345 ? -10.061 -1.196 -11.138 1.00 88.06 345 ILE A N 1
ATOM 2653 C CA . ILE A 1 345 ? -10.495 -0.868 -12.503 1.00 88.06 345 ILE A CA 1
ATOM 2654 C C . ILE A 1 345 ? -9.417 -0.027 -13.192 1.00 88.06 345 ILE A C 1
ATOM 2656 O O . ILE A 1 345 ? -9.005 -0.322 -14.315 1.00 88.06 345 ILE A O 1
ATOM 2660 N N . TYR A 1 346 ? -8.924 0.991 -12.492 1.00 86.56 346 TYR A N 1
ATOM 2661 C CA . TYR A 1 346 ? -7.932 1.934 -12.988 1.00 86.56 346 TYR A CA 1
ATOM 2662 C C . TYR A 1 346 ? -6.592 1.265 -13.317 1.00 86.56 346 TYR A C 1
ATOM 2664 O O . TYR A 1 346 ? -5.989 1.526 -14.362 1.00 86.56 346 TYR A O 1
ATOM 2672 N N . LEU A 1 347 ? -6.169 0.323 -12.472 1.00 86.88 347 LEU A N 1
ATOM 2673 C CA . LEU A 1 347 ? -5.017 -0.541 -12.710 1.00 86.88 347 LEU A CA 1
ATOM 2674 C C . LEU A 1 347 ? -5.189 -1.385 -13.985 1.00 86.88 347 LEU A C 1
ATOM 2676 O O . LEU A 1 347 ? -4.276 -1.455 -14.810 1.00 86.88 347 LEU A O 1
ATOM 2680 N N . GLY A 1 348 ? -6.366 -1.994 -14.166 1.00 88.44 348 GLY A N 1
ATOM 2681 C CA . GLY A 1 348 ? -6.689 -2.794 -15.349 1.00 88.44 348 GLY A CA 1
ATOM 2682 C C . GLY A 1 348 ? -6.662 -1.978 -16.643 1.00 88.44 348 GLY A C 1
ATOM 2683 O O . GLY A 1 348 ? -6.085 -2.422 -17.636 1.00 88.44 348 GLY A O 1
ATOM 2684 N N . ILE A 1 349 ? -7.222 -0.764 -16.628 1.00 87.56 349 ILE A N 1
ATOM 2685 C CA . ILE A 1 349 ? -7.203 0.132 -17.794 1.00 87.56 349 ILE A CA 1
ATOM 2686 C C . ILE A 1 349 ? -5.767 0.547 -18.133 1.00 87.56 349 ILE A C 1
ATOM 2688 O O . ILE A 1 349 ? -5.357 0.503 -19.296 1.00 87.56 349 ILE A O 1
ATOM 2692 N N . SER A 1 350 ? -4.978 0.899 -17.116 1.00 84.44 350 SER A N 1
ATOM 2693 C CA . SER A 1 350 ? -3.600 1.375 -17.282 1.00 84.44 350 SER A CA 1
ATOM 2694 C C . SER A 1 350 ? -2.698 0.364 -17.995 1.00 84.44 350 SER A C 1
ATOM 2696 O O . SER A 1 350 ? -1.798 0.768 -18.731 1.00 84.44 350 SER A O 1
ATOM 2698 N N . LEU A 1 351 ? -2.965 -0.942 -17.852 1.00 85.25 351 LEU A N 1
ATOM 2699 C CA . LEU A 1 351 ? -2.188 -2.010 -18.492 1.00 85.25 351 LEU A CA 1
ATOM 2700 C C . LEU A 1 351 ? -2.172 -1.913 -20.026 1.00 85.25 351 LEU A C 1
ATOM 2702 O O . LEU A 1 351 ? -1.148 -2.186 -20.651 1.00 85.25 351 LEU A O 1
ATOM 2706 N N . PHE A 1 352 ? -3.289 -1.513 -20.638 1.00 83.62 352 PHE A N 1
ATOM 2707 C CA . PHE A 1 352 ? -3.414 -1.429 -22.099 1.00 83.62 352 PHE A CA 1
ATOM 2708 C C . PHE A 1 352 ? -3.263 -0.009 -22.647 1.00 83.62 352 PHE A C 1
ATOM 2710 O O . PHE A 1 352 ? -2.939 0.148 -23.829 1.00 83.62 352 PHE A O 1
ATOM 2717 N N . THR A 1 353 ? -3.444 0.991 -21.786 1.00 79.25 353 THR A N 1
ATOM 2718 C CA . THR A 1 353 ? -3.454 2.419 -22.124 1.00 79.25 353 THR A CA 1
ATOM 2719 C C . THR A 1 353 ? -2.077 3.082 -21.972 1.00 79.25 353 THR A C 1
ATOM 2721 O O . THR A 1 353 ? -1.850 4.125 -22.578 1.00 79.25 353 THR A O 1
ATOM 2724 N N . ALA A 1 354 ? -1.130 2.482 -21.242 1.00 69.62 354 ALA A N 1
ATOM 2725 C CA . ALA A 1 354 ? 0.223 3.027 -21.090 1.00 69.62 354 ALA A CA 1
ATOM 2726 C C . ALA A 1 354 ? 0.874 3.384 -22.449 1.00 69.62 354 ALA A C 1
ATOM 2728 O O . ALA A 1 354 ? 0.829 2.598 -23.399 1.00 69.62 354 ALA A O 1
ATOM 2729 N N . GLU A 1 355 ? 1.437 4.592 -22.557 1.00 60.44 355 GLU A N 1
ATOM 2730 C CA . GLU A 1 355 ? 1.965 5.140 -23.819 1.00 60.44 355 GLU A CA 1
ATOM 2731 C C . GLU A 1 355 ? 3.387 4.633 -24.137 1.00 60.44 355 GLU A C 1
ATOM 2733 O O . GLU A 1 355 ? 3.694 4.391 -25.301 1.00 60.44 355 GLU A O 1
ATOM 2738 N N . ASP A 1 356 ? 4.192 4.313 -23.115 1.00 63.03 356 ASP A N 1
ATOM 2739 C CA . ASP A 1 356 ? 5.600 3.894 -23.248 1.00 63.03 356 ASP A CA 1
ATOM 2740 C C . ASP A 1 356 ? 5.845 2.429 -22.841 1.00 63.03 356 ASP A C 1
ATOM 2742 O O . ASP A 1 356 ? 6.666 2.117 -21.970 1.00 63.03 356 ASP A O 1
ATOM 2746 N N . VAL A 1 357 ? 5.121 1.490 -23.456 1.00 63.25 357 VAL A N 1
ATOM 2747 C CA . VAL A 1 357 ? 5.237 0.060 -23.114 1.00 63.25 357 VAL A CA 1
ATOM 2748 C C . VAL A 1 357 ? 6.531 -0.534 -23.683 1.00 63.25 357 VAL A C 1
ATOM 2750 O O . VAL A 1 357 ? 6.549 -1.154 -24.747 1.00 63.25 357 VAL A O 1
ATOM 2753 N N . LYS A 1 358 ? 7.633 -0.408 -22.939 1.00 72.69 358 LYS A N 1
ATOM 2754 C CA . LYS A 1 358 ? 8.849 -1.209 -23.156 1.00 72.69 358 LYS A CA 1
ATOM 2755 C C . LYS A 1 358 ? 8.657 -2.583 -22.514 1.00 72.69 358 LYS A C 1
ATOM 2757 O O . LYS A 1 358 ? 9.121 -2.832 -21.403 1.00 72.69 358 LYS A O 1
ATOM 2762 N N . LEU A 1 359 ? 7.932 -3.471 -23.195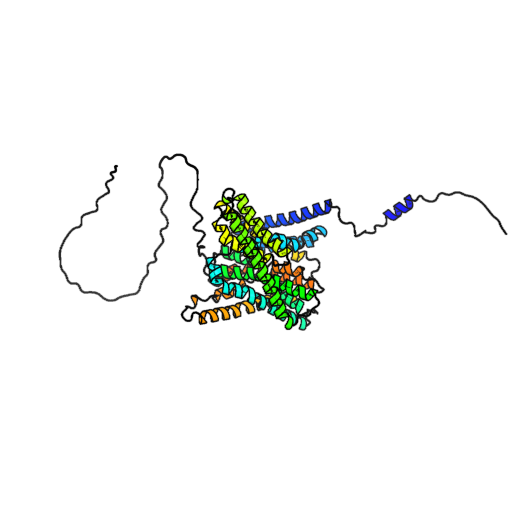 1.00 73.38 359 LEU A N 1
ATOM 2763 C CA . LEU A 1 359 ? 7.660 -4.810 -22.677 1.00 73.38 359 LEU A CA 1
ATOM 2764 C C . LEU A 1 359 ? 8.908 -5.697 -22.795 1.00 73.38 359 LEU A C 1
ATOM 2766 O O . LEU A 1 359 ? 9.291 -6.104 -23.890 1.00 73.38 359 LEU A O 1
ATOM 2770 N N . LYS A 1 360 ? 9.511 -6.028 -21.654 1.00 85.12 360 LYS A N 1
ATOM 2771 C CA . LYS A 1 360 ? 10.563 -7.044 -21.543 1.00 85.12 360 LYS A CA 1
ATOM 2772 C C . LYS A 1 360 ? 10.025 -8.225 -20.732 1.00 85.12 360 LYS A C 1
ATOM 2774 O O . LYS A 1 360 ? 10.101 -8.209 -19.503 1.00 85.12 360 LYS A O 1
ATOM 2779 N N . PRO A 1 361 ? 9.388 -9.220 -21.380 1.00 86.38 361 PRO A N 1
ATOM 2780 C CA . PRO A 1 361 ? 8.650 -10.267 -20.673 1.00 86.38 361 PRO A CA 1
ATOM 2781 C C . PRO A 1 361 ? 9.557 -11.138 -19.798 1.00 86.38 361 PRO A C 1
ATOM 2783 O O . PRO A 1 361 ? 9.126 -11.576 -18.734 1.00 86.38 361 PRO A O 1
ATOM 2786 N N . VAL A 1 362 ? 10.818 -11.344 -20.198 1.00 90.50 362 VAL A N 1
ATOM 2787 C CA . VAL A 1 362 ? 11.794 -12.105 -19.403 1.00 90.50 362 VAL A CA 1
ATOM 2788 C C . VAL A 1 362 ? 12.088 -11.380 -18.092 1.00 90.50 362 VAL A C 1
ATOM 2790 O O . VAL A 1 362 ? 12.005 -11.990 -17.026 1.00 90.50 362 VAL A O 1
ATOM 2793 N N . PHE A 1 363 ? 12.327 -10.067 -18.155 1.00 90.56 363 PHE A N 1
ATOM 2794 C CA . PHE A 1 363 ? 12.512 -9.240 -16.966 1.00 90.56 363 PHE A CA 1
ATOM 2795 C C . PHE A 1 363 ? 11.274 -9.231 -16.058 1.00 90.56 363 PHE A C 1
ATOM 2797 O O . PHE A 1 363 ? 11.410 -9.376 -14.847 1.00 90.56 363 PHE A O 1
ATOM 2804 N N . ILE A 1 364 ? 10.060 -9.143 -16.613 1.00 91.56 364 ILE A N 1
ATOM 2805 C CA . ILE A 1 364 ? 8.815 -9.174 -15.820 1.00 91.56 364 ILE A CA 1
ATOM 2806 C C . ILE A 1 364 ? 8.681 -10.491 -15.048 1.00 91.56 364 ILE A C 1
ATOM 2808 O O . ILE A 1 364 ? 8.403 -10.478 -13.848 1.00 91.56 364 ILE A O 1
ATOM 2812 N N . VAL A 1 365 ? 8.903 -11.630 -15.710 1.00 92.69 365 VAL A N 1
ATOM 2813 C CA . VAL A 1 365 ? 8.851 -12.947 -15.056 1.00 92.69 365 VAL A CA 1
ATOM 2814 C C . VAL A 1 365 ? 9.952 -13.071 -14.005 1.00 92.69 365 VAL A C 1
ATOM 2816 O O . VAL A 1 365 ? 9.692 -13.559 -12.905 1.00 92.69 365 VAL A O 1
ATOM 2819 N N . PHE A 1 366 ? 11.159 -12.587 -14.302 1.00 93.88 366 PHE A N 1
ATOM 2820 C CA . PHE A 1 366 ? 12.253 -12.560 -13.337 1.00 93.88 366 PHE A CA 1
ATOM 2821 C C . PHE A 1 366 ? 11.885 -11.753 -12.088 1.00 93.88 366 PHE A C 1
ATOM 2823 O O . PHE A 1 366 ? 12.023 -12.256 -10.976 1.00 93.88 366 PHE A O 1
ATOM 2830 N N . VAL A 1 367 ? 11.365 -10.534 -12.256 1.00 93.81 367 VAL A N 1
ATOM 2831 C CA . VAL A 1 367 ? 10.940 -9.681 -11.141 1.00 93.81 367 VAL A CA 1
ATOM 2832 C C . VAL A 1 367 ? 9.802 -10.341 -10.363 1.00 93.81 367 VAL A C 1
ATOM 2834 O O . VAL A 1 367 ? 9.843 -10.357 -9.137 1.00 93.81 367 VAL A O 1
ATOM 2837 N N . MET A 1 368 ? 8.838 -10.975 -11.034 1.00 93.81 368 MET A N 1
ATOM 2838 C CA . MET A 1 368 ? 7.779 -11.740 -10.368 1.00 93.81 368 MET A CA 1
ATOM 2839 C C . MET A 1 368 ? 8.358 -12.853 -9.476 1.00 93.81 368 MET A C 1
ATOM 2841 O O . MET A 1 368 ? 8.0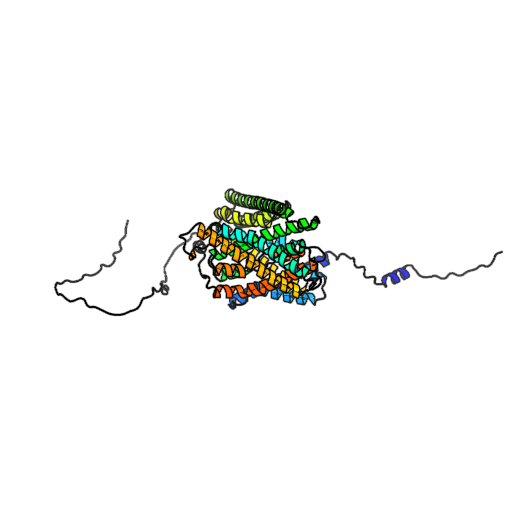06 -12.960 -8.300 1.00 93.81 368 MET A O 1
ATOM 2845 N N . VAL A 1 369 ? 9.313 -13.638 -9.980 1.00 94.56 369 VAL A N 1
ATOM 2846 C CA . VAL A 1 369 ? 10.003 -14.666 -9.182 1.00 94.56 369 VAL A CA 1
ATOM 2847 C C . VAL A 1 369 ? 10.815 -14.034 -8.047 1.00 94.56 369 VAL A C 1
ATOM 2849 O O . VAL A 1 369 ? 10.754 -14.510 -6.912 1.00 94.56 369 VAL A O 1
ATOM 2852 N N . ALA A 1 370 ? 11.515 -12.928 -8.305 1.00 94.88 370 ALA A N 1
ATOM 2853 C CA . ALA A 1 370 ? 12.281 -12.199 -7.299 1.00 94.88 370 ALA A CA 1
ATOM 2854 C C . ALA A 1 370 ? 11.390 -11.681 -6.159 1.00 94.88 370 ALA A C 1
ATOM 2856 O O . ALA A 1 370 ? 11.784 -11.777 -4.998 1.00 94.88 370 ALA A O 1
ATOM 2857 N N . THR A 1 371 ? 10.169 -11.213 -6.450 1.00 93.50 371 THR A N 1
ATOM 2858 C CA . THR A 1 371 ? 9.202 -10.812 -5.410 1.00 93.50 371 THR A CA 1
ATOM 2859 C C . THR A 1 371 ? 8.719 -11.987 -4.559 1.00 93.50 371 THR A C 1
ATOM 2861 O O . THR A 1 371 ? 8.486 -11.821 -3.361 1.00 93.50 371 THR A O 1
ATOM 2864 N N . CYS A 1 372 ? 8.612 -13.187 -5.137 1.00 94.00 372 CYS A N 1
ATOM 2865 C CA . CYS A 1 372 ? 8.287 -14.397 -4.382 1.00 94.00 372 CYS A CA 1
ATOM 2866 C C . CYS A 1 372 ? 9.456 -14.797 -3.469 1.00 94.00 372 CYS A C 1
ATOM 2868 O O . CYS A 1 372 ? 9.263 -15.071 -2.285 1.00 94.00 372 CYS A O 1
ATOM 2870 N N . ILE A 1 373 ? 10.685 -14.783 -3.994 1.00 95.31 373 ILE A N 1
ATOM 2871 C CA . ILE A 1 373 ? 11.896 -15.093 -3.220 1.00 95.31 373 ILE A CA 1
ATOM 2872 C C . ILE A 1 373 ? 12.075 -14.088 -2.078 1.00 95.31 373 ILE A C 1
ATOM 2874 O O . ILE A 1 373 ? 12.350 -14.487 -0.944 1.00 95.31 373 ILE A O 1
ATOM 2878 N N . SER A 1 374 ? 11.876 -12.797 -2.345 1.00 94.25 374 SER A N 1
ATOM 2879 C CA . SER A 1 374 ? 12.016 -11.755 -1.332 1.00 94.25 374 SER A CA 1
ATOM 2880 C C . SER A 1 374 ? 11.001 -11.931 -0.206 1.00 94.25 374 SER A C 1
ATOM 2882 O O . SER A 1 374 ? 11.388 -11.946 0.963 1.00 94.25 374 SER A O 1
ATOM 2884 N N . ARG A 1 375 ? 9.734 -12.209 -0.536 1.00 92.38 375 ARG A N 1
ATOM 2885 C CA . ARG A 1 375 ? 8.683 -12.480 0.453 1.00 92.38 375 ARG A CA 1
ATOM 2886 C C . ARG A 1 375 ? 8.998 -13.721 1.292 1.00 92.38 375 ARG A C 1
ATOM 2888 O O . ARG A 1 375 ? 8.841 -13.686 2.513 1.00 92.38 375 ARG A O 1
ATOM 2895 N N . TYR A 1 376 ? 9.506 -14.788 0.671 1.00 93.94 376 TYR A N 1
ATOM 2896 C CA . TYR A 1 376 ? 9.958 -15.987 1.384 1.00 93.94 376 TYR A CA 1
ATOM 2897 C C . TYR A 1 376 ? 11.104 -15.663 2.360 1.00 93.94 376 TYR A C 1
ATOM 2899 O O . TYR A 1 376 ? 11.066 -16.053 3.528 1.00 93.94 376 TYR A O 1
ATOM 2907 N N . SER A 1 377 ? 12.097 -14.897 1.901 1.00 93.25 377 SER A N 1
ATOM 2908 C CA . SER A 1 377 ? 13.256 -14.493 2.706 1.00 93.25 377 SER A CA 1
ATOM 2909 C C . SER A 1 377 ? 12.917 -13.518 3.839 1.00 93.25 377 SER A C 1
ATOM 2911 O O . SER A 1 377 ? 13.604 -13.506 4.856 1.00 93.25 377 SER A O 1
ATOM 2913 N N . ALA A 1 378 ? 11.849 -12.732 3.701 1.00 92.31 378 ALA A N 1
ATOM 2914 C CA . ALA A 1 378 ? 11.379 -11.835 4.745 1.00 92.31 378 ALA A CA 1
ATOM 2915 C C . ALA A 1 378 ? 10.607 -12.602 5.826 1.00 92.31 378 ALA A C 1
ATOM 2917 O O . ALA A 1 378 ? 10.911 -12.483 7.009 1.00 92.31 378 ALA A O 1
ATOM 2918 N N . ILE A 1 379 ? 9.635 -13.432 5.444 1.00 92.25 379 ILE A N 1
ATOM 2919 C CA . ILE A 1 379 ? 8.692 -14.020 6.405 1.00 92.25 379 ILE A CA 1
ATOM 2920 C C . ILE A 1 379 ? 9.304 -15.177 7.187 1.00 92.25 379 ILE A C 1
ATOM 2922 O O . ILE A 1 379 ? 9.289 -15.170 8.417 1.00 92.25 379 ILE A O 1
ATOM 2926 N N . PHE A 1 380 ? 9.834 -16.188 6.499 1.00 93.38 380 PHE A N 1
ATOM 2927 C CA . PHE A 1 380 ? 10.207 -17.449 7.140 1.00 93.38 380 PHE A CA 1
ATOM 2928 C C . PHE A 1 380 ? 11.390 -17.317 8.118 1.00 93.38 380 PHE A C 1
ATOM 2930 O O . PHE A 1 380 ? 11.352 -17.943 9.182 1.00 93.38 380 PHE A O 1
ATOM 2937 N N . PRO A 1 381 ? 12.447 -16.536 7.824 1.00 93.44 381 PRO A N 1
ATOM 2938 C CA . PRO A 1 381 ? 13.513 -16.274 8.788 1.00 93.44 381 PRO A CA 1
ATOM 2939 C C . PRO A 1 381 ? 13.037 -15.428 9.973 1.00 93.44 381 PRO A C 1
ATOM 2941 O O . PRO A 1 381 ? 13.296 -15.805 11.115 1.00 93.44 381 PRO A O 1
ATOM 2944 N N . LEU A 1 382 ? 12.290 -14.341 9.733 1.00 91.19 382 LEU A N 1
ATOM 2945 C CA . LEU A 1 382 ? 11.780 -13.488 10.815 1.00 91.19 382 LEU A CA 1
ATOM 2946 C C . LEU A 1 382 ? 10.823 -14.248 11.735 1.00 91.19 382 LEU A C 1
ATOM 2948 O O . LEU A 1 382 ? 10.930 -14.131 12.953 1.00 91.19 382 LEU A O 1
ATOM 2952 N N . ALA A 1 383 ? 9.949 -15.089 11.182 1.00 90.56 383 ALA A N 1
ATOM 2953 C CA . ALA A 1 383 ? 9.053 -15.924 11.972 1.00 90.56 383 ALA A CA 1
ATOM 2954 C C . ALA A 1 383 ? 9.822 -16.933 12.840 1.00 90.56 383 ALA A C 1
ATOM 2956 O O . ALA A 1 383 ? 9.494 -17.112 14.013 1.00 90.56 383 ALA A O 1
ATOM 2957 N N . ARG A 1 384 ? 10.895 -17.545 12.313 1.00 90.62 384 ARG A N 1
ATOM 2958 C CA . ARG A 1 384 ? 11.774 -18.423 13.107 1.00 90.62 384 ARG A CA 1
ATOM 2959 C C . ARG A 1 384 ? 12.451 -17.676 14.248 1.00 90.62 384 ARG A C 1
ATOM 2961 O O . ARG A 1 384 ? 12.465 -18.187 15.365 1.00 90.62 384 ARG A O 1
ATOM 2968 N N . VAL A 1 385 ? 12.979 -16.480 13.987 1.00 90.81 385 VAL A N 1
ATOM 2969 C CA . VAL A 1 385 ? 13.600 -15.635 15.019 1.00 90.81 385 VAL A CA 1
ATOM 2970 C C . VAL A 1 385 ? 12.574 -15.263 16.087 1.00 90.81 385 VAL A C 1
ATOM 2972 O O . VAL A 1 385 ? 12.832 -15.440 17.275 1.00 90.81 385 VAL A O 1
ATOM 2975 N N . LEU A 1 386 ? 11.385 -14.823 15.683 1.00 89.38 386 LEU A N 1
ATOM 2976 C CA . LEU A 1 386 ? 10.325 -14.415 16.597 1.00 89.38 386 LEU A CA 1
ATOM 2977 C C . LEU A 1 386 ? 9.839 -15.578 17.475 1.00 89.38 386 LEU A C 1
ATOM 2979 O O . LEU A 1 386 ? 9.699 -15.426 18.690 1.00 89.38 386 LEU A O 1
ATOM 2983 N N . ASN A 1 387 ? 9.658 -16.761 16.886 1.00 89.88 387 ASN A N 1
ATOM 2984 C CA . ASN A 1 387 ? 9.278 -17.967 17.618 1.00 89.88 387 ASN A CA 1
ATOM 2985 C C . ASN A 1 387 ? 10.399 -18.457 18.548 1.00 89.88 387 ASN A C 1
ATOM 2987 O O . ASN A 1 387 ? 10.115 -18.915 19.655 1.00 89.88 387 ASN A O 1
ATOM 2991 N N . ALA A 1 388 ? 11.668 -18.332 18.145 1.00 87.50 388 ALA A N 1
ATOM 2992 C CA . ALA A 1 388 ? 12.814 -18.666 18.990 1.00 87.50 388 ALA A CA 1
ATOM 2993 C C . ALA A 1 388 ? 12.927 -17.722 20.198 1.00 87.50 388 ALA A C 1
ATOM 2995 O O . ALA A 1 388 ? 13.081 -18.187 21.326 1.00 87.50 388 ALA A O 1
ATOM 2996 N N . VAL A 1 389 ? 12.776 -16.409 19.984 1.00 88.00 389 VAL A N 1
ATOM 2997 C CA . VAL A 1 389 ? 12.766 -15.398 21.056 1.00 88.00 389 VAL A CA 1
ATOM 2998 C C . VAL A 1 389 ? 11.605 -15.637 22.020 1.00 88.00 389 VAL A C 1
ATOM 3000 O O . VAL A 1 389 ? 11.781 -15.544 23.235 1.00 88.00 389 VAL A O 1
ATOM 3003 N N . PHE A 1 390 ? 10.428 -15.993 21.502 1.00 86.38 390 PHE A N 1
ATOM 3004 C CA . PHE A 1 390 ? 9.280 -16.332 22.336 1.00 86.38 390 PHE A CA 1
ATOM 3005 C C . PHE A 1 390 ? 9.529 -17.585 23.181 1.00 86.38 390 PHE A C 1
ATOM 3007 O O . PHE A 1 390 ? 9.307 -17.550 24.388 1.00 86.38 390 PHE A O 1
ATOM 3014 N N . LYS A 1 391 ? 10.053 -18.662 22.583 1.00 85.88 391 LYS A N 1
ATOM 3015 C CA . LYS A 1 391 ? 10.398 -19.899 23.302 1.00 85.88 391 LYS A CA 1
ATOM 3016 C C . LYS A 1 391 ? 11.469 -19.666 24.370 1.00 85.88 391 LYS A C 1
ATOM 3018 O O . LYS A 1 391 ? 11.396 -20.254 25.442 1.00 85.88 391 LYS A O 1
ATOM 3023 N N . TYR A 1 392 ? 12.436 -18.791 24.099 1.00 86.81 392 TYR A N 1
ATOM 3024 C CA . TYR A 1 392 ? 13.452 -18.400 25.076 1.00 86.81 392 TYR A CA 1
ATOM 3025 C C . TYR A 1 392 ? 12.851 -17.626 26.260 1.00 86.81 392 TYR A C 1
ATOM 3027 O O . TYR A 1 392 ? 13.197 -17.892 27.408 1.00 86.81 392 TYR A O 1
ATOM 3035 N N . ARG A 1 393 ? 11.919 -16.697 26.003 1.00 86.81 393 ARG A N 1
ATOM 3036 C CA . ARG A 1 393 ? 11.225 -15.932 27.058 1.00 86.81 393 ARG A CA 1
ATOM 3037 C C . ARG A 1 393 ? 10.186 -16.752 27.824 1.00 86.81 393 ARG A C 1
ATOM 3039 O O . ARG A 1 393 ? 9.943 -16.471 28.994 1.00 86.81 393 ARG A O 1
ATOM 3046 N N . HIS A 1 394 ? 9.589 -17.757 27.186 1.00 84.75 394 HIS A N 1
ATOM 3047 C CA . HIS A 1 394 ? 8.558 -18.615 27.765 1.00 84.75 394 HIS A CA 1
ATOM 3048 C C . HIS A 1 394 ? 8.864 -20.104 27.514 1.00 84.75 394 HIS A C 1
ATOM 3050 O O . HIS A 1 394 ? 8.226 -20.728 26.663 1.00 84.75 394 HIS A O 1
ATOM 3056 N N . PRO A 1 395 ? 9.801 -20.708 28.274 1.00 80.00 395 PRO A N 1
ATOM 3057 C CA . PRO A 1 395 ? 10.249 -22.088 28.051 1.00 80.00 395 PRO A CA 1
ATOM 3058 C C . PRO A 1 395 ? 9.145 -23.136 28.233 1.00 80.00 395 PRO A C 1
ATOM 3060 O O . PRO A 1 395 ? 9.164 -24.175 27.578 1.00 80.00 395 PRO A O 1
ATOM 3063 N N . SER A 1 396 ? 8.179 -22.852 29.110 1.00 80.62 396 SER A N 1
ATOM 3064 C CA . SER A 1 396 ? 7.072 -23.754 29.452 1.00 80.62 396 SER A CA 1
ATOM 3065 C C . SER A 1 396 ? 5.825 -23.557 28.584 1.00 80.62 396 SER A C 1
ATOM 3067 O O . SER A 1 396 ? 4.811 -24.211 28.822 1.00 80.62 396 SER A O 1
ATOM 3069 N N . ALA A 1 397 ? 5.850 -22.636 27.614 1.00 79.31 397 ALA A N 1
ATOM 3070 C CA . ALA A 1 397 ? 4.698 -22.390 26.758 1.00 79.31 397 ALA A CA 1
ATOM 3071 C C . ALA A 1 397 ? 4.523 -23.529 25.733 1.00 79.31 397 ALA A C 1
ATOM 3073 O O . ALA A 1 397 ? 5.501 -23.946 25.104 1.00 79.31 397 ALA A O 1
ATOM 3074 N N . PRO A 1 398 ? 3.292 -24.031 25.525 1.00 75.75 398 PRO A N 1
ATOM 3075 C CA . PRO A 1 398 ? 3.032 -25.055 24.522 1.00 75.75 398 PRO A CA 1
ATOM 3076 C C . PRO A 1 398 ? 3.295 -24.520 23.109 1.00 75.75 398 PRO A C 1
ATOM 3078 O O . PRO A 1 398 ? 3.154 -23.327 22.844 1.00 75.75 398 PRO A O 1
ATOM 3081 N N . SER A 1 399 ? 3.615 -25.411 22.167 1.00 69.31 399 SER A N 1
ATOM 3082 C CA . SER A 1 399 ? 3.875 -25.046 20.764 1.00 69.31 399 SER A CA 1
ATOM 3083 C C . SER A 1 399 ? 2.703 -24.324 20.080 1.00 69.31 399 SER A C 1
ATOM 3085 O O . SER A 1 399 ? 2.925 -23.586 19.127 1.00 69.31 399 SER A O 1
ATOM 3087 N N . SER A 1 400 ? 1.474 -24.487 20.580 1.00 67.56 400 SER A N 1
ATOM 3088 C CA . SER A 1 400 ? 0.277 -23.759 20.132 1.00 67.56 400 SER A CA 1
ATOM 3089 C C . SER A 1 400 ? 0.234 -22.288 20.568 1.00 67.56 400 SER A C 1
ATOM 3091 O O . SER A 1 400 ? -0.527 -21.513 20.001 1.00 67.56 400 SER A O 1
ATOM 3093 N N . ALA A 1 401 ? 1.041 -21.886 21.556 1.00 71.12 401 ALA A N 1
ATOM 3094 C CA . ALA A 1 401 ? 1.145 -20.506 22.032 1.00 71.12 401 ALA A CA 1
ATOM 3095 C C . ALA A 1 401 ? 2.173 -19.673 21.243 1.00 71.12 401 ALA A C 1
ATOM 3097 O O . ALA A 1 401 ? 2.451 -18.535 21.618 1.00 71.12 401 ALA A O 1
ATOM 3098 N N . GLN A 1 402 ? 2.761 -20.230 20.176 1.00 77.25 402 GLN A N 1
ATOM 3099 C CA . GLN A 1 402 ? 3.730 -19.510 19.354 1.00 77.25 402 GLN A CA 1
ATOM 3100 C C . GLN A 1 402 ? 3.113 -18.240 18.739 1.00 77.25 402 GLN A C 1
ATOM 3102 O O . GLN A 1 402 ? 1.951 -18.257 18.316 1.00 77.25 402 GLN A O 1
ATOM 3107 N N . PRO A 1 403 ? 3.894 -17.147 18.639 1.00 76.94 403 PRO A N 1
ATOM 3108 C CA . PRO A 1 403 ? 3.441 -15.918 18.006 1.00 76.94 403 PRO A CA 1
ATOM 3109 C C . PRO A 1 403 ? 2.937 -16.147 16.582 1.00 76.94 403 PRO A C 1
ATOM 3111 O O . PRO A 1 403 ? 1.891 -15.605 16.237 1.00 76.94 403 PRO A O 1
ATOM 3114 N N . VAL A 1 404 ? 3.637 -16.972 15.790 1.00 83.25 404 VAL A N 1
ATOM 3115 C CA . VAL A 1 404 ? 3.259 -17.280 14.401 1.00 83.25 404 VAL A CA 1
ATOM 3116 C C . VAL A 1 404 ? 3.480 -18.764 14.084 1.00 83.25 404 VAL A C 1
ATOM 3118 O O . VAL A 1 404 ? 4.625 -19.210 13.966 1.00 83.25 404 VAL A O 1
ATOM 3121 N N . THR A 1 405 ? 2.413 -19.546 13.922 1.00 86.56 405 THR A N 1
ATOM 3122 C CA . THR A 1 405 ? 2.494 -20.972 13.553 1.00 86.56 405 THR A CA 1
ATOM 3123 C C . THR A 1 405 ? 2.929 -21.164 12.095 1.00 86.56 405 THR A C 1
ATOM 3125 O O . THR A 1 405 ? 3.034 -20.209 11.326 1.00 86.56 405 THR A O 1
ATOM 3128 N N . HIS A 1 406 ? 3.230 -22.398 11.684 1.00 86.25 406 HIS A N 1
ATOM 3129 C CA . HIS A 1 406 ? 3.693 -22.674 10.319 1.00 86.25 406 HIS A CA 1
ATOM 3130 C C . HIS A 1 406 ? 2.595 -22.434 9.264 1.00 86.25 406 HIS A C 1
ATOM 3132 O O . HIS A 1 406 ? 2.866 -21.980 8.149 1.00 86.25 406 HIS A O 1
ATOM 3138 N N . GLU A 1 407 ? 1.341 -22.697 9.628 1.00 87.94 407 GLU A N 1
ATOM 3139 C CA . GLU A 1 407 ? 0.164 -22.422 8.804 1.00 87.94 407 GLU A CA 1
ATOM 3140 C C . GLU A 1 407 ? -0.020 -20.909 8.639 1.00 87.94 407 GLU A C 1
ATOM 3142 O O . GLU A 1 407 ? -0.185 -20.425 7.520 1.00 87.94 407 GLU A O 1
ATOM 3147 N N . GLU A 1 408 ? 0.115 -20.152 9.736 1.00 87.31 408 GLU A N 1
ATOM 3148 C CA . GLU A 1 408 ? 0.071 -18.685 9.733 1.00 87.31 408 GLU A CA 1
ATOM 3149 C C . GLU A 1 408 ? 1.220 -18.082 8.900 1.00 87.31 408 GLU A C 1
ATOM 3151 O O . GLU A 1 408 ? 0.993 -17.133 8.155 1.00 87.31 408 GLU A O 1
ATOM 3156 N N . GLN A 1 409 ? 2.432 -18.653 8.947 1.00 91.00 409 GLN A N 1
ATOM 3157 C CA . GLN A 1 409 ? 3.573 -18.228 8.115 1.00 91.00 409 GLN A CA 1
ATOM 3158 C C . GLN A 1 409 ? 3.311 -18.435 6.622 1.00 91.00 409 GLN A C 1
ATOM 3160 O O . GLN A 1 409 ? 3.576 -17.548 5.810 1.00 91.00 409 GLN A O 1
ATOM 3165 N N . THR A 1 410 ? 2.781 -19.605 6.260 1.00 90.12 410 THR A N 1
ATOM 3166 C CA . THR A 1 410 ? 2.450 -19.928 4.866 1.00 90.12 410 THR A CA 1
ATOM 3167 C C . THR A 1 410 ? 1.353 -19.001 4.352 1.00 90.12 410 THR A C 1
ATOM 3169 O O . THR A 1 410 ? 1.430 -18.504 3.229 1.00 90.12 410 THR A O 1
ATOM 3172 N N . MET A 1 411 ? 0.368 -18.704 5.201 1.00 89.19 411 MET A N 1
ATOM 3173 C CA . MET A 1 411 ? -0.680 -17.748 4.878 1.00 89.19 411 MET A CA 1
ATOM 3174 C C . MET A 1 411 ? -0.141 -16.320 4.739 1.00 89.19 411 MET A C 1
ATOM 3176 O O . MET A 1 411 ? -0.514 -15.635 3.796 1.00 89.19 411 MET A O 1
ATOM 3180 N N . LEU A 1 412 ? 0.771 -15.879 5.612 1.00 89.25 412 LEU A N 1
ATOM 3181 C CA . LEU A 1 412 ? 1.400 -14.553 5.536 1.00 89.25 412 LEU A CA 1
ATOM 3182 C C . LEU A 1 412 ? 2.220 -14.381 4.243 1.00 89.25 412 LEU A C 1
ATOM 3184 O O . LEU A 1 412 ? 2.281 -13.287 3.674 1.00 89.25 412 LEU A O 1
ATOM 3188 N N . PHE A 1 413 ? 2.833 -15.468 3.759 1.00 90.81 413 PHE A N 1
ATOM 3189 C CA . PHE A 1 413 ? 3.509 -15.505 2.462 1.00 90.81 413 PHE A CA 1
ATOM 3190 C C . PHE A 1 413 ? 2.514 -15.369 1.308 1.00 90.81 413 PHE A C 1
ATOM 3192 O O . PHE A 1 413 ? 2.707 -14.518 0.442 1.00 90.81 413 PHE A O 1
ATOM 3199 N N . TRP A 1 414 ? 1.432 -16.152 1.328 1.00 89.38 414 TRP A N 1
ATOM 3200 C CA . TRP A 1 414 ? 0.408 -16.129 0.279 1.00 89.38 414 TRP A CA 1
ATOM 3201 C C . TRP A 1 414 ? -0.395 -14.822 0.246 1.00 89.38 414 TRP A C 1
ATOM 3203 O O . TRP A 1 414 ? -0.820 -14.376 -0.815 1.00 89.38 414 TRP A O 1
ATOM 3213 N N . ALA A 1 415 ? -0.547 -14.183 1.405 1.00 85.19 415 ALA A N 1
ATOM 3214 C CA . ALA A 1 415 ? -1.161 -12.873 1.577 1.00 85.19 415 ALA A CA 1
ATOM 3215 C C . ALA A 1 415 ? -0.238 -11.705 1.166 1.00 85.19 415 ALA A C 1
ATOM 3217 O O . ALA A 1 415 ? -0.576 -10.547 1.357 1.00 85.19 415 ALA A O 1
ATOM 3218 N N . GLY A 1 416 ? 0.944 -11.958 0.600 1.00 82.56 416 GLY A N 1
ATOM 3219 C CA . GLY A 1 416 ? 1.847 -10.907 0.120 1.00 82.56 416 GLY A CA 1
ATOM 3220 C C . GLY A 1 416 ? 1.458 -10.303 -1.233 1.00 82.56 416 GLY A C 1
ATOM 3221 O O . GLY A 1 416 ? 2.328 -10.186 -2.097 1.00 82.56 416 GLY A O 1
ATOM 3222 N N . LEU A 1 417 ? 0.182 -9.969 -1.450 1.00 85.31 417 LEU A N 1
ATOM 3223 C CA . LEU A 1 417 ? -0.293 -9.388 -2.713 1.00 85.31 417 LEU A CA 1
ATOM 3224 C C . LEU A 1 417 ? 0.331 -8.017 -2.936 1.00 85.31 417 LEU A C 1
ATOM 3226 O O . LEU A 1 417 ? 0.463 -7.250 -1.989 1.00 85.31 417 LEU A O 1
ATOM 3230 N N . ARG A 1 418 ? 0.711 -7.683 -4.172 1.00 87.69 418 ARG A N 1
ATOM 3231 C CA . ARG A 1 418 ? 1.183 -6.329 -4.489 1.00 87.69 418 ARG A CA 1
ATOM 3232 C C . ARG A 1 418 ? -0.004 -5.456 -4.845 1.00 87.69 418 ARG A C 1
ATOM 3234 O O . ARG A 1 418 ? -0.930 -5.913 -5.507 1.00 87.69 418 ARG A O 1
ATOM 3241 N N . GLY A 1 419 ? 0.023 -4.224 -4.352 1.00 80.44 419 GLY A N 1
ATOM 3242 C CA . GLY A 1 419 ? -1.107 -3.308 -4.413 1.00 80.44 419 GLY A CA 1
ATOM 3243 C C . GLY A 1 419 ? -0.918 -2.147 -5.363 1.00 80.44 419 GLY A C 1
ATOM 3244 O O . GLY A 1 419 ? 0.135 -1.952 -5.970 1.00 80.44 419 GLY A O 1
ATOM 3245 N N . ALA A 1 420 ? -1.952 -1.320 -5.429 1.00 79.75 420 ALA A N 1
ATOM 3246 C CA . ALA A 1 420 ? -1.931 -0.097 -6.212 1.00 79.75 420 ALA A CA 1
ATOM 3247 C C . ALA A 1 420 ? -0.943 0.948 -5.697 1.00 79.75 420 ALA A C 1
ATOM 3249 O O . ALA A 1 420 ? -0.455 1.739 -6.494 1.00 79.75 420 ALA A O 1
ATOM 3250 N N . VAL A 1 421 ? -0.579 0.908 -4.409 1.00 85.38 421 VAL A N 1
ATOM 3251 C CA . VAL A 1 421 ? 0.492 1.748 -3.853 1.00 85.38 421 VAL A CA 1
ATOM 3252 C C . VAL A 1 421 ? 1.808 1.518 -4.602 1.00 85.38 421 VAL A C 1
ATOM 3254 O O . VAL A 1 421 ? 2.500 2.477 -4.928 1.00 85.38 421 VAL A O 1
ATOM 3257 N N . ALA A 1 422 ? 2.129 0.272 -4.971 1.00 89.62 422 ALA A N 1
ATOM 3258 C CA . ALA A 1 422 ? 3.330 -0.021 -5.751 1.00 89.62 422 ALA A CA 1
ATOM 3259 C C . ALA A 1 422 ? 3.271 0.626 -7.147 1.00 89.62 422 ALA A C 1
ATOM 3261 O O . ALA A 1 422 ? 4.243 1.224 -7.599 1.00 89.62 422 ALA A O 1
ATOM 3262 N N . VAL A 1 423 ? 2.121 0.565 -7.823 1.00 87.75 423 VAL A N 1
ATOM 3263 C CA . VAL A 1 423 ? 1.942 1.241 -9.121 1.00 87.75 423 VAL A CA 1
ATOM 3264 C C . VAL A 1 423 ? 2.013 2.753 -8.970 1.00 87.75 423 VAL A C 1
ATOM 3266 O O . VAL A 1 423 ? 2.627 3.418 -9.802 1.00 87.75 423 VAL A O 1
ATOM 3269 N N . ALA A 1 424 ? 1.451 3.279 -7.883 1.00 84.50 424 ALA A N 1
ATOM 3270 C CA . ALA A 1 424 ? 1.481 4.694 -7.584 1.00 84.50 424 ALA A CA 1
ATOM 3271 C C . ALA A 1 424 ? 2.917 5.213 -7.422 1.00 84.50 424 ALA A C 1
ATOM 3273 O O . ALA A 1 424 ? 3.280 6.212 -8.028 1.00 84.50 424 ALA A O 1
ATOM 3274 N N . LEU A 1 425 ? 3.754 4.496 -6.674 1.00 86.81 425 LEU A N 1
ATOM 3275 C CA . LEU A 1 425 ? 5.165 4.847 -6.506 1.00 86.81 425 LEU A CA 1
ATOM 3276 C C . LEU A 1 425 ? 5.982 4.633 -7.787 1.00 86.81 425 LEU A C 1
ATOM 3278 O O . LEU A 1 425 ? 6.948 5.348 -8.043 1.00 86.81 425 LEU A O 1
ATOM 3282 N N . ALA A 1 426 ? 5.612 3.650 -8.611 1.00 88.94 426 ALA A N 1
ATOM 3283 C CA . ALA A 1 426 ? 6.357 3.334 -9.823 1.00 88.94 426 ALA A CA 1
ATOM 3284 C C . ALA A 1 426 ? 6.346 4.467 -10.852 1.00 88.94 426 ALA A C 1
ATOM 3286 O O . ALA A 1 426 ? 7.310 4.607 -11.601 1.00 88.94 426 ALA A O 1
ATOM 3287 N N . SER A 1 427 ? 5.294 5.275 -10.929 1.00 84.38 427 SER A N 1
ATOM 3288 C CA . SER A 1 427 ? 5.256 6.373 -11.901 1.00 84.38 427 SER A CA 1
ATOM 3289 C C . SER A 1 427 ? 6.136 7.560 -11.546 1.00 84.38 427 SER A C 1
ATOM 3291 O O . SER A 1 427 ? 6.673 8.194 -12.454 1.00 84.38 427 SER A O 1
ATOM 3293 N N . GLU A 1 428 ? 6.303 7.823 -10.248 1.00 83.06 428 GLU A N 1
ATOM 3294 C CA . GLU A 1 428 ? 7.123 8.904 -9.727 1.00 83.06 428 GLU A CA 1
ATOM 3295 C C . GLU A 1 428 ? 8.592 8.634 -10.066 1.00 83.06 428 GLU A C 1
ATOM 3297 O O . GLU A 1 428 ? 9.398 9.558 -10.200 1.00 83.06 428 GLU A O 1
ATOM 3302 N N . VAL A 1 429 ? 8.936 7.361 -10.315 1.00 84.69 429 VAL A N 1
ATOM 3303 C CA . VAL A 1 429 ? 10.230 6.970 -10.870 1.00 84.69 429 VAL A CA 1
ATOM 3304 C C . VAL A 1 429 ? 10.421 7.610 -12.236 1.00 84.69 429 VAL A C 1
ATOM 3306 O O . VAL A 1 429 ? 9.828 7.201 -13.232 1.00 84.69 429 VAL A O 1
ATOM 3309 N N . SER A 1 430 ? 11.319 8.582 -12.280 1.00 75.50 430 SER A N 1
ATOM 3310 C CA . SER A 1 430 ? 11.761 9.262 -13.494 1.00 75.50 430 SER A CA 1
ATOM 3311 C C . SER A 1 430 ? 13.135 8.751 -13.935 1.00 75.50 430 SER A C 1
ATOM 3313 O O . SER A 1 430 ? 13.911 8.260 -13.118 1.00 75.50 430 SER A O 1
ATOM 3315 N N . GLY A 1 431 ? 13.446 8.856 -15.229 1.00 76.56 431 GLY A N 1
ATOM 3316 C CA . GLY A 1 431 ? 14.732 8.444 -15.805 1.00 76.56 431 GLY A CA 1
ATOM 3317 C C . GLY A 1 431 ? 14.591 7.523 -17.017 1.00 76.56 431 GLY A C 1
ATOM 3318 O O . GLY A 1 431 ? 13.491 7.104 -17.374 1.00 76.56 431 GLY A O 1
ATOM 3319 N N . GLU A 1 432 ? 15.721 7.181 -17.637 1.00 76.62 432 GLU A N 1
ATOM 3320 C CA . GLU A 1 432 ? 15.781 6.407 -18.889 1.00 76.62 432 GLU A CA 1
ATOM 3321 C C . GLU A 1 432 ? 15.125 5.016 -18.776 1.00 76.62 432 GLU A C 1
ATOM 3323 O O . GLU A 1 432 ? 14.422 4.559 -19.684 1.00 76.62 432 GLU A O 1
ATOM 3328 N N . ASN A 1 433 ? 15.269 4.387 -17.604 1.00 82.25 433 ASN A N 1
ATOM 3329 C CA . ASN A 1 433 ? 14.645 3.108 -17.268 1.00 82.25 433 ASN A CA 1
ATOM 3330 C C . ASN A 1 433 ? 13.258 3.243 -16.607 1.00 82.25 433 ASN A C 1
ATOM 3332 O O . ASN A 1 433 ? 12.613 2.229 -16.337 1.00 82.25 433 ASN A O 1
ATOM 3336 N N . GLY A 1 434 ? 12.762 4.460 -16.356 1.00 83.69 434 GLY A N 1
ATOM 3337 C CA . GLY A 1 434 ? 11.511 4.694 -15.622 1.00 83.69 434 GLY A CA 1
ATOM 3338 C C . GLY A 1 434 ? 10.294 4.049 -16.291 1.00 83.69 434 GLY A C 1
ATOM 3339 O O . GLY A 1 434 ? 9.525 3.348 -15.640 1.00 83.69 434 GLY A O 1
ATOM 3340 N N . ALA A 1 435 ? 10.165 4.178 -17.615 1.00 84.69 435 ALA A N 1
ATOM 3341 C CA . ALA A 1 435 ? 9.072 3.560 -18.375 1.00 84.69 435 ALA A CA 1
ATOM 3342 C C . ALA A 1 435 ? 9.065 2.019 -18.287 1.00 84.69 435 ALA A C 1
ATOM 3344 O O . ALA A 1 435 ? 8.007 1.395 -18.154 1.00 84.69 435 ALA A O 1
ATOM 3345 N N . LEU A 1 436 ? 10.253 1.399 -18.302 1.00 87.62 436 LEU A N 1
ATOM 3346 C CA . LEU A 1 436 ? 10.408 -0.046 -18.131 1.00 87.62 436 LEU A CA 1
ATOM 3347 C C . LEU A 1 436 ? 9.997 -0.477 -16.715 1.00 87.62 436 LEU A C 1
ATOM 3349 O O . LEU A 1 436 ? 9.268 -1.458 -16.564 1.00 87.62 436 LEU A O 1
ATOM 3353 N N . LEU A 1 437 ? 10.433 0.259 -15.688 1.00 88.62 437 LEU A N 1
ATOM 3354 C CA . LEU A 1 437 ? 10.102 -0.026 -14.290 1.00 88.62 437 LEU A CA 1
ATOM 3355 C C . LEU A 1 437 ? 8.597 0.100 -14.033 1.00 88.62 437 LEU A C 1
ATOM 3357 O O . LEU A 1 437 ? 8.004 -0.826 -13.486 1.00 88.62 437 LEU A O 1
ATOM 3361 N N . ARG A 1 438 ? 7.959 1.173 -14.516 1.00 88.31 438 ARG A N 1
ATOM 3362 C CA . ARG A 1 438 ? 6.499 1.374 -14.451 1.00 88.31 438 ARG A CA 1
ATOM 3363 C C . ARG A 1 438 ? 5.732 0.209 -15.057 1.00 88.31 438 ARG A C 1
ATOM 3365 O O . ARG A 1 438 ? 4.880 -0.381 -14.399 1.00 88.31 438 ARG A O 1
ATOM 3372 N N . THR A 1 439 ? 6.083 -0.156 -16.291 1.00 89.19 439 THR A N 1
ATOM 3373 C CA . THR A 1 439 ? 5.447 -1.268 -17.011 1.00 89.19 439 THR A CA 1
ATOM 3374 C C . THR A 1 439 ? 5.642 -2.588 -16.265 1.00 89.19 439 THR A C 1
ATOM 3376 O O . THR A 1 439 ? 4.708 -3.380 -16.139 1.00 89.19 439 THR A O 1
ATOM 3379 N N . THR A 1 440 ? 6.843 -2.817 -15.729 1.00 91.31 440 THR A N 1
ATOM 3380 C CA . THR A 1 440 ? 7.174 -4.042 -14.992 1.00 91.31 440 THR A CA 1
ATOM 3381 C C . THR A 1 440 ? 6.386 -4.146 -13.693 1.00 91.31 440 THR A C 1
ATOM 3383 O O . THR A 1 440 ? 5.768 -5.179 -13.448 1.00 91.31 440 THR A O 1
ATOM 3386 N N . VAL A 1 441 ? 6.352 -3.082 -12.884 1.00 92.31 441 VAL A N 1
ATOM 3387 C CA . VAL A 1 441 ? 5.590 -3.050 -11.628 1.00 92.31 441 VAL A CA 1
ATOM 3388 C C . VAL A 1 441 ? 4.103 -3.241 -11.904 1.00 92.31 441 VAL A C 1
ATOM 3390 O O . VAL A 1 441 ? 3.478 -4.078 -11.261 1.00 92.31 441 VAL A O 1
ATOM 3393 N N . LEU A 1 442 ? 3.551 -2.547 -12.902 1.00 90.06 442 LEU A N 1
ATOM 3394 C CA . LEU A 1 442 ? 2.155 -2.694 -13.312 1.00 90.06 442 LEU A CA 1
ATOM 3395 C C . LEU A 1 442 ? 1.807 -4.152 -13.655 1.00 90.06 442 LEU A C 1
ATOM 3397 O O . LEU A 1 442 ? 0.836 -4.698 -13.130 1.00 90.06 442 LEU A O 1
ATOM 3401 N N . CYS A 1 443 ? 2.634 -4.811 -14.474 1.00 91.00 443 CYS A N 1
ATOM 3402 C CA . CYS A 1 443 ? 2.435 -6.216 -14.832 1.00 91.00 443 CYS A CA 1
ATOM 3403 C C . CYS A 1 443 ? 2.560 -7.145 -13.616 1.00 91.00 443 CYS A C 1
ATOM 3405 O O . CYS A 1 443 ? 1.731 -8.034 -13.438 1.00 91.00 443 CYS A O 1
ATOM 3407 N N . VAL A 1 444 ? 3.571 -6.942 -12.766 1.00 92.56 444 VAL A N 1
ATOM 3408 C CA . VAL A 1 444 ? 3.796 -7.755 -11.559 1.00 92.56 444 VAL A CA 1
ATOM 3409 C C . VAL A 1 444 ? 2.634 -7.616 -10.576 1.00 92.56 444 VAL A C 1
ATOM 3411 O O . VAL A 1 444 ? 2.178 -8.623 -10.042 1.00 92.56 444 VAL A O 1
ATOM 3414 N N . VAL A 1 445 ? 2.104 -6.406 -10.374 1.00 91.00 445 VAL A N 1
ATOM 3415 C CA . VAL A 1 445 ? 0.937 -6.166 -9.514 1.00 91.00 445 VAL A CA 1
ATOM 3416 C C . VAL A 1 445 ? -0.277 -6.917 -10.055 1.00 91.00 445 VAL A C 1
ATOM 3418 O O . VAL A 1 445 ? -0.830 -7.747 -9.334 1.00 91.00 445 VAL A O 1
ATOM 3421 N N . VAL A 1 446 ? -0.637 -6.728 -11.331 1.00 89.31 446 VAL A N 1
ATOM 3422 C CA . VAL A 1 446 ? -1.787 -7.412 -11.955 1.00 89.31 446 VAL A CA 1
ATOM 3423 C C . VAL A 1 446 ? -1.644 -8.937 -11.891 1.00 89.31 446 VAL A C 1
ATOM 3425 O O . VAL A 1 446 ? -2.592 -9.630 -11.509 1.00 89.31 446 VAL A O 1
ATOM 3428 N N . LEU A 1 447 ? -0.461 -9.475 -12.208 1.00 90.19 447 LEU A N 1
ATOM 3429 C CA . LEU A 1 447 ? -0.187 -10.912 -12.123 1.00 90.19 447 LEU A CA 1
ATOM 3430 C C . LEU A 1 447 ? -0.277 -11.420 -10.681 1.00 90.19 447 LEU A C 1
ATOM 3432 O O . LEU A 1 447 ? -0.886 -12.461 -10.443 1.00 90.19 447 LEU A O 1
ATOM 3436 N N . SER A 1 448 ? 0.281 -10.688 -9.715 1.00 90.12 448 SER A N 1
ATOM 3437 C CA . SER A 1 448 ? 0.243 -11.078 -8.304 1.00 90.12 448 SER A CA 1
ATOM 3438 C C . SER A 1 448 ? -1.186 -11.108 -7.761 1.00 90.12 448 SER A C 1
ATOM 3440 O O . SER A 1 448 ? -1.573 -12.106 -7.157 1.00 90.12 448 SER A O 1
ATOM 3442 N N . VAL A 1 449 ? -2.003 -10.090 -8.051 1.00 86.50 449 VAL A N 1
ATOM 3443 C CA . VAL A 1 449 ? -3.406 -10.028 -7.615 1.00 86.50 449 VAL A CA 1
ATOM 3444 C C . VAL A 1 449 ? -4.226 -11.139 -8.266 1.00 86.50 449 VAL A C 1
ATOM 3446 O O . VAL A 1 449 ? -4.990 -11.822 -7.586 1.00 86.50 449 VAL A O 1
ATOM 3449 N N . THR A 1 450 ? -4.019 -11.390 -9.559 1.00 86.06 450 THR A N 1
ATOM 3450 C CA . THR A 1 450 ? -4.752 -12.435 -10.287 1.00 86.06 450 THR A CA 1
ATOM 3451 C C . THR A 1 450 ? -4.398 -13.837 -9.781 1.00 86.06 450 THR A C 1
ATOM 3453 O O . THR A 1 450 ? -5.292 -14.641 -9.517 1.00 86.06 450 THR A O 1
ATOM 3456 N N . ILE A 1 451 ? -3.105 -14.138 -9.613 1.00 88.12 451 ILE A N 1
ATOM 3457 C CA . ILE A 1 451 ? -2.628 -15.474 -9.228 1.00 88.12 451 ILE A CA 1
ATOM 3458 C C . ILE A 1 451 ? -2.849 -15.723 -7.735 1.00 88.12 451 ILE A C 1
ATOM 3460 O O . ILE A 1 451 ? -3.532 -16.676 -7.360 1.00 88.12 451 ILE A O 1
ATOM 3464 N N . PHE A 1 452 ? -2.277 -14.890 -6.867 1.00 87.00 452 PHE A N 1
ATOM 3465 C CA . PHE A 1 452 ? -2.316 -15.117 -5.423 1.00 87.00 452 PHE A CA 1
ATOM 3466 C C . PHE A 1 452 ? -3.685 -14.739 -4.842 1.00 87.00 452 PHE A C 1
ATOM 3468 O O . PHE A 1 452 ? -4.228 -15.484 -4.027 1.00 87.00 452 PHE A O 1
ATOM 3475 N N . GLY A 1 453 ? -4.309 -13.655 -5.317 1.00 82.25 453 GLY A N 1
ATOM 3476 C CA . GLY A 1 453 ? -5.625 -13.221 -4.835 1.00 82.25 453 GLY A CA 1
ATOM 3477 C C . GLY A 1 453 ? -6.718 -14.219 -5.213 1.00 82.25 453 GLY A C 1
ATOM 3478 O O . GLY A 1 453 ? -7.490 -14.642 -4.354 1.00 82.25 453 GLY A O 1
ATOM 3479 N N . GLY A 1 454 ? -6.704 -14.718 -6.455 1.00 82.19 454 GLY A N 1
ATOM 3480 C CA . GLY A 1 454 ? -7.625 -15.768 -6.906 1.00 82.19 454 GLY A CA 1
ATOM 3481 C C . GLY A 1 454 ? -7.461 -17.104 -6.167 1.00 82.19 454 GLY A C 1
ATOM 3482 O O . GLY A 1 454 ? -8.434 -17.823 -5.951 1.00 82.19 454 GLY A O 1
ATOM 3483 N N . THR A 1 455 ? -6.245 -17.439 -5.724 1.00 86.94 455 THR A N 1
ATOM 3484 C CA . THR A 1 455 ? -5.953 -18.708 -5.027 1.00 86.94 455 THR A CA 1
ATOM 3485 C C . THR A 1 455 ? -6.054 -18.625 -3.501 1.00 86.94 455 THR A C 1
ATOM 3487 O O . THR A 1 455 ? -6.079 -19.665 -2.837 1.00 86.94 455 THR A O 1
ATOM 3490 N N . THR A 1 456 ? -6.182 -17.424 -2.926 1.00 85.12 456 THR A N 1
ATOM 3491 C CA . THR A 1 456 ? -6.254 -17.200 -1.469 1.00 85.12 456 THR A CA 1
ATOM 3492 C C . THR A 1 456 ? -7.353 -18.037 -0.791 1.00 85.12 456 THR A C 1
ATOM 3494 O O . THR A 1 456 ? -7.042 -18.728 0.183 1.00 85.12 456 THR A O 1
ATOM 3497 N N . PRO A 1 457 ? -8.607 -18.099 -1.297 1.00 81.88 457 PRO A N 1
ATOM 3498 C CA . PRO A 1 457 ? -9.660 -18.885 -0.647 1.00 81.88 457 PRO A CA 1
ATOM 3499 C C . PRO A 1 457 ? -9.347 -20.389 -0.594 1.00 81.88 457 PRO A C 1
ATOM 3501 O O . PRO A 1 457 ? -9.679 -21.066 0.379 1.00 81.88 457 PRO A O 1
ATOM 3504 N N . GLN A 1 458 ? -8.680 -20.917 -1.625 1.00 85.38 458 GLN A N 1
ATOM 3505 C CA . GLN A 1 458 ? -8.297 -22.330 -1.704 1.00 85.38 458 GLN A CA 1
ATOM 3506 C C . GLN A 1 458 ? -7.180 -22.664 -0.711 1.00 85.38 458 GLN A C 1
ATOM 3508 O O . GLN A 1 458 ? -7.182 -23.738 -0.108 1.00 85.38 458 GLN A O 1
ATOM 3513 N N . VAL A 1 459 ? -6.231 -21.745 -0.530 1.00 87.00 459 VAL A N 1
ATOM 3514 C CA . VAL A 1 459 ? -5.117 -21.908 0.410 1.00 87.00 459 VAL A CA 1
ATOM 3515 C C . VAL A 1 459 ? -5.610 -21.892 1.853 1.00 87.00 459 VAL A C 1
ATOM 3517 O O . VAL A 1 459 ? -5.216 -22.766 2.623 1.00 87.00 459 VAL A O 1
ATOM 3520 N N . VAL A 1 460 ? -6.540 -20.997 2.199 1.00 83.81 460 VAL A N 1
ATOM 3521 C CA . VAL A 1 460 ? -7.160 -20.964 3.538 1.00 83.81 460 VAL A CA 1
ATOM 3522 C C . VAL A 1 460 ? -7.842 -22.297 3.867 1.00 83.81 460 VAL A C 1
ATOM 3524 O O . VAL A 1 460 ? -7.658 -22.828 4.962 1.00 83.81 460 VAL A O 1
ATOM 3527 N N . GLN A 1 461 ? -8.575 -22.878 2.909 1.00 82.31 461 GLN A N 1
ATOM 3528 C CA . GLN A 1 461 ? -9.227 -24.182 3.084 1.00 82.31 461 GLN A CA 1
ATOM 3529 C C . GLN A 1 461 ? -8.217 -25.328 3.227 1.00 82.31 461 GLN A C 1
ATOM 3531 O O . GLN A 1 461 ? -8.380 -26.180 4.098 1.00 82.31 461 GLN A O 1
ATOM 3536 N N . LYS A 1 462 ? -7.157 -25.348 2.406 1.00 87.19 462 LYS A N 1
ATOM 3537 C CA . LYS A 1 462 ? -6.121 -26.395 2.451 1.00 87.19 462 LYS A CA 1
ATOM 3538 C C . LYS A 1 462 ? -5.270 -26.352 3.718 1.00 87.19 462 LYS A C 1
ATOM 3540 O O . LYS A 1 462 ? -4.886 -27.404 4.213 1.00 87.19 462 LYS A O 1
ATOM 3545 N N . LEU A 1 463 ? -4.972 -25.159 4.231 1.00 83.06 463 LEU A N 1
ATOM 3546 C CA . LEU A 1 463 ? -4.183 -24.977 5.452 1.00 83.06 463 LEU A CA 1
ATOM 3547 C C . LEU A 1 463 ? -4.975 -25.301 6.730 1.00 83.06 463 LEU A C 1
ATOM 3549 O O . LEU A 1 463 ? -4.390 -25.309 7.808 1.00 83.06 463 LEU A O 1
ATOM 3553 N N . GLY A 1 464 ? -6.285 -25.562 6.636 1.00 78.06 464 GLY A N 1
ATOM 3554 C CA . GLY A 1 464 ? -7.114 -25.896 7.796 1.00 78.06 464 GLY A CA 1
ATOM 3555 C C . GLY A 1 464 ? -7.208 -24.762 8.823 1.00 78.06 464 GLY A C 1
ATOM 3556 O O . GLY A 1 464 ? -7.386 -25.024 10.013 1.00 78.06 464 GLY A O 1
ATOM 3557 N N . ILE A 1 465 ? -7.064 -23.506 8.381 1.00 78.38 465 ILE A N 1
ATOM 3558 C CA . ILE A 1 465 ? -7.130 -22.336 9.263 1.00 78.38 465 ILE A CA 1
ATOM 3559 C C . ILE A 1 465 ? -8.530 -22.271 9.881 1.00 78.38 465 ILE A C 1
ATOM 3561 O O . ILE A 1 465 ? -9.540 -22.458 9.195 1.00 78.38 465 ILE A O 1
ATOM 3565 N N . ARG A 1 466 ? -8.603 -22.005 11.190 1.00 71.69 466 ARG A N 1
ATOM 3566 C CA . ARG A 1 466 ? -9.877 -21.895 11.909 1.00 71.69 466 ARG A CA 1
ATOM 3567 C C . ARG A 1 466 ? -10.723 -20.777 11.296 1.00 71.69 466 ARG A C 1
ATOM 3569 O O . ARG A 1 466 ? -10.329 -19.612 11.297 1.00 71.69 466 ARG A O 1
ATOM 3576 N N . THR A 1 467 ? -11.885 -21.158 10.778 1.00 71.88 467 THR A N 1
ATOM 3577 C CA . THR A 1 467 ? -12.880 -20.285 10.143 1.00 71.88 467 THR A CA 1
ATOM 3578 C C . THR A 1 467 ? -14.202 -20.369 10.904 1.00 71.88 467 THR A C 1
ATOM 3580 O O . THR A 1 467 ? -14.459 -21.342 11.613 1.00 71.88 467 THR A O 1
ATOM 3583 N N . GLY A 1 468 ? -15.046 -19.341 10.793 1.00 60.09 468 GLY A N 1
ATOM 3584 C CA . GLY A 1 468 ? -16.361 -19.310 11.445 1.00 60.09 468 GLY A CA 1
ATOM 3585 C C . GLY A 1 468 ? -16.355 -18.855 12.908 1.00 60.09 468 GLY A C 1
ATOM 3586 O O . GLY A 1 468 ? -17.367 -19.003 13.590 1.00 60.09 468 GLY A O 1
ATOM 3587 N N . VAL A 1 469 ? -15.256 -18.275 13.398 1.00 59.75 469 VAL A N 1
ATOM 3588 C CA . VAL A 1 469 ? -15.224 -17.663 14.734 1.00 59.75 469 VAL A CA 1
ATOM 3589 C C . VAL A 1 469 ? -15.992 -16.340 14.661 1.00 59.75 469 VAL A C 1
ATOM 3591 O O . VAL A 1 469 ? -15.613 -15.443 13.910 1.00 59.75 469 VAL A O 1
ATOM 3594 N N . GLY A 1 470 ? -17.102 -16.217 15.394 1.00 47.19 470 GLY A N 1
ATOM 3595 C CA . GLY A 1 470 ? -17.796 -14.935 15.537 1.00 47.19 470 GLY A CA 1
ATOM 3596 C C . GLY A 1 470 ? -16.844 -13.900 16.137 1.00 47.19 470 GLY A C 1
ATOM 3597 O O . GLY A 1 470 ? -16.181 -14.185 17.134 1.00 47.19 470 GLY A O 1
ATOM 3598 N N . GLN A 1 471 ? -16.731 -12.720 15.519 1.00 49.44 471 GLN A N 1
ATOM 3599 C CA . GLN A 1 471 ? -16.004 -11.619 16.146 1.00 49.44 471 GLN A CA 1
ATOM 3600 C C . GLN A 1 471 ? -16.735 -11.255 17.449 1.00 49.44 471 GLN A C 1
ATOM 3602 O O . GLN A 1 471 ? -17.948 -11.060 17.407 1.00 49.44 471 GLN A O 1
ATOM 3607 N N . PRO A 1 472 ? -16.035 -11.156 18.592 1.00 43.50 472 PRO A N 1
ATOM 3608 C CA . PRO A 1 472 ? -16.664 -10.982 19.904 1.00 43.50 472 PRO A CA 1
ATOM 3609 C C . PRO A 1 472 ? -17.441 -9.665 20.091 1.00 43.50 472 PRO A C 1
ATOM 3611 O O . PRO A 1 472 ? -18.094 -9.515 21.112 1.00 43.50 472 PRO A O 1
ATOM 3614 N N . ASP A 1 473 ? -17.423 -8.752 19.113 1.00 44.66 473 ASP A N 1
ATOM 3615 C CA . ASP A 1 473 ? -18.064 -7.435 19.212 1.00 44.66 473 ASP A CA 1
ATOM 3616 C C . ASP A 1 473 ? -19.274 -7.267 18.266 1.00 44.66 473 ASP A C 1
ATOM 3618 O O . ASP A 1 473 ? -19.846 -6.183 18.204 1.00 44.66 473 ASP A O 1
ATOM 3622 N N . SER A 1 474 ? -19.690 -8.294 17.507 1.00 39.62 474 SER A N 1
ATOM 3623 C CA . SER A 1 474 ? -20.948 -8.213 16.733 1.00 39.62 474 SER A CA 1
ATOM 3624 C C . SER A 1 474 ? -22.194 -8.538 17.566 1.00 39.62 474 SER A C 1
ATOM 3626 O O . SER A 1 474 ? -23.285 -8.585 17.012 1.00 39.62 474 SER A O 1
ATOM 3628 N N . SER A 1 475 ? -22.036 -8.810 18.863 1.00 32.19 475 SER A N 1
ATOM 3629 C CA . SER A 1 475 ? -23.123 -9.189 19.775 1.00 32.19 475 SER A CA 1
ATOM 3630 C C . SER A 1 475 ? -23.618 -8.062 20.688 1.00 32.19 475 SER A C 1
ATOM 3632 O O . SER A 1 475 ? -24.535 -8.310 21.457 1.00 32.19 475 SER A O 1
ATOM 3634 N N . ASP A 1 476 ? -23.066 -6.847 20.595 1.00 39.94 476 ASP A N 1
ATOM 3635 C CA . ASP A 1 476 ? -23.487 -5.712 21.442 1.00 39.94 476 ASP A CA 1
ATOM 3636 C C . ASP A 1 476 ? -24.339 -4.661 20.697 1.00 39.94 476 ASP A C 1
ATOM 3638 O O . ASP A 1 476 ? -24.725 -3.653 21.290 1.00 39.94 476 ASP A O 1
ATOM 3642 N N . ASP A 1 477 ? -24.637 -4.868 19.409 1.00 44.75 477 ASP A N 1
ATOM 3643 C CA . ASP A 1 477 ? -25.312 -3.870 18.559 1.00 44.75 477 ASP A CA 1
ATOM 3644 C C . ASP A 1 477 ? -26.726 -4.273 18.081 1.00 44.75 477 ASP A C 1
ATOM 3646 O O . ASP A 1 477 ? -27.304 -3.545 17.272 1.00 44.75 477 ASP A O 1
ATOM 3650 N N . ASP A 1 478 ? -27.317 -5.354 18.600 1.00 45.38 478 ASP A N 1
ATOM 3651 C CA . ASP A 1 478 ? -28.710 -5.730 18.306 1.00 45.38 478 ASP A CA 1
ATOM 3652 C C . ASP A 1 478 ? -29.470 -5.975 19.618 1.00 45.38 478 ASP A C 1
ATOM 3654 O O . ASP A 1 478 ? -29.304 -7.012 20.248 1.00 45.38 478 ASP A O 1
ATOM 3658 N N . ASP A 1 479 ? -30.155 -4.929 20.095 1.00 43.44 479 ASP A N 1
ATOM 3659 C CA . ASP A 1 479 ? -31.452 -4.963 20.795 1.00 43.44 479 ASP A CA 1
ATOM 3660 C C . ASP A 1 479 ? -31.717 -3.597 21.458 1.00 43.44 479 ASP A C 1
ATOM 3662 O O . ASP A 1 479 ? -31.027 -3.159 22.384 1.00 43.44 479 ASP A O 1
ATOM 3666 N N . GLY A 1 480 ? -32.730 -2.891 20.951 1.00 36.41 480 GLY A N 1
ATOM 3667 C CA . GLY A 1 480 ? -33.208 -1.622 21.500 1.00 36.41 480 GLY A CA 1
ATOM 3668 C C . GLY A 1 480 ? -33.860 -0.736 20.445 1.00 36.41 480 GLY A C 1
ATOM 3669 O O . GLY A 1 480 ? -33.329 0.326 20.114 1.00 36.41 480 GLY A O 1
ATOM 3670 N N . GLU A 1 481 ? -34.989 -1.183 19.892 1.00 39.06 481 GLU A N 1
ATOM 3671 C CA . GLU A 1 481 ? -35.944 -0.296 19.225 1.00 39.06 481 GLU A CA 1
ATOM 3672 C C . GLU A 1 481 ? -36.498 0.705 20.254 1.00 39.06 481 GLU A C 1
ATOM 3674 O O . GLU A 1 481 ? -37.349 0.364 21.069 1.00 39.06 481 GLU A O 1
ATOM 3679 N N . ASP A 1 482 ? -36.016 1.950 20.224 1.00 37.72 482 ASP A N 1
ATOM 3680 C CA . ASP A 1 482 ? -36.692 3.082 20.866 1.00 37.72 482 ASP A CA 1
ATOM 3681 C C . ASP A 1 482 ? -37.806 3.582 19.925 1.00 37.72 482 ASP A C 1
ATOM 3683 O O . ASP A 1 482 ? -37.550 4.341 18.985 1.00 37.72 482 ASP A O 1
ATOM 3687 N N . GLY A 1 483 ? -39.042 3.144 20.171 1.00 31.42 483 GLY A N 1
ATOM 3688 C CA . GLY A 1 483 ? -40.268 3.800 19.700 1.00 31.42 483 GLY A CA 1
ATOM 3689 C C . GLY A 1 483 ? -40.910 4.596 20.849 1.00 31.42 483 GLY A C 1
ATOM 3690 O O . GLY A 1 483 ? -40.849 4.134 21.987 1.00 31.42 483 GLY A O 1
ATOM 3691 N N . PRO A 1 484 ? -41.488 5.790 20.607 1.00 42.78 484 PRO A N 1
ATOM 3692 C CA . PRO A 1 484 ? -42.053 6.616 21.669 1.00 42.78 484 PRO A CA 1
ATOM 3693 C C . PRO A 1 484 ? -43.418 6.085 22.138 1.00 42.78 484 PRO A C 1
ATOM 3695 O O . PRO A 1 484 ? -44.145 5.446 21.380 1.00 42.78 484 PRO A O 1
ATOM 3698 N N . ASP A 1 485 ? -43.732 6.381 23.397 1.00 35.84 485 ASP A N 1
ATOM 3699 C CA . ASP A 1 485 ? -44.887 5.950 24.192 1.00 35.84 485 ASP A CA 1
ATOM 3700 C C . ASP A 1 485 ? -46.251 5.916 23.469 1.00 35.84 485 ASP A C 1
ATOM 3702 O O . ASP A 1 485 ? -46.639 6.876 22.801 1.00 35.84 485 ASP A O 1
ATOM 3706 N N . GLY A 1 486 ? -47.044 4.861 23.721 1.00 30.42 486 GLY A N 1
ATOM 3707 C CA . GLY A 1 486 ? -48.484 4.850 23.429 1.00 30.42 486 GLY A CA 1
ATOM 3708 C C . GLY A 1 486 ? -49.142 3.464 23.360 1.00 30.42 486 GLY A C 1
ATOM 3709 O O . GLY A 1 486 ? -49.037 2.784 22.351 1.00 30.42 486 GLY A O 1
ATOM 3710 N N . GLU A 1 487 ? -49.881 3.111 24.418 1.00 29.36 487 GLU A N 1
ATOM 3711 C CA . GLU A 1 487 ? -50.987 2.128 24.472 1.00 29.36 487 GLU A CA 1
ATOM 3712 C C . GLU A 1 487 ? -50.713 0.626 24.210 1.00 29.36 487 GLU A C 1
ATOM 3714 O O . GLU A 1 487 ? -50.589 0.139 23.092 1.00 29.36 487 GLU A O 1
ATOM 3719 N N . ALA A 1 488 ? -50.824 -0.164 25.284 1.00 28.83 488 ALA A N 1
ATOM 3720 C CA . ALA A 1 488 ? -51.354 -1.531 25.215 1.00 28.83 488 ALA A CA 1
ATOM 3721 C C . ALA A 1 488 ? -52.883 -1.451 24.957 1.00 28.83 488 ALA A C 1
ATOM 3723 O O . ALA A 1 488 ? -53.494 -0.527 25.504 1.00 28.83 488 ALA A O 1
ATOM 3724 N N . PRO A 1 489 ? -53.556 -2.419 24.275 1.00 40.53 489 PRO A N 1
ATOM 3725 C CA . PRO A 1 489 ? -53.576 -3.800 24.780 1.00 40.53 489 PRO A CA 1
ATOM 3726 C C . PRO A 1 489 ? -53.861 -4.974 23.789 1.00 40.53 489 PRO A C 1
ATOM 3728 O O . PRO A 1 489 ? -54.417 -4.816 22.710 1.00 40.53 489 PRO A O 1
ATOM 3731 N N . ARG A 1 490 ? -53.641 -6.190 24.331 1.00 27.70 490 ARG A N 1
ATOM 3732 C CA . ARG A 1 490 ? -54.286 -7.514 24.082 1.00 27.70 490 ARG A CA 1
ATOM 3733 C C . ARG A 1 490 ? -53.637 -8.546 23.137 1.00 27.70 490 ARG A C 1
ATOM 3735 O O . ARG A 1 490 ? -53.621 -8.414 21.924 1.00 27.70 490 ARG A O 1
ATOM 3742 N N . LEU A 1 491 ? -53.260 -9.656 23.791 1.00 30.30 491 LEU A N 1
ATOM 3743 C CA . LEU A 1 491 ? -53.337 -11.078 23.410 1.00 30.30 491 LEU A CA 1
ATOM 3744 C C . LEU A 1 491 ? -53.745 -11.425 21.962 1.00 30.30 491 LEU A C 1
ATOM 3746 O O . LEU A 1 491 ? -54.906 -11.265 21.593 1.00 30.30 491 LEU A O 1
ATOM 3750 N N . SER A 1 492 ? -52.874 -12.157 21.258 1.00 25.44 492 SER A N 1
ATOM 3751 C CA . SER A 1 492 ? -53.166 -13.522 20.768 1.00 25.44 492 SER A CA 1
ATOM 3752 C C . SER A 1 492 ? -51.937 -14.175 20.106 1.00 25.44 492 SER A C 1
ATOM 3754 O O . SER A 1 492 ? -51.122 -13.489 19.502 1.00 25.44 492 SER A O 1
ATOM 3756 N N . SER A 1 493 ? -51.852 -15.512 20.230 1.00 28.30 493 SER A N 1
ATOM 3757 C CA . SER A 1 493 ? -50.925 -16.477 19.585 1.00 28.30 493 SER A CA 1
ATOM 3758 C C . SER A 1 493 ? -49.429 -16.324 19.928 1.00 28.30 493 SER A C 1
ATOM 3760 O O . SER A 1 493 ? -48.810 -15.352 19.534 1.00 28.30 493 SER A O 1
ATOM 3762 N N . VAL A 1 494 ? -48.729 -17.179 20.694 1.00 34.00 494 VAL A N 1
ATOM 3763 C CA . VAL A 1 494 ? -48.705 -18.658 20.824 1.00 34.00 494 VAL A CA 1
ATOM 3764 C C . VAL A 1 494 ? -48.786 -19.364 19.473 1.00 34.00 494 VAL A C 1
ATOM 3766 O O . VAL A 1 494 ? -49.782 -19.208 18.780 1.00 34.00 494 VAL A O 1
ATOM 3769 N N . LEU A 1 495 ? -47.775 -20.204 19.190 1.00 28.00 495 LEU A N 1
ATOM 3770 C CA . LEU A 1 495 ? -47.380 -20.813 17.902 1.00 28.00 495 LEU A CA 1
ATOM 3771 C C 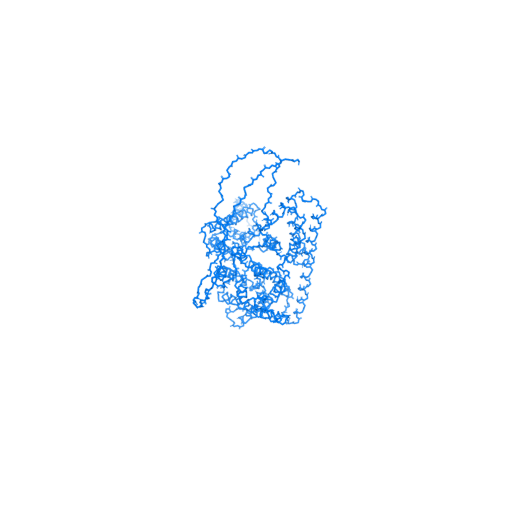. LEU A 1 495 ? -46.421 -19.852 17.173 1.00 28.00 495 LEU A C 1
ATOM 3773 O O . LEU A 1 495 ? -46.861 -18.868 16.606 1.00 28.00 495 LEU A O 1
ATOM 3777 N N . TRP A 1 496 ? -45.093 -19.977 17.228 1.00 24.70 496 TRP A N 1
ATOM 3778 C CA . TRP A 1 496 ? -44.277 -21.148 16.908 1.00 24.70 496 TRP A CA 1
ATOM 3779 C C . TRP A 1 496 ? -42.921 -21.078 17.634 1.00 24.70 496 TRP A C 1
ATOM 3781 O O . TRP A 1 496 ? -42.046 -20.306 17.257 1.00 24.70 496 TRP A O 1
ATOM 3791 N N . ALA A 1 497 ? -42.720 -21.919 18.649 1.00 25.97 497 ALA A N 1
ATOM 3792 C CA . ALA A 1 497 ? -41.402 -22.208 19.210 1.00 25.97 497 ALA A CA 1
ATOM 3793 C C . ALA A 1 497 ? -41.269 -23.726 19.360 1.00 25.97 497 ALA A C 1
ATOM 3795 O O . ALA A 1 497 ? -41.692 -24.308 20.354 1.00 25.97 497 ALA A O 1
ATOM 3796 N N . SER A 1 498 ? -40.739 -24.378 18.326 1.00 27.09 498 SER A N 1
ATOM 3797 C CA . SER A 1 498 ? -40.262 -25.761 18.392 1.00 27.09 498 SER A CA 1
ATOM 3798 C C . SER A 1 498 ? -39.364 -26.051 17.190 1.00 27.09 498 SER A C 1
ATOM 3800 O O . SER A 1 498 ? -39.807 -26.635 16.204 1.00 27.09 498 SER A O 1
ATOM 3802 N N . SER A 1 499 ? -38.092 -25.671 17.288 1.00 28.00 499 SER A N 1
ATOM 3803 C CA . SER A 1 499 ? -36.994 -26.423 16.670 1.00 28.00 499 SER A CA 1
ATOM 3804 C C . SER A 1 499 ? -35.646 -25.877 17.144 1.00 28.00 499 SER A C 1
ATOM 3806 O O . SER A 1 499 ? -35.369 -24.696 16.967 1.00 28.00 499 SER A O 1
ATOM 3808 N N . ASN A 1 500 ? -34.818 -26.788 17.664 1.00 28.59 500 ASN A N 1
ATOM 3809 C CA . ASN A 1 500 ? -33.380 -26.686 17.955 1.00 28.59 500 ASN A CA 1
ATOM 3810 C C . ASN A 1 500 ? -32.952 -26.182 19.344 1.00 28.59 500 ASN A C 1
ATOM 3812 O O . ASN A 1 500 ? -32.476 -25.064 19.515 1.00 28.59 500 ASN A O 1
ATOM 3816 N N . MET A 1 501 ? -32.974 -27.110 20.309 1.00 29.81 501 MET A N 1
ATOM 3817 C CA . MET A 1 501 ? -31.915 -27.215 21.322 1.00 29.81 501 MET A CA 1
ATOM 3818 C C . MET A 1 501 ? -30.756 -28.098 20.802 1.00 29.81 501 MET A C 1
ATOM 3820 O O . MET A 1 501 ? -30.981 -28.941 19.930 1.00 29.81 501 MET A O 1
ATOM 3824 N N . PRO A 1 502 ? -29.522 -27.922 21.313 1.00 29.78 502 PRO A N 1
ATOM 3825 C CA . PRO A 1 502 ? -28.322 -28.571 20.791 1.00 29.78 502 PRO A CA 1
ATOM 3826 C C . PRO A 1 502 ? -28.188 -30.038 21.225 1.00 29.78 502 PRO A C 1
ATOM 3828 O O . PRO A 1 502 ? -28.409 -30.402 22.380 1.00 29.78 502 PRO A O 1
ATOM 3831 N N . VAL A 1 503 ? -27.757 -30.871 20.276 1.00 32.19 503 VAL A N 1
ATOM 3832 C CA . VAL A 1 503 ? -27.437 -32.292 20.450 1.00 32.19 503 VAL A CA 1
ATOM 3833 C C . VAL A 1 503 ? -26.113 -32.441 21.204 1.00 32.19 503 VAL A C 1
ATOM 3835 O O . VAL A 1 503 ? -25.063 -31.996 20.742 1.00 32.19 503 VAL A O 1
ATOM 3838 N N . ARG A 1 504 ? -26.164 -33.103 22.363 1.00 27.03 504 ARG A N 1
ATOM 3839 C CA . ARG A 1 504 ? -25.004 -33.609 23.107 1.00 27.03 504 ARG A CA 1
ATOM 3840 C C . ARG A 1 504 ? -24.718 -35.031 22.609 1.00 27.03 504 ARG A C 1
ATOM 3842 O O . ARG A 1 504 ? -25.617 -35.866 22.600 1.00 27.03 504 ARG A O 1
ATOM 3849 N N . ALA A 1 505 ? -23.494 -35.278 22.148 1.00 31.30 505 ALA A N 1
ATOM 3850 C CA . ALA A 1 505 ? -23.058 -36.558 21.588 1.00 31.30 505 ALA A CA 1
ATOM 3851 C C . ALA A 1 505 ? -23.080 -37.702 22.626 1.00 31.30 505 ALA A C 1
ATOM 3853 O O . ALA A 1 505 ? -22.699 -37.459 23.776 1.00 31.30 505 ALA A O 1
ATOM 3854 N N . PRO A 1 506 ? -23.445 -38.941 22.241 1.00 32.91 506 PRO A N 1
ATOM 3855 C CA . PRO A 1 506 ? -23.172 -40.124 23.041 1.00 32.91 506 PRO A CA 1
ATOM 3856 C C . PRO A 1 506 ? -21.820 -40.741 22.652 1.00 32.91 506 PRO A C 1
ATOM 3858 O O . PRO A 1 506 ? -21.471 -40.838 21.475 1.00 32.91 506 PRO A O 1
ATOM 3861 N N . ALA A 1 507 ? -21.073 -41.163 23.668 1.00 31.61 507 ALA A N 1
ATOM 3862 C CA . ALA A 1 507 ? -19.965 -42.096 23.538 1.00 31.61 507 ALA A CA 1
ATOM 3863 C C . ALA A 1 507 ? -20.517 -43.531 23.596 1.00 31.61 507 ALA A C 1
ATOM 3865 O O . ALA A 1 507 ? -21.328 -43.837 24.466 1.00 31.61 507 ALA A O 1
ATOM 3866 N N . GLY A 1 508 ? -20.054 -44.384 22.690 1.00 28.75 508 GLY A N 1
ATOM 3867 C CA . GLY A 1 508 ? -20.059 -45.846 22.791 1.00 28.75 508 GLY A CA 1
ATOM 3868 C C . GLY A 1 508 ? -18.712 -46.319 22.243 1.00 28.75 508 GLY A C 1
ATOM 3869 O O . GLY A 1 508 ? -18.035 -45.555 21.554 1.00 28.75 508 GLY A O 1
ATOM 3870 N N . ASP A 1 509 ? -18.205 -47.509 22.493 1.00 30.59 509 ASP A N 1
ATOM 3871 C CA . ASP A 1 509 ? -18.514 -48.639 23.369 1.00 30.59 509 ASP A CA 1
ATOM 3872 C C . ASP A 1 509 ? -17.181 -49.406 23.414 1.00 30.59 509 ASP A C 1
ATOM 3874 O O . ASP A 1 509 ? -16.467 -49.383 22.416 1.00 30.59 509 ASP A O 1
ATOM 3878 N N . ASP A 1 510 ? -16.840 -50.083 24.514 1.00 29.20 510 ASP A N 1
ATOM 3879 C CA . ASP A 1 510 ? -16.047 -51.322 24.440 1.00 29.20 510 ASP A CA 1
ATOM 3880 C C . ASP A 1 510 ? -16.095 -52.107 25.769 1.00 29.20 510 ASP A C 1
ATOM 3882 O O . ASP A 1 510 ? -15.466 -51.772 26.769 1.00 29.20 510 ASP A O 1
ATOM 3886 N N . ALA A 1 511 ? -16.898 -53.174 25.723 1.00 29.33 511 ALA A N 1
ATOM 3887 C CA . ALA A 1 511 ? -16.632 -54.535 26.197 1.00 29.33 511 ALA A CA 1
ATOM 3888 C C . ALA A 1 511 ? -16.239 -54.844 27.672 1.00 29.33 511 ALA A C 1
ATOM 3890 O O . ALA A 1 511 ? -15.092 -54.746 28.086 1.00 29.33 511 ALA A O 1
ATOM 3891 N N . CYS A 1 512 ? -17.196 -55.513 28.338 1.00 26.20 512 CYS A N 1
ATOM 3892 C CA . CYS A 1 512 ? -17.087 -56.812 29.037 1.00 26.20 512 CYS A CA 1
ATOM 3893 C C . CYS A 1 512 ? -16.263 -57.014 30.337 1.00 26.20 512 CYS A C 1
ATOM 3895 O O . CYS A 1 512 ? -15.050 -56.851 30.370 1.00 26.20 512 CYS A O 1
ATOM 3897 N N . ARG A 1 513 ? -16.949 -57.688 31.293 1.00 27.41 513 ARG A N 1
ATOM 3898 C CA . ARG A 1 513 ? -16.530 -58.340 32.572 1.00 27.41 513 ARG A CA 1
ATOM 3899 C C . ARG A 1 513 ? -16.445 -57.388 33.780 1.00 27.41 513 ARG A C 1
ATOM 3901 O O . ARG A 1 513 ? -15.814 -56.355 33.688 1.00 27.41 513 ARG A O 1
ATOM 3908 N N . ALA A 1 514 ? -17.008 -57.650 34.964 1.00 29.23 514 ALA A N 1
ATOM 3909 C CA . ALA A 1 514 ? -17.603 -58.839 35.577 1.00 29.23 514 ALA A CA 1
ATOM 3910 C C . ALA A 1 514 ? -18.636 -58.430 36.665 1.00 29.23 514 ALA A C 1
ATOM 3912 O O . ALA A 1 514 ? -18.631 -57.302 37.148 1.00 29.23 514 ALA A O 1
ATOM 3913 N N . LEU A 1 515 ? -19.518 -59.372 37.014 1.00 29.80 515 LEU A N 1
ATOM 3914 C CA . LEU A 1 515 ? -20.644 -59.309 37.967 1.00 29.80 515 LEU A CA 1
ATOM 3915 C C . LEU A 1 515 ? -20.280 -58.840 39.397 1.00 29.80 515 LEU A C 1
ATOM 3917 O O . LEU A 1 515 ? -19.216 -59.221 39.885 1.00 29.80 515 LEU A O 1
ATOM 3921 N N . PRO A 1 516 ? -21.219 -58.222 40.147 1.00 33.03 516 PRO A N 1
ATOM 3922 C CA . PRO A 1 516 ? -21.260 -58.314 41.602 1.00 33.03 516 PRO A CA 1
ATOM 3923 C C . PRO A 1 516 ? -22.417 -59.210 42.080 1.00 33.03 516 PRO A C 1
ATOM 3925 O O . PRO A 1 516 ? -23.515 -59.221 41.521 1.00 33.03 516 PRO A O 1
ATOM 3928 N N . ALA A 1 517 ? -22.133 -59.993 43.118 1.00 30.03 517 ALA A N 1
ATOM 3929 C CA . ALA A 1 517 ? -23.040 -60.946 43.740 1.00 30.03 517 ALA A CA 1
ATOM 3930 C C . ALA A 1 517 ? -24.207 -60.267 44.481 1.00 30.03 517 ALA A C 1
ATOM 3932 O O . ALA A 1 517 ? -24.041 -59.224 45.111 1.00 30.03 517 ALA A O 1
ATOM 3933 N N . LEU A 1 518 ? -25.373 -60.919 44.419 1.00 27.38 518 LEU A N 1
ATOM 3934 C CA . LEU A 1 518 ? -26.558 -60.654 45.233 1.00 27.38 518 LEU A CA 1
ATOM 3935 C C . LEU A 1 518 ? -26.274 -60.853 46.731 1.00 27.38 518 LEU A C 1
ATOM 3937 O O . LEU A 1 518 ? -25.732 -61.886 47.119 1.00 27.38 518 LEU A O 1
ATOM 3941 N N . SER A 1 519 ? -26.841 -59.981 47.564 1.00 27.05 519 SER A N 1
ATOM 3942 C CA . SER A 1 519 ? -27.488 -60.416 48.804 1.00 27.05 519 SER A CA 1
ATOM 3943 C C . SER A 1 519 ? -28.701 -59.540 49.109 1.00 27.05 519 SER A C 1
ATOM 3945 O O . SER A 1 519 ? -28.685 -58.324 48.937 1.00 27.05 519 SER A O 1
ATOM 3947 N N . THR A 1 520 ? -29.754 -60.238 49.499 1.00 28.73 520 THR A N 1
ATOM 3948 C CA . THR A 1 520 ? -31.122 -59.843 49.821 1.00 28.73 520 THR A CA 1
ATOM 3949 C C . THR A 1 520 ? -31.244 -58.999 51.088 1.00 28.73 520 THR A C 1
ATOM 3951 O O . THR A 1 520 ? -30.390 -59.103 51.959 1.00 28.73 520 THR A O 1
ATOM 3954 N N . ASP A 1 521 ? -32.334 -58.221 51.143 1.00 28.08 521 ASP A N 1
ATOM 3955 C CA . ASP A 1 521 ? -33.114 -57.721 52.301 1.00 28.08 521 ASP A CA 1
ATOM 3956 C C . ASP A 1 521 ? -33.544 -56.275 51.968 1.00 28.08 521 ASP A C 1
ATOM 3958 O O . ASP A 1 521 ? -32.716 -55.428 51.669 1.00 28.08 521 ASP A O 1
ATOM 3962 N N . GLY A 1 522 ? -34.808 -55.870 51.868 1.00 27.98 522 GLY A N 1
ATOM 3963 C CA . GLY A 1 522 ? -36.031 -56.348 52.491 1.00 27.98 522 GLY A CA 1
ATOM 3964 C C . GLY A 1 522 ? -36.649 -55.169 53.248 1.00 27.98 522 GLY A C 1
ATOM 3965 O O . GLY A 1 522 ? -36.321 -54.981 54.410 1.00 27.98 522 GLY A O 1
ATOM 3966 N N . SER A 1 523 ? -37.483 -54.342 52.599 1.00 28.34 523 SER A N 1
ATOM 3967 C CA . SER A 1 523 ? -38.665 -53.666 53.189 1.00 28.34 523 SER A CA 1
ATOM 3968 C C . SER A 1 523 ? -39.228 -52.519 52.326 1.00 28.34 523 SER A C 1
ATOM 3970 O O . SER A 1 523 ? -38.526 -51.793 51.631 1.00 28.34 523 SER A O 1
ATOM 3972 N N . PHE A 1 524 ? -40.557 -52.447 52.379 1.00 28.39 524 PHE A N 1
ATOM 3973 C CA . PHE A 1 524 ? -41.537 -51.558 51.749 1.00 28.39 524 PHE A CA 1
ATOM 3974 C C . PHE A 1 524 ? -41.322 -50.046 51.977 1.00 28.39 524 PHE A C 1
ATOM 3976 O O . PHE A 1 524 ? -41.004 -49.661 53.092 1.00 28.39 524 PHE A O 1
ATOM 3983 N N . SER A 1 525 ? -41.698 -49.192 51.005 1.00 30.86 525 SER A N 1
ATOM 3984 C CA . SER A 1 525 ? -42.995 -48.461 51.009 1.00 30.86 525 SER A CA 1
ATOM 3985 C C . SER A 1 525 ? -43.043 -47.234 50.066 1.00 30.86 525 SER A C 1
ATOM 3987 O O . SER A 1 525 ? -42.253 -46.309 50.201 1.00 30.86 525 SER A O 1
ATOM 3989 N N . ALA A 1 526 ? -44.024 -47.268 49.155 1.00 33.69 526 ALA A N 1
ATOM 3990 C CA . ALA A 1 526 ? -44.887 -46.216 48.582 1.00 33.69 526 ALA A CA 1
ATOM 3991 C C . ALA A 1 526 ? -44.448 -44.729 48.441 1.00 33.69 526 ALA A C 1
ATOM 3993 O O . ALA A 1 526 ? -44.155 -44.030 49.405 1.00 33.69 526 ALA A O 1
ATOM 3994 N N . LEU A 1 527 ? -44.618 -44.230 47.206 1.00 34.91 527 LEU A N 1
ATOM 3995 C CA . LEU A 1 527 ? -44.753 -42.822 46.783 1.00 34.91 527 LEU A CA 1
ATOM 3996 C C . LEU A 1 527 ? -45.986 -42.114 47.388 1.00 34.91 527 LEU A C 1
ATOM 3998 O O . LEU A 1 527 ? -47.025 -42.753 47.568 1.00 34.91 527 LEU A O 1
ATOM 4002 N N . PRO A 1 528 ? -45.938 -40.771 47.501 1.00 42.00 528 PRO A N 1
ATOM 4003 C CA . PRO A 1 528 ? -47.076 -39.949 47.071 1.00 42.00 528 PRO A CA 1
ATOM 4004 C C . PRO A 1 528 ? -46.681 -38.725 46.198 1.00 42.00 528 PRO A C 1
ATOM 4006 O O . PRO A 1 528 ? -45.500 -38.388 46.100 1.00 42.00 528 PRO A O 1
ATOM 4009 N N . PRO A 1 529 ? -47.658 -38.085 45.514 1.00 43.25 529 PRO A N 1
ATOM 4010 C CA . PRO A 1 529 ? -47.428 -37.222 44.352 1.00 43.25 529 PRO A CA 1
ATOM 4011 C C . PRO A 1 529 ? -47.349 -35.709 44.651 1.00 43.25 529 PRO A C 1
ATOM 4013 O O . PRO A 1 529 ? -47.713 -35.232 45.723 1.00 43.25 529 PRO A O 1
ATOM 4016 N N . LEU A 1 530 ? -46.889 -34.974 43.630 1.00 36.12 530 LEU A N 1
ATOM 4017 C CA . LEU A 1 530 ? -46.746 -33.513 43.508 1.00 36.12 530 LEU A CA 1
ATOM 4018 C C . LEU A 1 530 ? -48.047 -32.715 43.762 1.00 36.12 530 LEU A C 1
ATOM 4020 O O . LEU A 1 530 ? -49.099 -33.118 43.261 1.00 36.12 530 LEU A O 1
ATOM 4024 N N . PRO A 1 531 ? -47.981 -31.528 44.401 1.00 43.47 531 PRO A N 1
ATOM 4025 C CA . PRO A 1 531 ? -49.080 -30.565 44.414 1.00 43.47 531 PRO A CA 1
ATOM 4026 C C . PRO A 1 531 ? -49.003 -29.534 43.266 1.00 43.47 531 PRO A C 1
ATOM 4028 O O . PRO A 1 531 ? -47.930 -29.073 42.875 1.00 43.47 531 PRO A O 1
ATOM 4031 N N . ALA A 1 532 ? -50.183 -29.177 42.751 1.00 37.94 532 ALA A N 1
ATOM 4032 C CA . ALA A 1 532 ? -50.452 -28.155 41.735 1.00 37.94 532 ALA A CA 1
ATOM 4033 C C . ALA A 1 532 ? -50.388 -26.712 42.303 1.00 37.94 532 ALA A C 1
ATOM 4035 O O . ALA A 1 532 ? -50.516 -26.535 43.516 1.00 37.94 532 ALA A O 1
ATOM 4036 N N . PRO A 1 533 ? -50.223 -25.671 41.458 1.00 39.44 533 PRO A N 1
ATOM 4037 C CA . PRO A 1 533 ? -50.004 -24.299 41.911 1.00 39.44 533 PRO A CA 1
ATOM 4038 C C . PRO A 1 533 ? -51.316 -23.557 42.208 1.00 39.44 533 PRO A C 1
ATOM 4040 O O . PRO A 1 533 ? -52.235 -23.537 41.389 1.00 39.44 533 PRO A O 1
ATOM 4043 N N . THR A 1 534 ? -51.376 -22.884 43.357 1.00 38.81 534 THR A N 1
ATOM 4044 C CA . THR A 1 534 ? -52.442 -21.939 43.716 1.00 38.81 534 THR A CA 1
ATOM 4045 C C . THR A 1 534 ? -51.970 -20.498 43.562 1.00 38.81 534 THR A C 1
ATOM 4047 O O . THR A 1 534 ? -50.942 -20.092 44.099 1.00 38.81 534 THR A O 1
ATOM 4050 N N . ASN A 1 535 ? -52.769 -19.747 42.815 1.00 37.59 535 ASN A N 1
ATOM 4051 C CA . ASN A 1 535 ? -52.659 -18.332 42.504 1.00 37.59 535 ASN A CA 1
ATOM 4052 C C . ASN A 1 535 ? -53.452 -17.519 43.541 1.00 37.59 535 ASN A C 1
ATOM 4054 O O . ASN A 1 535 ? -54.658 -17.732 43.627 1.00 37.59 535 ASN A O 1
ATOM 4058 N N . THR A 1 536 ? -52.824 -16.591 44.270 1.00 38.22 536 THR A N 1
ATOM 4059 C CA . THR A 1 536 ? -53.506 -15.488 44.982 1.00 38.22 536 THR A CA 1
ATOM 4060 C C . THR A 1 536 ? -52.532 -14.335 45.269 1.00 38.22 536 THR A C 1
ATOM 4062 O O . THR A 1 536 ? -51.628 -14.472 46.089 1.00 38.22 536 THR A O 1
ATOM 4065 N N . ALA A 1 537 ? -52.757 -13.190 44.618 1.00 35.75 537 ALA A N 1
ATOM 4066 C CA . ALA A 1 537 ? -52.539 -11.846 45.184 1.00 35.75 537 ALA A CA 1
ATOM 4067 C C . ALA A 1 537 ? -53.629 -11.571 46.268 1.00 35.75 537 ALA A C 1
ATOM 4069 O O . ALA A 1 537 ? -54.523 -12.418 46.375 1.00 35.75 537 ALA A O 1
ATOM 4070 N N . PRO A 1 538 ? -53.682 -10.439 47.020 1.00 54.28 538 PRO A N 1
ATOM 4071 C CA . PRO A 1 538 ? -52.943 -9.170 46.875 1.00 54.28 538 PRO A CA 1
ATOM 4072 C C . PRO A 1 538 ? -52.433 -8.515 48.189 1.00 54.28 538 PRO A C 1
ATOM 4074 O O . PRO A 1 538 ? -52.894 -8.849 49.277 1.00 54.28 538 PRO A O 1
ATOM 4077 N N . PHE A 1 539 ? -51.513 -7.550 48.066 1.00 36.72 539 PHE A N 1
A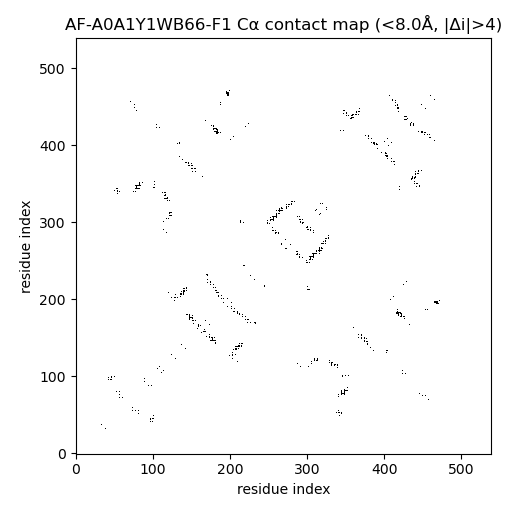TOM 4078 C CA . PHE A 1 539 ? -51.608 -6.156 48.548 1.00 36.72 539 PHE A CA 1
ATOM 4079 C C . PHE A 1 539 ? -50.454 -5.330 47.974 1.00 36.72 539 PHE A C 1
ATOM 4081 O O . PHE A 1 539 ? -49.349 -5.904 47.828 1.00 36.72 539 PHE A O 1
#

Nearest PDB structures (foldseek):
  8pvr-assembly1_A  TM=8.963E-01  e=3.457E-23  Equus caballus
  8pxb-assembly1_A  TM=8.894E-01  e=2.139E-22  Equus caballus
  7x2u-assembly1_B  TM=8.873E-01  e=2.451E-17  Homo sapiens
  7x2u-assembly1_A  TM=8.837E-01  e=5.632E-17  Homo sapiens
  7dsw-assembly1_A  TM=8.368E-01  e=3.220E-16  Homo sapiens